Protein AF-0000000083516495 (afdb_homodimer)

Nearest PDB structures (foldseek):
  7lrd-assembly1_A  TM=6.584E-01  e=7.176E-09  Homo sapiens
  9gmx-assembly1_B  TM=6.464E-01  e=5.199E-08  Homo sapiens
  5yd0-assembly1_A  TM=5.894E-01  e=8.131E-08  Rattus norvegicus
  7eg0-assembly1_B  TM=6.088E-01  e=3.534E-07  Homo sapiens
  5yd0-assembly2_D  TM=5.902E-01  e=1.116E-06  Rattus norvegicus

Secondary structure (DSSP, 8-state):
-------------------EETT-B----BTTEEEE---TTHHHHTHHHHHHHHHHHHHTTT-EEEEETB-TTSBB--EE--HHHHHHHHHHHHHHHHTSBSPPPGGGEEEEEEEEEBTTBTT--EEEEEEEEPPPPPPSS----B-TTS---EEETTEEE-SPPHHHHHHHHHHHHH-HHHHHHHS------------------------S---------------/-------------------EETT-B----BTTEEEE---TTHHHHTHHHHHHHHHHHHHTTT-EEEEETB-TTSBB--EE--HHHHHHHHHHHHHHHHTSBSPPPGGGEEEEEEEEEBTTBTT--EEEEEEEEPPPPPPSS----B-TTS---EEETTEEE-SPPHHHHHHHHHHHHH-HHHHHHHS------------------------S---------------

InterPro domains:
  IPR007421 Schlafen, AlbA_2 domain [PF04326] (29-159)
  IPR029684 Schlafen family [PTHR12155] (5-175)
  IPR038461 Schlafen, AlbA_2 domain superfamily [G3DSA:3.30.950.30] (23-163)

Structure (mmCIF, N/CA/C/O backbone):
data_AF-0000000083516495-model_v1
#
loop_
_entity.id
_entity.type
_entity.pdbx_description
1 polymer 'Schlafen-like protein 1'
#
loop_
_atom_site.group_PDB
_atom_site.id
_atom_site.type_symbol
_atom_site.label_atom_id
_atom_site.label_alt_id
_atom_site.label_comp_id
_atom_site.label_asym_id
_atom_site.label_entity_id
_atom_site.label_seq_id
_atom_site.pdbx_PDB_ins_code
_atom_site.Cartn_x
_atom_site.Cartn_y
_atom_site.Cartn_z
_atom_site.occupancy
_atom_site.B_iso_or_equiv
_atom_site.auth_seq_id
_atom_site.auth_comp_id
_atom_site.auth_asym_id
_atom_site.auth_atom_id
_atom_site.pdbx_PDB_model_num
ATOM 1 N N . MET A 1 1 ? -7.363 -39.938 -48.219 1 25.23 1 MET A N 1
ATOM 2 C CA . MET A 1 1 ? -8.078 -40.812 -47.312 1 25.23 1 MET A CA 1
ATOM 3 C C . MET A 1 1 ? -7.469 -40.719 -45.906 1 25.23 1 MET A C 1
ATOM 5 O O . MET A 1 1 ? -6.523 -41.469 -45.594 1 25.23 1 MET A O 1
ATOM 9 N N . GLY A 1 2 ? -7.047 -39.531 -45.375 1 27.52 2 GLY A N 1
ATOM 10 C CA . GLY A 1 2 ? -6.02 -39.219 -44.406 1 27.52 2 GLY A CA 1
ATOM 11 C C . GLY A 1 2 ? -6.395 -39.594 -43 1 27.52 2 GLY A C 1
ATOM 12 O O . GLY A 1 2 ? -7.527 -39.406 -42.562 1 27.52 2 GLY A O 1
ATOM 13 N N . THR A 1 3 ? -5.879 -40.812 -42.406 1 28.78 3 THR A N 1
ATOM 14 C CA . THR A 1 3 ? -6.086 -41.5 -41.125 1 28.78 3 THR A CA 1
ATOM 15 C C . THR A 1 3 ? -6.035 -40.469 -39.969 1 28.78 3 THR A C 1
ATOM 17 O O . THR A 1 3 ? -5.051 -39.75 -39.812 1 28.78 3 THR A O 1
ATOM 20 N N . GLN A 1 4 ? -7.156 -39.906 -39.531 1 27.66 4 GLN A N 1
ATOM 21 C CA . GLN A 1 4 ? -7.402 -39 -38.406 1 27.66 4 GLN A CA 1
ATOM 22 C C . GLN A 1 4 ? -7.031 -39.656 -37.062 1 27.66 4 GLN A C 1
ATOM 24 O O . GLN A 1 4 ? -7.766 -40.531 -36.562 1 27.66 4 GLN A O 1
ATOM 29 N N . SER A 1 5 ? -5.676 -40.125 -36.938 1 28.91 5 SER A N 1
ATOM 30 C CA . SER A 1 5 ? -5.285 -40.812 -35.688 1 28.91 5 SER A CA 1
ATOM 31 C C . SER A 1 5 ? -5.824 -40.094 -34.469 1 28.91 5 SER A C 1
ATOM 33 O O . SER A 1 5 ? -5.531 -38.906 -34.25 1 28.91 5 SER A O 1
ATOM 35 N N . ASP A 1 6 ? -7.023 -40.375 -34 1 28.02 6 ASP A N 1
ATOM 36 C CA . ASP A 1 6 ? -7.758 -40.062 -32.781 1 28.02 6 ASP A CA 1
ATOM 37 C C . ASP A 1 6 ? -6.938 -40.406 -31.547 1 28.02 6 ASP A C 1
ATOM 39 O O . ASP A 1 6 ? -6.945 -41.562 -31.094 1 28.02 6 ASP A O 1
ATOM 43 N N . SER A 1 7 ? -5.609 -40.062 -31.5 1 29.48 7 SER A N 1
ATOM 44 C CA . SER A 1 7 ? -4.816 -40.469 -30.359 1 29.48 7 SER A CA 1
ATOM 45 C C . SER A 1 7 ? -5.527 -40.156 -29.047 1 29.48 7 SER A C 1
ATOM 47 O O . SER A 1 7 ? -5.656 -39 -28.672 1 29.48 7 SER A O 1
ATOM 49 N N . SER A 1 8 ? -6.648 -40.781 -28.734 1 29.91 8 SER A N 1
ATOM 50 C CA . SER A 1 8 ? -7.281 -40.875 -27.422 1 29.91 8 SER A CA 1
ATOM 51 C C . SER A 1 8 ? -6.25 -41.156 -26.328 1 29.91 8 SER A C 1
ATOM 53 O O . SER A 1 8 ? -5.77 -42.281 -26.188 1 29.91 8 SER A O 1
ATOM 55 N N . ILE A 1 9 ? -5.281 -40.344 -26.062 1 31.42 9 ILE A N 1
ATOM 56 C CA . ILE A 1 9 ? -4.387 -40.5 -24.922 1 31.42 9 ILE A CA 1
ATOM 57 C C . ILE A 1 9 ? -5.191 -40.844 -23.672 1 31.42 9 ILE A C 1
ATOM 59 O O . ILE A 1 9 ? -6.102 -40.125 -23.281 1 31.42 9 ILE A O 1
ATOM 63 N N . SER A 1 10 ? -5.496 -42.062 -23.516 1 29.88 10 SER A N 1
ATOM 64 C CA . SER A 1 10 ? -6.008 -42.75 -22.312 1 29.88 10 SER A CA 1
ATOM 65 C C . SER A 1 10 ? -5.469 -42.094 -21.047 1 29.88 10 SER A C 1
ATOM 67 O O . SER A 1 10 ? -4.27 -41.812 -20.938 1 29.88 10 SER A O 1
ATOM 69 N N . ARG A 1 11 ? -6.309 -41.375 -20.312 1 32.12 11 ARG A N 1
ATOM 70 C CA . ARG A 1 11 ? -6.23 -40.719 -19.016 1 32.12 11 ARG A CA 1
ATOM 71 C C . ARG A 1 11 ? -5.773 -41.688 -17.938 1 32.12 11 ARG A C 1
ATOM 73 O O . ARG A 1 11 ? -6.559 -42.062 -17.062 1 32.12 11 ARG A O 1
ATOM 80 N N . GLN A 1 12 ? -5.23 -42.906 -18.219 1 30.88 12 GLN A N 1
ATOM 81 C CA . GLN A 1 12 ? -4.852 -43.688 -17.062 1 30.88 12 GLN A CA 1
ATOM 82 C C . GLN A 1 12 ? -4.109 -42.875 -16.031 1 30.88 12 GLN A C 1
ATOM 84 O O . GLN A 1 12 ? -3.174 -42.125 -16.359 1 30.88 12 GLN A O 1
ATOM 89 N N . GLU A 1 13 ? -4.727 -42.562 -14.867 1 32.44 13 GLU A N 1
ATOM 90 C CA . GLU A 1 13 ? -4.379 -42 -13.57 1 32.44 13 GLU A CA 1
ATOM 91 C C . GLU A 1 13 ? -3.139 -42.656 -12.984 1 32.44 13 GLU A C 1
ATOM 93 O O . GLU A 1 13 ? -3.09 -42.938 -11.781 1 32.44 13 GLU A O 1
ATOM 98 N N . ILE A 1 14 ? -2.371 -43.594 -13.555 1 33.66 14 ILE A N 1
ATOM 99 C CA . ILE A 1 14 ? -1.188 -43.969 -12.781 1 33.66 14 ILE A CA 1
ATOM 100 C C . ILE A 1 14 ? -0.472 -42.719 -12.297 1 33.66 14 ILE A C 1
ATOM 102 O O . ILE A 1 14 ? -0.266 -41.781 -13.062 1 33.66 14 ILE A O 1
ATOM 106 N N . LEU A 1 15 ? -0.428 -42.375 -11.008 1 36.81 15 LEU A N 1
ATOM 107 C CA . LEU A 1 15 ? 0.252 -41.219 -10.438 1 36.81 15 LEU A CA 1
ATOM 108 C C . LEU A 1 15 ? 1.541 -40.906 -11.195 1 36.81 15 LEU A C 1
ATOM 110 O O . LEU A 1 15 ? 2.623 -41.344 -10.773 1 36.81 15 LEU A O 1
ATOM 114 N N . GLY A 1 16 ? 1.91 -41.406 -12.273 1 40.22 16 GLY A N 1
ATOM 115 C CA . GLY A 1 16 ? 3.111 -41.375 -13.086 1 40.22 16 GLY A CA 1
ATOM 116 C C . GLY A 1 16 ? 3.705 -39.969 -13.203 1 40.22 16 GLY A C 1
ATOM 117 O O . GLY A 1 16 ? 2.99 -38.969 -13.086 1 40.22 16 GLY A O 1
ATOM 118 N N . SER A 1 17 ? 5.109 -39.906 -12.711 1 59.94 17 SER A N 1
ATOM 119 C CA . SER A 1 17 ? 5.906 -38.688 -12.742 1 59.94 17 SER A CA 1
ATOM 120 C C . SER A 1 17 ? 5.676 -37.906 -14.031 1 59.94 17 SER A C 1
ATOM 122 O O . SER A 1 17 ? 5.828 -38.438 -15.125 1 59.94 17 SER A O 1
ATOM 124 N N . GLU A 1 18 ? 4.754 -37.062 -14.133 1 81.5 18 GLU A N 1
ATOM 125 C CA . GLU A 1 18 ? 4.531 -36.156 -15.25 1 81.5 18 GLU A CA 1
ATOM 126 C C . GLU A 1 18 ? 5.855 -35.625 -15.812 1 81.5 18 GLU A C 1
ATOM 128 O O . GLU A 1 18 ? 6.73 -35.219 -15.055 1 81.5 18 GLU A O 1
ATOM 133 N N . LYS A 1 19 ? 6.191 -36.219 -17.016 1 89.25 19 LYS A N 1
ATOM 134 C CA . LYS A 1 19 ? 7.352 -35.688 -17.719 1 89.25 19 LYS A CA 1
ATOM 135 C C . LYS A 1 19 ? 6.926 -34.875 -18.953 1 89.25 19 LYS A C 1
ATOM 137 O O . LYS A 1 19 ? 5.824 -35.062 -19.469 1 89.25 19 LYS A O 1
ATOM 142 N N . LEU A 1 20 ? 7.777 -33.938 -19.281 1 93.94 20 LEU A N 1
ATOM 143 C CA . LEU A 1 20 ? 7.547 -33.125 -20.469 1 93.94 20 LEU A CA 1
ATOM 144 C C . LEU A 1 20 ? 8.672 -33.312 -21.484 1 93.94 20 LEU A C 1
ATOM 146 O O . LEU A 1 20 ? 9.766 -33.75 -21.125 1 93.94 20 LEU A O 1
ATOM 150 N N . PHE A 1 21 ? 8.352 -33.031 -22.75 1 92.56 21 PHE A N 1
ATOM 151 C CA . PHE A 1 21 ? 9.359 -33.125 -23.797 1 92.56 21 PHE A CA 1
ATOM 152 C C . PHE A 1 21 ? 9.773 -31.766 -24.297 1 92.56 21 PHE A C 1
ATOM 154 O O . PHE A 1 21 ? 8.93 -30.891 -24.516 1 92.56 21 PHE A O 1
ATOM 161 N N . TYR A 1 22 ? 11.078 -31.656 -24.406 1 94 22 TYR A N 1
ATOM 162 C CA . TYR A 1 22 ? 11.594 -30.406 -24.969 1 94 22 TYR A CA 1
ATOM 163 C C . TYR A 1 22 ? 10.938 -30.094 -26.312 1 94 22 TYR A C 1
ATOM 165 O O . TYR A 1 22 ? 10.836 -30.969 -27.172 1 94 22 TYR A O 1
ATOM 173 N N . GLY A 1 23 ? 10.422 -28.844 -26.422 1 95.25 23 GLY A N 1
ATOM 174 C CA . GLY A 1 23 ? 9.82 -28.438 -27.688 1 95.25 23 GLY A CA 1
ATOM 175 C C . GLY A 1 23 ? 8.328 -28.703 -27.75 1 95.25 23 GLY A C 1
ATOM 176 O O . GLY A 1 23 ? 7.648 -28.25 -28.672 1 95.25 23 GLY A O 1
ATOM 177 N N . ALA A 1 24 ? 7.855 -29.469 -26.797 1 94.88 24 ALA A N 1
ATOM 178 C CA . ALA A 1 24 ? 6.426 -29.734 -26.766 1 94.88 24 ALA A CA 1
ATOM 179 C C . ALA A 1 24 ? 5.621 -28.469 -26.5 1 94.88 24 ALA A C 1
ATOM 181 O O . ALA A 1 24 ? 6.113 -27.547 -25.844 1 94.88 24 ALA A O 1
ATOM 182 N N . HIS A 1 25 ? 4.484 -28.422 -27.047 1 96.38 25 HIS A N 1
ATOM 183 C CA . HIS A 1 25 ? 3.572 -27.312 -26.797 1 96.38 25 HIS A CA 1
ATOM 184 C C . HIS A 1 25 ? 2.57 -27.656 -25.688 1 96.38 25 HIS A C 1
ATOM 186 O O . HIS A 1 25 ? 1.902 -28.703 -25.766 1 96.38 25 HIS A O 1
ATOM 192 N N . VAL A 1 26 ? 2.457 -26.812 -24.688 1 94.81 26 VAL A N 1
ATOM 193 C CA . VAL A 1 26 ? 1.634 -27.172 -23.547 1 94.81 26 VAL A CA 1
ATOM 194 C C . VAL A 1 26 ? 0.39 -26.297 -23.5 1 94.81 26 VAL A C 1
ATOM 196 O O . VAL A 1 26 ? -0.443 -26.438 -22.594 1 94.81 26 VAL A O 1
ATOM 199 N N . GLY A 1 27 ? 0.222 -25.438 -24.391 1 93.69 27 GLY A N 1
ATOM 200 C CA . GLY A 1 27 ? -0.936 -24.547 -24.406 1 93.69 27 GLY A CA 1
ATOM 201 C C . GLY A 1 27 ? -0.573 -23.094 -24.578 1 93.69 27 GLY A C 1
ATOM 202 O O . GLY A 1 27 ? 0.485 -22.781 -25.125 1 93.69 27 GLY A O 1
ATOM 203 N N . SER A 1 28 ? -1.595 -22.234 -24.25 1 93.75 28 SER A N 1
ATOM 204 C CA . SER A 1 28 ? -1.409 -20.781 -24.297 1 93.75 28 SER A CA 1
ATOM 205 C C . SER A 1 28 ? -1.618 -20.156 -22.922 1 93.75 28 SER A C 1
ATOM 207 O O . SER A 1 28 ? -2.188 -20.781 -22.016 1 93.75 28 SER A O 1
ATOM 209 N N . GLU A 1 29 ? -1.045 -19 -22.719 1 92.06 29 GLU A N 1
ATOM 210 C CA . GLU A 1 29 ? -1.296 -18.25 -21.5 1 92.06 29 GLU A CA 1
ATOM 211 C C . GLU A 1 29 ? -2.766 -17.859 -21.391 1 92.06 29 GLU A C 1
ATOM 213 O O . GLU A 1 29 ? -3.42 -17.578 -22.391 1 92.06 29 GLU A O 1
ATOM 218 N N . THR A 1 30 ? -3.299 -17.953 -20.266 1 90.5 30 THR A N 1
ATOM 219 C CA . THR A 1 30 ? -4.652 -17.531 -19.922 1 90.5 30 THR A CA 1
ATOM 220 C C . THR A 1 30 ? -4.656 -16.75 -18.609 1 90.5 30 THR A C 1
ATOM 222 O O . THR A 1 30 ? -3.596 -16.422 -18.078 1 90.5 30 THR A O 1
ATOM 225 N N . ARG A 1 31 ? -5.82 -16.422 -18.188 1 90.25 31 ARG A N 1
ATOM 226 C CA . ARG A 1 31 ? -5.965 -15.727 -16.922 1 90.25 31 ARG A CA 1
ATOM 227 C C . ARG A 1 31 ? -5.434 -16.578 -15.766 1 90.25 31 ARG A C 1
ATOM 229 O O . ARG A 1 31 ? -4.934 -16.031 -14.773 1 90.25 31 ARG A O 1
ATOM 236 N N . ASN A 1 32 ? -5.48 -17.875 -15.945 1 93 32 ASN A N 1
ATOM 237 C CA . ASN A 1 32 ? -5.113 -18.766 -14.852 1 93 32 ASN A CA 1
ATOM 238 C C . ASN A 1 32 ? -3.863 -19.578 -15.18 1 93 32 ASN A C 1
ATOM 240 O O . ASN A 1 32 ? -3.518 -20.516 -14.461 1 93 32 ASN A O 1
ATOM 244 N N . MET A 1 33 ? -3.213 -19.266 -16.328 1 95.12 33 MET A N 1
ATOM 245 C CA . MET A 1 33 ? -1.979 -19.938 -16.719 1 95.12 33 MET A CA 1
ATOM 246 C C . MET A 1 33 ? -0.922 -18.938 -17.156 1 95.12 33 MET A C 1
ATOM 248 O O . MET A 1 33 ? -1.118 -18.203 -18.141 1 95.12 33 MET A O 1
ATOM 252 N N . GLU A 1 34 ? 0.164 -18.938 -16.453 1 96 34 GLU A N 1
ATOM 253 C CA . GLU A 1 34 ? 1.262 -18.016 -16.75 1 96 34 GLU A CA 1
ATOM 254 C C . GLU A 1 34 ? 2.553 -18.781 -17.031 1 96 34 GLU A C 1
ATOM 256 O O . GLU A 1 34 ? 2.891 -19.734 -16.328 1 96 34 GLU A O 1
ATOM 261 N N . PHE A 1 35 ? 3.242 -18.344 -18.125 1 97.06 35 PHE A N 1
ATOM 262 C CA . PHE A 1 35 ? 4.504 -18.969 -18.5 1 97.06 35 PHE A CA 1
ATOM 263 C C . PHE A 1 35 ? 5.672 -18.016 -18.266 1 97.06 35 PHE A C 1
ATOM 265 O O . PHE A 1 35 ? 5.57 -16.828 -18.547 1 97.06 35 PHE A O 1
ATOM 272 N N . LYS A 1 36 ? 6.738 -18.547 -17.781 1 97.38 36 LYS A N 1
ATOM 273 C CA . LYS A 1 36 ? 8.039 -17.891 -17.766 1 97.38 36 LYS A CA 1
ATOM 274 C C . LYS A 1 36 ? 9.117 -18.797 -18.359 1 97.38 36 LYS A C 1
ATOM 276 O O . LYS A 1 36 ? 9.211 -19.969 -18.016 1 97.38 36 LYS A O 1
ATOM 281 N N . ARG A 1 37 ? 9.914 -18.219 -19.125 1 96.62 37 ARG A N 1
ATOM 282 C CA . ARG A 1 37 ? 11 -19 -19.719 1 96.62 37 ARG A CA 1
ATOM 283 C C . ARG A 1 37 ? 12 -19.438 -18.656 1 96.62 37 ARG A C 1
ATOM 285 O O . ARG A 1 37 ? 12.453 -20.578 -18.656 1 96.62 37 ARG A O 1
ATOM 292 N N . GLY A 1 38 ? 12.375 -18.625 -17.656 1 93.19 38 GLY A N 1
ATOM 293 C CA . GLY A 1 38 ? 13.133 -18.906 -16.453 1 93.19 38 GLY A CA 1
ATOM 294 C C . GLY A 1 38 ? 14.578 -19.281 -16.734 1 93.19 38 GLY A C 1
ATOM 295 O O . GLY A 1 38 ? 15.172 -20.094 -16.016 1 93.19 38 GLY A O 1
ATOM 296 N N . GLY A 1 39 ? 15.305 -19 -17.75 1 85.56 39 GLY A N 1
ATOM 297 C CA . GLY A 1 39 ? 16.656 -19.422 -18.062 1 85.56 39 GLY A CA 1
ATOM 298 C C . GLY A 1 39 ? 17.703 -18.75 -17.203 1 85.56 39 GLY A C 1
ATOM 299 O O . GLY A 1 39 ? 17.406 -17.844 -16.438 1 85.56 39 GLY A O 1
ATOM 300 N N . GLY A 1 40 ? 18.844 -19.344 -17.094 1 88 40 GLY A N 1
ATOM 301 C CA . GLY A 1 40 ? 19.953 -18.734 -16.375 1 88 40 GLY A CA 1
ATOM 302 C C . GLY A 1 40 ? 19.766 -18.734 -14.875 1 88 40 GLY A C 1
ATOM 303 O O . GLY A 1 40 ? 19.5 -19.781 -14.281 1 88 40 GLY A O 1
ATOM 304 N N . GLU A 1 41 ? 19.938 -17.547 -14.25 1 91.38 41 GLU A N 1
ATOM 305 C CA . GLU A 1 41 ? 19.859 -17.406 -12.797 1 91.38 41 GLU A CA 1
ATOM 306 C C . GLU A 1 41 ? 18.438 -17.062 -12.352 1 91.38 41 GLU A C 1
ATOM 308 O O . GLU A 1 41 ? 18.25 -16.547 -11.25 1 91.38 41 GLU A O 1
ATOM 313 N N . TYR A 1 42 ? 17.547 -17.391 -13.133 1 94.94 42 TYR A N 1
ATOM 314 C CA . TYR A 1 42 ? 16.172 -16.969 -12.906 1 94.94 42 TYR A CA 1
ATOM 315 C C . TYR A 1 42 ? 15.625 -17.547 -11.609 1 94.94 42 TYR A C 1
ATOM 317 O O . TYR A 1 42 ? 14.984 -16.844 -10.82 1 94.94 42 TYR A O 1
ATOM 325 N N . LEU A 1 43 ? 15.773 -18.844 -11.352 1 93.75 43 LEU A N 1
ATOM 326 C CA . LEU A 1 43 ? 15.211 -19.484 -10.172 1 93.75 43 LEU A CA 1
ATOM 327 C C . LEU A 1 43 ? 15.781 -18.859 -8.898 1 93.75 43 LEU A C 1
ATOM 329 O O . LEU A 1 43 ? 15.102 -18.828 -7.871 1 93.75 43 LEU A O 1
ATOM 333 N N . ARG A 1 44 ? 16.984 -18.312 -9.055 1 91.31 44 ARG A N 1
ATOM 3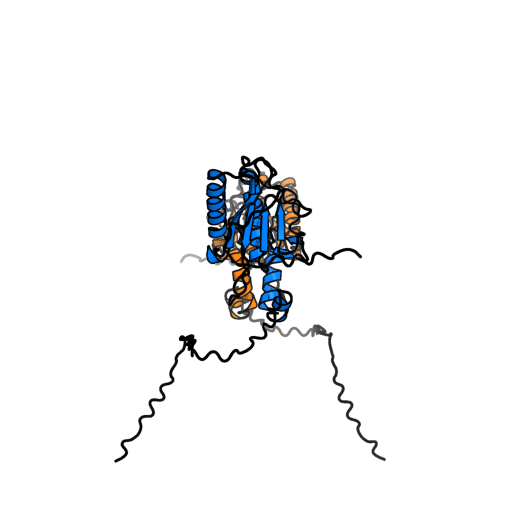34 C CA . ARG A 1 44 ? 17.641 -17.75 -7.883 1 91.31 44 ARG A CA 1
ATOM 335 C C . ARG A 1 44 ? 17.359 -16.25 -7.75 1 91.31 44 ARG A C 1
ATOM 337 O O . ARG A 1 44 ? 17.234 -15.742 -6.637 1 91.31 44 ARG A O 1
ATOM 344 N N . MET A 1 45 ? 17.109 -15.609 -8.922 1 92.19 45 MET A N 1
ATOM 345 C CA . MET A 1 45 ? 17.109 -14.148 -8.859 1 92.19 45 MET A CA 1
ATOM 346 C C . MET A 1 45 ? 15.773 -13.57 -9.312 1 92.19 45 MET A C 1
ATOM 348 O O . MET A 1 45 ? 15.445 -12.43 -8.977 1 92.19 45 MET A O 1
ATOM 352 N N . GLY A 1 46 ? 15.102 -14.281 -10.078 1 94.62 46 GLY A N 1
ATOM 353 C CA . GLY A 1 46 ? 13.898 -13.719 -10.672 1 94.62 46 GLY A CA 1
ATOM 354 C C . GLY A 1 46 ? 12.625 -14.383 -10.188 1 94.62 46 GLY A C 1
ATOM 355 O O . GLY A 1 46 ? 11.578 -13.742 -10.102 1 94.62 46 GLY A O 1
ATOM 356 N N . PHE A 1 47 ? 12.703 -15.586 -9.758 1 97.5 47 PHE A N 1
ATOM 357 C CA . PHE A 1 47 ? 11.531 -16.406 -9.461 1 97.5 47 PHE A CA 1
ATOM 358 C C . PHE A 1 47 ? 10.75 -15.82 -8.289 1 97.5 47 PHE A C 1
ATOM 360 O O . PHE A 1 47 ? 9.516 -15.805 -8.305 1 97.5 47 PHE A O 1
ATOM 367 N N . HIS A 1 48 ? 11.43 -15.297 -7.324 1 97.25 48 HIS A N 1
ATOM 368 C CA . HIS A 1 48 ? 10.766 -14.859 -6.102 1 97.25 48 HIS A CA 1
ATOM 369 C C . HIS A 1 48 ? 9.781 -13.734 -6.379 1 97.25 48 HIS A C 1
ATOM 371 O O . HIS A 1 48 ? 8.719 -13.664 -5.758 1 97.25 48 HIS A O 1
ATOM 377 N N . HIS A 1 49 ? 10.141 -12.891 -7.348 1 97.12 49 HIS A N 1
ATOM 378 C CA . HIS A 1 49 ? 9.242 -11.797 -7.699 1 97.12 49 HIS A CA 1
ATOM 379 C C . HIS A 1 49 ? 7.984 -12.312 -8.383 1 97.12 49 HIS A C 1
ATOM 381 O O . HIS A 1 49 ? 6.875 -11.922 -8.023 1 97.12 49 HIS A O 1
ATOM 387 N N . HIS A 1 50 ? 8.156 -13.211 -9.297 1 97.69 50 HIS A N 1
ATOM 388 C CA . HIS A 1 50 ? 7.02 -13.75 -10.039 1 97.69 50 HIS A CA 1
ATOM 389 C C . HIS A 1 50 ? 6.152 -14.633 -9.148 1 97.69 50 HIS A C 1
ATOM 391 O O . HIS A 1 50 ? 4.926 -14.648 -9.289 1 97.69 50 HIS A O 1
ATOM 397 N N . LEU A 1 51 ? 6.773 -15.32 -8.273 1 98.12 51 LEU A N 1
ATOM 398 C CA . LEU A 1 51 ? 6.059 -16.109 -7.281 1 98.12 51 LEU A CA 1
ATOM 399 C C . LEU A 1 51 ? 5.059 -15.25 -6.52 1 98.12 51 LEU A C 1
ATOM 401 O O . LEU A 1 51 ? 3.871 -15.578 -6.453 1 98.12 51 LEU A O 1
ATOM 405 N N . ARG A 1 52 ? 5.496 -14.172 -5.977 1 98.06 52 ARG A N 1
ATOM 406 C CA . ARG A 1 52 ? 4.66 -13.297 -5.168 1 98.06 52 ARG A CA 1
ATOM 407 C C . ARG A 1 52 ? 3.545 -12.68 -6.008 1 98.06 52 ARG A C 1
ATOM 409 O O . ARG A 1 52 ? 2.377 -12.703 -5.613 1 98.06 52 ARG A O 1
ATOM 416 N N . LYS A 1 53 ? 3.953 -12.219 -7.117 1 97.69 53 LYS A N 1
ATOM 417 C CA . LYS A 1 53 ? 3.027 -11.531 -8.008 1 97.69 53 LYS A CA 1
ATOM 418 C C . LYS A 1 53 ? 1.901 -12.453 -8.453 1 97.69 53 LYS A C 1
ATOM 420 O O . LYS A 1 53 ? 0.723 -12.141 -8.281 1 97.69 53 LYS A O 1
ATOM 425 N N . TYR A 1 54 ? 2.246 -13.562 -8.953 1 97.12 54 TYR A N 1
ATOM 426 C CA . TYR A 1 54 ? 1.248 -14.414 -9.594 1 97.12 54 TYR A CA 1
ATOM 427 C C . TYR A 1 54 ? 0.509 -15.258 -8.562 1 97.12 54 TYR A C 1
ATOM 429 O O . TYR A 1 54 ? -0.689 -15.508 -8.703 1 97.12 54 TYR A O 1
ATOM 437 N N . ALA A 1 55 ? 1.192 -15.719 -7.504 1 97.88 55 ALA A N 1
ATOM 438 C CA . ALA A 1 55 ? 0.471 -16.422 -6.449 1 97.88 55 ALA A CA 1
ATOM 439 C C . ALA A 1 55 ? -0.607 -15.531 -5.836 1 97.88 55 ALA A C 1
ATOM 441 O O . ALA A 1 55 ? -1.736 -15.977 -5.613 1 97.88 55 ALA A O 1
ATOM 442 N N . CYS A 1 56 ? -0.225 -14.297 -5.598 1 98 56 CYS A N 1
ATOM 443 C CA . CYS A 1 56 ? -1.178 -13.352 -5.027 1 98 56 CYS A CA 1
ATOM 444 C C . CYS A 1 56 ? -2.354 -13.125 -5.973 1 98 56 CYS A C 1
ATOM 446 O O . CYS A 1 56 ? -3.51 -13.148 -5.543 1 98 56 CYS A O 1
ATOM 448 N N . ALA A 1 57 ? -2.072 -12.922 -7.207 1 97.38 57 ALA A N 1
ATOM 449 C CA . ALA A 1 57 ? -3.119 -12.703 -8.203 1 97.38 57 ALA A CA 1
ATOM 450 C C . ALA A 1 57 ? -4.043 -13.914 -8.305 1 97.38 57 ALA A C 1
ATOM 452 O O . ALA A 1 57 ? -5.262 -13.766 -8.398 1 97.38 57 ALA A O 1
ATOM 453 N N . PHE A 1 58 ? -3.498 -15.109 -8.25 1 96.44 58 PHE A N 1
ATOM 454 C CA . PHE A 1 58 ? -4.281 -16.344 -8.328 1 96.44 58 PHE A CA 1
ATOM 455 C C . PHE A 1 58 ? -5.156 -16.5 -7.094 1 96.44 58 PHE A C 1
ATOM 457 O O . PHE A 1 58 ? -6.324 -16.875 -7.195 1 96.44 58 PHE A O 1
ATOM 464 N N . LEU A 1 59 ? -4.605 -16.234 -5.949 1 96 59 LEU A N 1
ATOM 465 C CA . LEU A 1 59 ? -5.359 -16.328 -4.699 1 96 59 LEU A CA 1
ATOM 466 C C . LEU A 1 59 ? -6.531 -15.352 -4.695 1 96 59 LEU A C 1
ATOM 468 O O . LEU A 1 59 ? -7.609 -15.68 -4.199 1 96 59 LEU A O 1
ATOM 472 N N . ASN A 1 60 ? -6.305 -14.18 -5.25 1 94.69 60 ASN A N 1
ATOM 473 C CA . ASN A 1 60 ? -7.316 -13.133 -5.277 1 94.69 60 ASN A CA 1
ATOM 474 C C . ASN A 1 60 ? -8.273 -13.312 -6.453 1 94.69 60 ASN A C 1
ATOM 476 O O . ASN A 1 60 ? -9.141 -12.469 -6.688 1 94.69 60 ASN A O 1
ATOM 480 N N . GLY A 1 61 ? -8.031 -14.32 -7.148 1 92.44 61 GLY A N 1
ATOM 481 C CA . GLY A 1 61 ? -8.875 -14.688 -8.273 1 92.44 61 GLY A CA 1
ATOM 482 C C . GLY A 1 61 ? -9.414 -16.109 -8.172 1 92.44 61 GLY A C 1
ATOM 483 O O . GLY A 1 61 ? -9.977 -16.484 -7.145 1 92.44 61 GLY A O 1
ATOM 484 N N . GLU A 1 62 ? -9.281 -16.891 -9.289 1 91.12 62 GLU A N 1
ATOM 485 C CA . GLU A 1 62 ? -9.859 -18.219 -9.367 1 91.12 62 GLU A CA 1
ATOM 486 C C . GLU A 1 62 ? -8.773 -19.297 -9.344 1 91.12 62 GLU A C 1
ATOM 488 O O . GLU A 1 62 ? -8.961 -20.391 -9.875 1 91.12 62 GLU A O 1
ATOM 493 N N . GLY A 1 63 ? -7.711 -18.953 -8.781 1 94.94 63 GLY A N 1
ATOM 494 C CA . GLY A 1 63 ? -6.598 -19.891 -8.844 1 94.94 63 GLY A CA 1
ATOM 495 C C . GLY A 1 63 ? -5.855 -19.844 -10.164 1 94.94 63 GLY A C 1
ATOM 496 O O . GLY A 1 63 ? -6.172 -19.031 -11.039 1 94.94 63 GLY A O 1
ATOM 497 N N . GLY A 1 64 ? -4.789 -20.641 -10.211 1 96.25 64 GLY A N 1
ATOM 498 C CA . GLY A 1 64 ? -4.004 -20.672 -11.438 1 96.25 64 GLY A CA 1
ATOM 499 C C . GLY A 1 64 ? -2.652 -21.328 -11.266 1 96.25 64 GLY A C 1
ATOM 500 O O . GLY A 1 64 ? -2.357 -21.891 -10.211 1 96.25 64 GLY A O 1
ATOM 501 N N . SER A 1 65 ? -1.9 -21.297 -12.422 1 97.31 65 SER A N 1
ATOM 502 C CA . SER A 1 65 ? -0.597 -21.953 -12.398 1 97.31 65 SER A CA 1
ATOM 503 C C . SER A 1 65 ? 0.465 -21.094 -13.078 1 97.31 65 SER A C 1
ATOM 505 O O . SER A 1 65 ? 0.2 -20.469 -14.109 1 97.31 65 SER A O 1
ATOM 507 N N . LEU A 1 66 ? 1.596 -21.078 -12.43 1 97.75 66 LEU A N 1
ATOM 508 C CA . LEU A 1 66 ? 2.809 -20.5 -12.992 1 97.75 66 LEU A CA 1
ATOM 509 C C . LEU A 1 66 ? 3.787 -21.578 -13.422 1 97.75 66 LEU A C 1
ATOM 511 O O . LEU A 1 66 ? 4.199 -22.406 -12.602 1 97.75 66 LEU A O 1
ATOM 515 N N . LEU A 1 67 ? 4.07 -21.609 -14.695 1 98.12 67 LEU A N 1
ATOM 516 C CA . LEU A 1 67 ? 5.043 -22.562 -15.219 1 98.12 67 LEU A CA 1
ATOM 517 C C . LEU A 1 67 ? 6.348 -21.859 -15.586 1 98.12 67 LEU A C 1
ATOM 519 O O . LEU A 1 67 ? 6.363 -20.969 -16.438 1 98.12 67 LEU A O 1
ATOM 523 N N . VAL A 1 68 ? 7.395 -22.25 -14.953 1 98.31 68 VAL A N 1
ATOM 524 C CA . VAL A 1 68 ? 8.727 -21.766 -15.273 1 98.31 68 VAL A CA 1
ATOM 525 C C . VAL A 1 68 ? 9.469 -22.797 -16.125 1 98.31 68 VAL A C 1
ATOM 527 O O . VAL A 1 68 ? 9.586 -23.953 -15.734 1 98.31 68 VAL A O 1
ATOM 530 N N . GLY A 1 69 ? 10.055 -22.406 -17.266 1 97.56 69 GLY A N 1
ATOM 531 C CA . GLY A 1 69 ? 10.664 -23.297 -18.234 1 97.56 69 GLY A CA 1
ATOM 532 C C . GLY A 1 69 ? 9.836 -23.469 -19.484 1 97.56 69 GLY A C 1
ATOM 533 O O . GLY A 1 69 ? 10.047 -24.406 -20.25 1 97.56 69 GLY A O 1
ATOM 534 N N . VAL A 1 70 ? 8.789 -22.641 -19.578 1 97.88 70 VAL A N 1
ATOM 535 C CA . VAL A 1 70 ? 7.934 -22.594 -20.766 1 97.88 70 VAL A CA 1
ATOM 536 C C . VAL A 1 70 ? 7.965 -21.203 -21.375 1 97.88 70 VAL A C 1
ATOM 538 O O . VAL A 1 70 ? 7.875 -20.203 -20.656 1 97.88 70 VAL A O 1
ATOM 541 N N . ASP A 1 71 ? 8.164 -21.094 -22.609 1 97.44 71 ASP A N 1
ATOM 542 C CA . ASP A 1 71 ? 8.242 -19.766 -23.203 1 97.44 71 ASP A CA 1
ATOM 543 C C . ASP A 1 71 ? 6.848 -19.203 -23.484 1 97.44 71 ASP A C 1
ATOM 545 O O . ASP A 1 71 ? 5.844 -19.859 -23.219 1 97.44 71 ASP A O 1
ATOM 549 N N . ASN A 1 72 ? 6.75 -18.031 -23.969 1 94.94 72 ASN A N 1
ATOM 550 C CA . ASN A 1 72 ? 5.484 -17.312 -24.109 1 94.94 72 ASN A CA 1
ATOM 551 C C . ASN A 1 72 ? 4.562 -17.984 -25.109 1 94.94 72 ASN A C 1
ATOM 553 O O . ASN A 1 72 ? 3.346 -17.797 -25.078 1 94.94 72 ASN A O 1
ATOM 557 N N . ASP A 1 73 ? 5.137 -18.781 -25.984 1 96.44 73 ASP A N 1
ATOM 558 C CA . ASP A 1 73 ? 4.348 -19.469 -27 1 96.44 73 ASP A CA 1
ATOM 559 C C . ASP A 1 73 ? 3.863 -20.828 -26.5 1 96.44 73 ASP A C 1
ATOM 561 O O . ASP A 1 73 ? 3.217 -21.578 -27.234 1 96.44 73 ASP A O 1
ATOM 565 N N . GLY A 1 74 ? 4.211 -21.141 -25.297 1 97.19 74 GLY A N 1
ATOM 566 C CA . GLY A 1 74 ? 3.773 -22.391 -24.703 1 97.19 74 GLY A CA 1
ATOM 567 C C . GLY A 1 74 ? 4.688 -23.562 -25.016 1 97.19 74 GLY A C 1
ATOM 568 O O . GLY A 1 74 ? 4.293 -24.719 -24.875 1 97.19 74 GLY A O 1
ATOM 569 N N . VAL A 1 75 ? 5.863 -23.172 -25.5 1 97.69 75 VAL A N 1
ATOM 570 C CA . VAL A 1 75 ? 6.801 -24.234 -25.875 1 97.69 75 VAL A CA 1
ATOM 571 C C . VAL A 1 75 ? 7.684 -24.578 -24.672 1 97.69 75 VAL A C 1
ATOM 573 O O . VAL A 1 75 ? 8.266 -23.703 -24.047 1 97.69 75 VAL A O 1
ATOM 576 N N . VAL A 1 76 ? 7.816 -25.875 -24.406 1 96.62 76 VAL A N 1
ATOM 577 C CA . VAL A 1 76 ? 8.609 -26.359 -23.297 1 96.62 76 VAL A CA 1
ATOM 578 C C . VAL A 1 76 ? 10.094 -26.203 -23.594 1 96.62 76 VAL A C 1
ATOM 580 O O . VAL A 1 76 ? 10.586 -26.703 -24.609 1 96.62 76 VAL A O 1
ATOM 583 N N . ARG A 1 77 ? 10.828 -25.516 -22.703 1 95.62 77 ARG A N 1
ATOM 584 C CA . ARG A 1 77 ? 12.266 -25.297 -22.828 1 95.62 77 ARG A CA 1
ATOM 585 C C . ARG A 1 77 ? 13.008 -25.891 -21.625 1 95.62 77 ARG A C 1
ATOM 587 O O . ARG A 1 77 ? 14.07 -26.5 -21.797 1 95.62 77 ARG A O 1
ATOM 594 N N . GLY A 1 78 ? 12.391 -25.797 -20.5 1 95.19 78 GLY A N 1
ATOM 595 C CA . GLY A 1 78 ? 13 -26.281 -19.266 1 95.19 78 GLY A CA 1
ATOM 596 C C . GLY A 1 78 ? 13.992 -25.312 -18.672 1 95.19 78 GLY A C 1
ATOM 597 O O . GLY A 1 78 ? 14.492 -24.422 -19.359 1 95.19 78 GLY A O 1
ATOM 598 N N . VAL A 1 79 ? 14.211 -25.469 -17.375 1 95.81 79 VAL A N 1
ATOM 599 C CA . VAL A 1 79 ? 15.266 -24.766 -16.656 1 95.81 79 VAL A CA 1
ATOM 600 C C . VAL A 1 79 ? 16.156 -25.766 -15.93 1 95.81 79 VAL A C 1
ATOM 602 O O . VAL A 1 79 ? 15.695 -26.828 -15.492 1 95.81 79 VAL A O 1
ATOM 605 N N . GLU A 1 80 ? 17.406 -25.406 -15.875 1 93.38 80 GLU A N 1
ATOM 606 C CA . GLU A 1 80 ? 18.297 -26.25 -15.078 1 93.38 80 GLU A CA 1
ATOM 607 C C . GLU A 1 80 ? 17.938 -26.203 -13.602 1 93.38 80 GLU A C 1
ATOM 609 O O . GLU A 1 80 ? 17.891 -25.125 -13 1 93.38 80 GLU A O 1
ATOM 614 N N . CYS A 1 81 ? 17.656 -27.344 -13.094 1 94.62 81 CYS A N 1
ATOM 615 C CA . CYS A 1 81 ? 17.172 -27.422 -11.719 1 94.62 81 CYS A CA 1
ATOM 616 C C . CYS A 1 81 ? 17.578 -28.734 -11.078 1 94.62 81 CYS A C 1
ATOM 618 O O . CYS A 1 81 ? 16.922 -29.766 -11.281 1 94.62 81 CYS A O 1
ATOM 620 N N . GLY A 1 82 ? 18.688 -28.719 -10.328 1 92.69 82 GLY A N 1
ATOM 621 C CA . GLY A 1 82 ? 19.109 -29.891 -9.586 1 92.69 82 GLY A CA 1
ATOM 622 C C . GLY A 1 82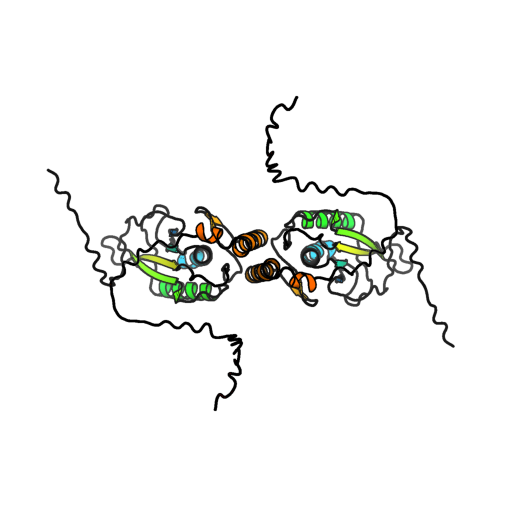 ? 18.438 -30.031 -8.234 1 92.69 82 GLY A C 1
ATOM 623 O O . GLY A 1 82 ? 17.516 -29.281 -7.926 1 92.69 82 GLY A O 1
ATOM 624 N N . TYR A 1 83 ? 18.859 -30.953 -7.492 1 93.88 83 TYR A N 1
ATOM 625 C CA . TYR A 1 83 ? 18.25 -31.266 -6.207 1 93.88 83 TYR A CA 1
ATOM 626 C C . TYR A 1 83 ? 18.344 -30.078 -5.254 1 93.88 83 TYR A C 1
ATOM 628 O O . TYR A 1 83 ? 17.391 -29.766 -4.547 1 93.88 83 TYR A O 1
ATOM 636 N N . ARG A 1 84 ? 19.406 -29.453 -5.281 1 94.38 84 ARG A N 1
ATOM 637 C CA . ARG A 1 84 ? 19.594 -28.297 -4.41 1 94.38 84 ARG A CA 1
ATOM 638 C C . ARG A 1 84 ? 18.672 -27.156 -4.812 1 94.38 84 ARG A C 1
ATOM 640 O O . ARG A 1 84 ? 18.109 -26.469 -3.953 1 94.38 84 ARG A O 1
ATOM 647 N N . ASP A 1 85 ? 18.547 -26.969 -6.09 1 94.56 85 ASP A N 1
ATOM 648 C CA . ASP A 1 85 ? 17.641 -25.938 -6.598 1 94.56 85 ASP A CA 1
ATOM 649 C C . ASP A 1 85 ? 16.203 -26.219 -6.219 1 94.56 85 ASP A C 1
ATOM 651 O O . ASP A 1 85 ? 15.445 -25.312 -5.863 1 94.56 85 ASP A O 1
ATOM 655 N N . GLU A 1 86 ? 15.852 -27.516 -6.371 1 96.38 86 GLU A N 1
ATOM 656 C CA . GLU A 1 86 ? 14.508 -27.906 -5.973 1 96.38 86 GLU A CA 1
ATOM 657 C C . GLU A 1 86 ? 14.242 -27.562 -4.508 1 96.38 86 GLU A C 1
ATOM 659 O O . GLU A 1 86 ? 13.211 -26.969 -4.18 1 96.38 86 GLU A O 1
ATOM 664 N N . ASP A 1 87 ? 15.188 -27.938 -3.701 1 97.06 87 ASP A N 1
ATOM 665 C CA . ASP A 1 87 ? 15.047 -27.703 -2.268 1 97.06 87 ASP A CA 1
ATOM 666 C C . ASP A 1 87 ? 14.945 -26.203 -1.962 1 97.06 87 ASP A C 1
ATOM 668 O O . ASP A 1 87 ? 14.094 -25.781 -1.174 1 97.06 87 ASP A O 1
ATOM 672 N N . ARG A 1 88 ? 15.773 -25.438 -2.547 1 97.12 88 ARG A N 1
ATOM 673 C CA . ARG A 1 88 ? 15.766 -24 -2.35 1 97.12 88 ARG A CA 1
ATOM 674 C C . ARG A 1 88 ? 14.438 -23.391 -2.799 1 97.12 88 ARG A C 1
ATOM 676 O O . ARG A 1 88 ? 13.891 -22.516 -2.131 1 97.12 88 ARG A O 1
ATOM 683 N N . THR A 1 89 ? 13.992 -23.859 -3.898 1 97.31 89 THR A N 1
ATOM 684 C CA . THR A 1 89 ? 12.734 -23.359 -4.441 1 97.31 89 THR A CA 1
ATOM 685 C C . THR A 1 89 ? 11.57 -23.688 -3.516 1 97.31 89 THR A C 1
ATOM 687 O O . THR A 1 89 ? 10.703 -22.859 -3.264 1 97.31 89 THR A O 1
ATOM 690 N N . ARG A 1 90 ? 11.57 -24.891 -3.027 1 97.69 90 ARG A N 1
ATOM 691 C CA . ARG A 1 90 ? 10.523 -25.297 -2.092 1 97.69 90 ARG A CA 1
ATOM 692 C C . ARG A 1 90 ? 10.523 -24.406 -0.853 1 97.69 90 ARG A C 1
ATOM 694 O O . ARG A 1 90 ? 9.469 -23.938 -0.421 1 97.69 90 ARG A O 1
ATOM 701 N N . LEU A 1 91 ? 11.664 -24.172 -0.365 1 97.81 91 LEU A N 1
ATOM 702 C CA . LEU A 1 91 ? 11.789 -23.344 0.831 1 97.81 91 LEU A CA 1
ATOM 703 C C . LEU A 1 91 ? 11.305 -21.922 0.56 1 97.81 91 LEU A C 1
ATOM 705 O O . LEU A 1 91 ? 10.617 -21.328 1.392 1 97.81 91 LEU A O 1
ATOM 709 N N . LEU A 1 92 ? 11.695 -21.438 -0.553 1 97.88 92 LEU A N 1
ATOM 710 C CA . LEU A 1 92 ? 11.305 -20.078 -0.941 1 97.88 92 LEU A CA 1
ATOM 711 C C . LEU A 1 92 ? 9.789 -19.969 -1.062 1 97.88 92 LEU A C 1
ATOM 713 O O . LEU A 1 92 ? 9.188 -19.031 -0.531 1 97.88 92 LEU A O 1
ATOM 717 N N . VAL A 1 93 ? 9.188 -20.891 -1.75 1 98.25 93 VAL A N 1
ATOM 718 C CA . VAL A 1 93 ? 7.742 -20.875 -1.965 1 98.25 93 VAL A CA 1
ATOM 719 C C . VAL A 1 93 ? 7.02 -20.969 -0.623 1 98.25 93 VAL A C 1
ATOM 721 O O . VAL A 1 93 ? 6.117 -20.172 -0.34 1 98.25 93 VAL A O 1
ATOM 724 N N . ASP A 1 94 ? 7.43 -21.844 0.212 1 97.88 94 ASP A N 1
ATOM 725 C CA . ASP A 1 94 ? 6.805 -22.047 1.518 1 97.88 94 ASP A CA 1
ATOM 726 C C . ASP A 1 94 ? 6.93 -20.781 2.375 1 97.88 94 ASP A C 1
ATOM 728 O O . ASP A 1 94 ? 5.949 -20.328 2.973 1 97.88 94 ASP A O 1
ATOM 732 N N . SER A 1 95 ? 8.102 -20.266 2.389 1 97.81 95 SER A N 1
ATOM 733 C CA . SER A 1 95 ? 8.359 -19.094 3.209 1 97.81 95 SER A CA 1
ATOM 734 C C . SER A 1 95 ? 7.543 -17.891 2.734 1 97.81 95 SER A C 1
ATOM 736 O O . SER A 1 95 ? 6.941 -17.188 3.543 1 97.81 95 SER A O 1
ATOM 738 N N . ALA A 1 96 ? 7.559 -17.672 1.485 1 98.12 96 ALA A N 1
ATOM 739 C CA . ALA A 1 96 ? 6.832 -16.531 0.919 1 98.12 96 ALA A CA 1
ATOM 740 C C . ALA A 1 96 ? 5.336 -16.656 1.195 1 98.12 96 ALA A C 1
ATOM 742 O O . ALA A 1 96 ? 4.723 -15.711 1.711 1 98.12 96 ALA A O 1
ATOM 743 N N . LEU A 1 97 ? 4.754 -17.766 0.916 1 98.06 97 LEU A N 1
ATOM 744 C CA . LEU A 1 97 ? 3.311 -17.938 1.018 1 98.06 97 LEU A CA 1
ATOM 745 C C . LEU A 1 97 ? 2.869 -17.969 2.477 1 98.06 97 LEU A C 1
ATOM 747 O O . LEU A 1 97 ? 1.772 -17.516 2.809 1 98.06 97 LEU A O 1
ATOM 751 N N . LYS A 1 98 ? 3.77 -18.484 3.35 1 97.69 98 LYS A N 1
ATOM 752 C CA . LYS A 1 98 ? 3.518 -18.422 4.785 1 97.69 98 LYS A CA 1
ATOM 753 C C . LYS A 1 98 ? 3.439 -16.969 5.266 1 97.69 98 LYS A C 1
ATOM 755 O O . LYS A 1 98 ? 2.707 -16.656 6.207 1 97.69 98 LYS A O 1
ATOM 760 N N . GLY A 1 99 ? 4.121 -16.094 4.562 1 97.88 99 GLY A N 1
ATOM 761 C CA . GLY A 1 99 ? 4.184 -14.695 4.945 1 97.88 99 GLY A CA 1
ATOM 762 C C . GLY A 1 99 ? 3.062 -13.867 4.348 1 97.88 99 GLY A C 1
ATOM 763 O O . GLY A 1 99 ? 2.904 -12.688 4.684 1 97.88 99 GLY A O 1
ATOM 764 N N . PHE A 1 100 ? 2.344 -14.477 3.498 1 97.5 100 PHE A N 1
ATOM 765 C CA . PHE A 1 100 ? 1.192 -13.773 2.943 1 97.5 100 PHE A CA 1
ATOM 766 C C . PHE A 1 100 ? 0.178 -13.453 4.035 1 97.5 100 PHE A C 1
ATOM 768 O O . PHE A 1 100 ? 0.171 -14.086 5.09 1 97.5 100 PHE A O 1
ATOM 775 N N . ARG A 1 101 ? -0.704 -12.406 3.73 1 95.62 101 ARG A N 1
ATOM 776 C CA . ARG A 1 101 ? -1.824 -12.062 4.602 1 95.62 101 ARG A CA 1
ATOM 777 C C . ARG A 1 101 ? -3.139 -12.055 3.826 1 95.62 101 ARG A C 1
ATOM 779 O O . ARG A 1 101 ? -3.318 -11.258 2.908 1 95.62 101 ARG A O 1
ATOM 786 N N . PRO A 1 102 ? -3.967 -12.938 4.285 1 94.44 102 PRO A N 1
ATOM 787 C CA . PRO A 1 102 ? -3.832 -14 5.281 1 94.44 102 PRO A CA 1
ATOM 788 C C . PRO A 1 102 ? -2.791 -15.047 4.891 1 94.44 102 PRO A C 1
ATOM 790 O O . PRO A 1 102 ? -2.42 -15.148 3.717 1 94.44 102 PRO A O 1
ATOM 793 N N . GLN A 1 103 ? -2.406 -15.805 5.875 1 95.25 103 GLN A N 1
ATOM 794 C CA . GLN A 1 103 ? -1.421 -16.859 5.637 1 95.25 103 GLN A CA 1
ATOM 795 C C . GLN A 1 103 ? -1.974 -17.922 4.695 1 95.25 103 GLN A C 1
ATOM 797 O O . GLN A 1 103 ? -3.139 -18.312 4.805 1 95.25 103 GLN A O 1
ATOM 802 N N . VAL A 1 104 ? -1.094 -18.359 3.809 1 96.31 104 VAL A N 1
ATOM 803 C CA . VAL A 1 104 ? -1.493 -19.406 2.875 1 96.31 104 VAL A CA 1
ATOM 804 C C . VAL A 1 104 ? -0.983 -20.766 3.367 1 96.31 104 VAL A C 1
ATOM 806 O O . VAL A 1 104 ? 0.223 -20.953 3.535 1 96.31 104 VAL A O 1
ATOM 809 N N . PHE A 1 105 ? -1.872 -21.625 3.5 1 95.31 105 PHE A N 1
ATOM 810 C CA . PHE A 1 105 ? -1.499 -22.938 4.016 1 95.31 105 PHE A CA 1
ATOM 811 C C . PHE A 1 105 ? -1.101 -23.875 2.883 1 95.31 105 PHE A C 1
ATOM 813 O O . PHE A 1 105 ? -1.517 -23.688 1.738 1 95.31 105 PHE A O 1
ATOM 820 N N . PRO A 1 106 ? -0.386 -24.906 3.197 1 95.12 106 PRO A N 1
ATOM 821 C CA . PRO A 1 106 ? 0.171 -25.797 2.174 1 95.12 106 PRO A CA 1
ATOM 822 C C . PRO A 1 106 ? -0.906 -26.453 1.322 1 95.12 106 PRO A C 1
ATOM 824 O O . PRO A 1 106 ? -0.655 -26.812 0.166 1 95.12 106 PRO A O 1
ATOM 827 N N . GLU A 1 107 ? -2.123 -26.578 1.843 1 95.31 107 GLU A N 1
ATOM 828 C CA . GLU A 1 107 ? -3.195 -27.25 1.109 1 95.31 107 GLU A CA 1
ATOM 829 C C . GLU A 1 107 ? -3.707 -26.375 -0.033 1 95.31 107 GLU A C 1
ATOM 831 O O . GLU A 1 107 ? -4.379 -26.859 -0.943 1 95.31 107 GLU A O 1
ATOM 836 N N . ALA A 1 108 ? -3.34 -25.156 0.007 1 96.31 108 ALA A N 1
ATOM 837 C CA . ALA A 1 108 ? -3.895 -24.203 -0.947 1 96.31 108 ALA A CA 1
ATOM 838 C C . ALA A 1 108 ? -3.039 -24.125 -2.209 1 96.31 108 ALA A C 1
ATOM 840 O O . ALA A 1 108 ? -3.396 -23.438 -3.168 1 96.31 108 ALA A O 1
ATOM 841 N N . TYR A 1 109 ? -1.875 -24.812 -2.188 1 97.75 109 TYR A N 1
ATOM 842 C CA . TYR A 1 109 ? -1 -24.75 -3.354 1 97.75 109 TYR A CA 1
ATOM 843 C C . TYR A 1 109 ? -0.206 -26.047 -3.51 1 97.75 109 TYR A C 1
ATOM 845 O O . TYR A 1 109 ? -0.17 -26.875 -2.598 1 97.75 109 TYR A O 1
ATOM 853 N N . SER A 1 110 ? 0.351 -26.188 -4.738 1 97.62 110 SER A N 1
ATOM 854 C CA . SER A 1 110 ? 1.235 -27.312 -5.047 1 97.62 110 SER A CA 1
ATOM 855 C C . SER A 1 110 ? 2.43 -26.859 -5.883 1 97.62 110 SER A C 1
ATOM 857 O O . SER A 1 110 ? 2.295 -25.984 -6.746 1 97.62 110 SER A O 1
ATOM 859 N N . LEU A 1 111 ? 3.559 -27.422 -5.52 1 98.06 111 LEU A N 1
ATOM 860 C CA . LEU A 1 111 ? 4.789 -27.172 -6.266 1 98.06 111 LEU A CA 1
ATOM 861 C C . LEU A 1 111 ? 5.359 -28.469 -6.82 1 98.06 111 LEU A C 1
ATOM 863 O O . LEU A 1 111 ? 5.578 -29.422 -6.074 1 98.06 111 LEU A O 1
ATOM 867 N N . SER A 1 112 ? 5.562 -28.484 -8.195 1 97.38 112 SER A N 1
ATOM 868 C CA . SER A 1 112 ? 6.094 -29.672 -8.836 1 97.38 112 SER A CA 1
ATOM 869 C C . SER A 1 112 ? 7.289 -29.344 -9.719 1 97.38 112 SER A C 1
ATOM 871 O O . SER A 1 112 ? 7.383 -28.234 -10.258 1 97.38 112 SER A O 1
ATOM 873 N N . PHE A 1 113 ? 8.125 -30.25 -9.758 1 97 113 PHE A N 1
ATOM 874 C CA . PHE A 1 113 ? 9.289 -30.188 -10.641 1 97 113 PHE A CA 1
ATOM 875 C C . PHE A 1 113 ? 9.219 -31.281 -11.695 1 97 113 PHE A C 1
ATOM 877 O O . PHE A 1 113 ? 9.516 -32.438 -11.422 1 97 113 PHE A O 1
ATOM 884 N N . LEU A 1 114 ? 8.836 -30.875 -12.953 1 95.5 114 LEU A N 1
ATOM 885 C CA . LEU A 1 114 ? 8.586 -31.859 -14.008 1 95.5 114 LEU A CA 1
ATOM 886 C C . LEU A 1 114 ? 9.82 -32.031 -14.883 1 95.5 114 LEU A C 1
ATOM 888 O O . LEU A 1 114 ? 10.289 -31.094 -15.508 1 95.5 114 LEU A O 1
ATOM 892 N N . PRO A 1 115 ? 10.344 -33.219 -14.938 1 93.69 115 PRO A N 1
ATOM 893 C CA . PRO A 1 115 ? 11.492 -33.438 -15.812 1 93.69 115 PRO A CA 1
ATOM 894 C C . PRO A 1 115 ? 11.18 -33.156 -17.281 1 93.69 115 PRO A C 1
ATOM 896 O O . PRO A 1 115 ? 10.07 -33.438 -17.75 1 93.69 115 PRO A O 1
ATOM 899 N N . VAL A 1 116 ? 12.148 -32.531 -17.922 1 93.88 116 VAL A N 1
ATOM 900 C CA . VAL A 1 116 ? 12.039 -32.281 -19.359 1 93.88 116 VAL A CA 1
ATOM 901 C C . VAL A 1 116 ? 13.023 -33.188 -20.109 1 93.88 116 VAL A C 1
ATOM 903 O O . VAL A 1 116 ? 14.234 -33.125 -19.891 1 93.88 116 VAL A O 1
ATOM 906 N N . LEU A 1 117 ? 12.555 -33.969 -20.969 1 90.19 117 LEU A N 1
ATOM 907 C CA . LEU A 1 117 ? 13.383 -34.875 -21.734 1 90.19 117 LEU A CA 1
ATOM 908 C C . LEU A 1 117 ? 13.805 -34.25 -23.062 1 90.19 117 LEU A C 1
ATOM 910 O O . LEU A 1 117 ? 12.961 -33.75 -23.812 1 90.19 117 LEU A O 1
ATOM 914 N N . LYS A 1 118 ? 15.117 -34.031 -23.109 1 86.75 118 LYS A N 1
ATOM 915 C CA . LYS A 1 118 ? 15.68 -33.5 -24.359 1 86.75 118 LYS A CA 1
ATOM 916 C C . LYS A 1 118 ? 16.453 -34.594 -25.094 1 86.75 118 LYS A C 1
ATOM 918 O O . LYS A 1 118 ? 17.516 -35.031 -24.656 1 86.75 118 LYS A O 1
ATOM 923 N N . GLY A 1 119 ? 16.016 -35.031 -26.266 1 76.06 119 GLY A N 1
ATOM 924 C CA . GLY A 1 119 ? 16.734 -36.062 -27 1 76.06 119 GLY A CA 1
ATOM 925 C C . GLY A 1 119 ? 17.516 -37 -26.094 1 76.06 119 GLY A C 1
ATOM 926 O O . GLY A 1 119 ? 17.125 -37.25 -24.953 1 76.06 119 GLY A O 1
ATOM 927 N N . ASP A 1 120 ? 18.656 -37.625 -26.641 1 62.41 120 ASP A N 1
ATOM 928 C CA . ASP A 1 120 ? 19.453 -38.656 -26 1 62.41 120 ASP A CA 1
ATOM 929 C C . ASP A 1 120 ? 20.234 -38.094 -24.812 1 62.41 120 ASP A C 1
ATOM 931 O O . ASP A 1 120 ? 20.969 -38.812 -24.141 1 62.41 120 ASP A O 1
ATOM 935 N N . SER A 1 121 ? 20.172 -36.781 -24.625 1 56.94 121 SER A N 1
ATOM 936 C CA . SER A 1 121 ? 21.031 -36.219 -23.594 1 56.94 121 SER A CA 1
ATOM 937 C C . SER A 1 121 ? 20.391 -36.344 -22.203 1 56.94 121 SER A C 1
ATOM 939 O O . SER A 1 121 ? 19.406 -35.688 -21.906 1 56.94 121 SER A O 1
ATOM 941 N N . THR A 1 122 ? 20.453 -37.5 -21.672 1 55.19 122 THR A N 1
ATOM 942 C CA . THR A 1 122 ? 19.953 -37.906 -20.359 1 55.19 122 THR A CA 1
ATOM 943 C C . THR A 1 122 ? 20.422 -36.906 -19.297 1 55.19 122 THR A C 1
ATOM 945 O O . THR A 1 122 ? 19.859 -36.875 -18.188 1 55.19 122 THR A O 1
ATOM 948 N N . GLY A 1 123 ? 21.469 -36.188 -19.578 1 55.16 123 GLY A N 1
ATOM 949 C CA . GLY A 1 123 ? 22.219 -35.625 -18.453 1 55.16 123 GLY A CA 1
ATOM 950 C C . GLY A 1 123 ? 21.688 -34.281 -18 1 55.16 123 GLY A C 1
ATOM 951 O O . GLY A 1 123 ? 22.125 -33.75 -16.969 1 55.16 123 GLY A O 1
ATOM 952 N N . LEU A 1 124 ? 20.859 -33.688 -18.844 1 65.56 124 LEU A N 1
ATOM 953 C CA . LEU A 1 124 ? 20.625 -32.344 -18.375 1 65.56 124 LEU A CA 1
ATOM 954 C C . LEU A 1 124 ? 19.406 -32.281 -17.469 1 65.56 124 LEU A C 1
ATOM 956 O O . LEU A 1 124 ? 18.422 -32.969 -17.688 1 65.56 124 LEU A O 1
ATOM 960 N N . PHE A 1 125 ? 19.531 -31.984 -16.203 1 85.81 125 PHE A N 1
ATOM 961 C CA . PHE A 1 125 ? 18.562 -31.797 -15.125 1 85.81 125 PHE A CA 1
ATOM 962 C C . PHE A 1 125 ? 17.578 -30.688 -15.461 1 85.81 125 PHE A C 1
ATOM 964 O O . PHE A 1 125 ? 17.438 -29.719 -14.711 1 85.81 125 PHE A O 1
ATOM 971 N N . LEU A 1 126 ? 17.047 -30.797 -16.734 1 93.06 126 LEU A N 1
ATOM 972 C CA . LEU A 1 126 ? 16.031 -29.797 -17.094 1 93.06 126 LEU A CA 1
ATOM 973 C C . LEU A 1 126 ? 14.688 -30.156 -16.453 1 93.06 126 LEU A C 1
ATOM 975 O O . LEU A 1 126 ? 14.289 -31.312 -16.453 1 93.06 126 LEU A O 1
ATOM 979 N N . LYS A 1 127 ? 14.07 -29.109 -15.953 1 95.56 127 LYS A N 1
ATOM 980 C CA . LYS A 1 127 ? 12.75 -29.297 -15.367 1 95.56 127 LYS A CA 1
ATOM 981 C C . LYS A 1 127 ? 11.828 -28.125 -15.711 1 95.56 127 LYS A C 1
ATOM 983 O O . LYS A 1 127 ? 12.297 -27.031 -16.062 1 95.56 127 LYS A O 1
ATOM 988 N N . VAL A 1 128 ? 10.594 -28.375 -15.789 1 96.94 128 VAL A N 1
ATOM 989 C CA . VAL A 1 128 ? 9.586 -27.328 -15.656 1 96.94 128 VAL A CA 1
ATOM 990 C C . VAL A 1 128 ? 9.109 -27.25 -14.211 1 96.94 128 VAL A C 1
ATOM 992 O O . VAL A 1 128 ? 8.703 -28.25 -13.625 1 96.94 128 VAL A O 1
ATOM 995 N N . VAL A 1 129 ? 9.234 -26.031 -13.656 1 97.75 129 VAL A N 1
ATOM 996 C CA . VAL A 1 129 ? 8.711 -25.781 -12.32 1 97.75 129 VAL A CA 1
ATOM 997 C C . VAL A 1 129 ? 7.262 -25.297 -12.414 1 97.75 129 VAL A C 1
ATOM 999 O O . VAL A 1 129 ? 6.977 -24.312 -13.086 1 97.75 129 VAL A O 1
ATOM 1002 N N . ARG A 1 130 ? 6.387 -26 -11.742 1 98.12 130 ARG A N 1
ATOM 1003 C CA . ARG A 1 130 ? 4.977 -25.641 -11.773 1 98.12 130 ARG A CA 1
ATOM 1004 C C . ARG A 1 130 ? 4.473 -25.297 -10.375 1 98.12 130 ARG A C 1
ATOM 1006 O O . ARG A 1 130 ? 4.5 -26.125 -9.477 1 98.12 130 ARG A O 1
ATOM 1013 N N . LEU A 1 131 ? 4.109 -24.062 -10.219 1 98.31 131 LEU A N 1
ATOM 1014 C CA . LEU A 1 131 ? 3.385 -23.625 -9.031 1 98.31 131 LEU A CA 1
ATOM 1015 C C . LEU A 1 131 ? 1.892 -23.5 -9.312 1 98.31 131 LEU A C 1
ATOM 1017 O O . LEU A 1 131 ? 1.482 -22.703 -10.156 1 98.31 131 LEU A O 1
ATOM 1021 N N . SER A 1 132 ? 1.076 -24.297 -8.625 1 98.19 132 SER A N 1
ATOM 1022 C CA . SER A 1 132 ? -0.375 -24.25 -8.773 1 98.19 132 SER A CA 1
ATOM 1023 C C . SER A 1 132 ? -1.048 -23.766 -7.492 1 98.19 132 SER A C 1
ATOM 1025 O O . SER A 1 132 ? -0.759 -24.281 -6.406 1 98.19 132 SER A O 1
ATOM 1027 N N . VAL A 1 133 ? -1.806 -22.75 -7.66 1 97.75 133 VAL A N 1
ATOM 1028 C CA . VAL A 1 133 ? -2.607 -22.219 -6.566 1 97.75 133 VAL A CA 1
ATOM 1029 C C . VAL A 1 133 ? -4.074 -22.594 -6.758 1 97.75 133 VAL A C 1
ATOM 1031 O O . VAL A 1 133 ? -4.648 -22.359 -7.82 1 97.75 133 VAL A O 1
ATOM 1034 N N . HIS A 1 134 ? -4.633 -23.188 -5.734 1 95.44 134 HIS A N 1
ATOM 1035 C CA . HIS A 1 134 ? -6.02 -23.641 -5.797 1 95.44 134 HIS A CA 1
ATOM 1036 C C . HIS A 1 134 ? -6.984 -22.484 -5.535 1 95.44 134 HIS A C 1
ATOM 1038 O O . HIS A 1 134 ? -6.648 -21.547 -4.816 1 95.44 134 HIS A O 1
ATOM 1044 N N . PRO A 1 135 ? -8.133 -22.578 -6.148 1 87.69 135 PRO A N 1
ATOM 1045 C CA . PRO A 1 135 ? -9.109 -21.531 -5.855 1 87.69 135 PRO A CA 1
ATOM 1046 C C . PRO A 1 135 ? -9.453 -21.438 -4.367 1 87.69 135 PRO A C 1
ATOM 1048 O O . PRO A 1 135 ? -9.555 -22.469 -3.691 1 87.69 135 PRO A O 1
ATOM 1051 N N . PRO A 1 136 ? -9.422 -20.234 -3.965 1 82 136 PRO A N 1
ATOM 1052 C CA . PRO A 1 136 ? -9.742 -20.094 -2.543 1 82 136 PRO A CA 1
ATOM 1053 C C . PRO A 1 136 ? -11.125 -20.625 -2.193 1 82 136 PRO A C 1
ATOM 1055 O O . PRO A 1 136 ? -12.047 -20.562 -3.014 1 82 136 PRO A O 1
ATOM 1058 N N . VAL A 1 137 ? -11.172 -21.266 -1.079 1 78.25 137 VAL A N 1
ATOM 1059 C CA . VAL A 1 137 ? -12.461 -21.719 -0.56 1 78.25 137 VAL A CA 1
ATOM 1060 C C . VAL A 1 137 ? -13.312 -20.516 -0.166 1 78.25 137 VAL A C 1
ATOM 1062 O O . VAL A 1 137 ? -12.805 -19.547 0.422 1 78.25 137 VAL A O 1
ATOM 1065 N N . PRO A 1 138 ? -14.562 -20.547 -0.638 1 72.5 138 PRO A N 1
ATOM 1066 C CA . PRO A 1 138 ? -15.414 -19.406 -0.264 1 72.5 138 PRO A CA 1
ATOM 1067 C C . PRO A 1 138 ? -15.391 -19.125 1.236 1 72.5 138 PRO A C 1
ATOM 1069 O O . PRO A 1 138 ? -15.453 -20.062 2.045 1 72.5 138 PRO A O 1
ATOM 1072 N N . GLN A 1 139 ? -15.023 -17.938 1.532 1 73.56 139 GLN A N 1
ATOM 1073 C CA . GLN A 1 139 ? -15.023 -17.484 2.916 1 73.56 139 GLN A CA 1
ATOM 1074 C C . GLN A 1 139 ? -16.266 -16.656 3.219 1 73.56 139 GLN A C 1
ATOM 1076 O O . GLN A 1 139 ? -16.938 -16.156 2.303 1 73.56 139 GLN A O 1
ATOM 1081 N N . ARG A 1 140 ? -16.641 -16.656 4.539 1 69.62 140 ARG A N 1
ATOM 1082 C CA . ARG A 1 140 ? -17.766 -15.852 4.98 1 69.62 140 ARG A CA 1
ATOM 1083 C C . ARG A 1 140 ? -17.609 -14.398 4.551 1 69.62 140 ARG A C 1
ATOM 1085 O O . ARG A 1 140 ? -18.562 -13.773 4.066 1 69.62 140 ARG A O 1
ATOM 1092 N N . GLU A 1 141 ? -16.344 -13.945 4.73 1 78.31 141 GLU A N 1
ATOM 1093 C CA . GLU A 1 141 ? -16.031 -12.586 4.297 1 78.31 141 GLU A CA 1
ATOM 1094 C C . GLU A 1 141 ? -14.922 -12.578 3.242 1 78.31 141 GLU A C 1
ATOM 1096 O O . GLU A 1 141 ? -13.836 -13.117 3.473 1 78.31 141 GLU A O 1
ATOM 1101 N N . PRO A 1 142 ? -15.328 -12.008 2.135 1 85.5 142 PRO A N 1
ATOM 1102 C CA . PRO A 1 142 ? -14.305 -11.914 1.095 1 85.5 142 PRO A CA 1
ATOM 1103 C C . PRO A 1 142 ? -13.055 -11.156 1.557 1 85.5 142 PRO A C 1
ATOM 1105 O O . PRO A 1 142 ? -13.172 -10.164 2.283 1 85.5 142 PRO A O 1
ATOM 1108 N N . VAL A 1 143 ? -11.922 -11.742 1.2 1 91.19 143 VAL A N 1
ATOM 1109 C CA . VAL A 1 143 ? -10.664 -11.125 1.612 1 91.19 143 VAL A CA 1
ATOM 1110 C C . VAL A 1 143 ? -9.711 -11.055 0.424 1 91.19 143 VAL A C 1
ATOM 1112 O O . VAL A 1 143 ? -9.641 -11.984 -0.382 1 91.19 143 VAL A O 1
ATOM 1115 N N . LEU A 1 144 ? -8.992 -9.961 0.367 1 94.5 144 LEU A N 1
ATOM 1116 C CA . LEU A 1 144 ? -7.871 -9.859 -0.561 1 94.5 144 LEU A CA 1
ATOM 1117 C C . LEU A 1 144 ? -6.574 -10.312 0.101 1 94.5 144 LEU A C 1
ATOM 1119 O O . LEU A 1 144 ? -6.223 -9.836 1.182 1 94.5 144 LEU A O 1
ATOM 1123 N N . TYR A 1 145 ? -5.961 -11.203 -0.539 1 96.12 145 TYR A N 1
ATOM 1124 C CA . TYR A 1 145 ? -4.641 -11.609 -0.074 1 96.12 145 TYR A CA 1
ATOM 1125 C C . TYR A 1 145 ? -3.594 -10.555 -0.403 1 96.12 145 TYR A C 1
ATOM 1127 O O . TYR A 1 145 ? -3.68 -9.883 -1.438 1 96.12 145 TYR A O 1
ATOM 1135 N N . GLU A 1 146 ? -2.639 -10.398 0.471 1 97.69 146 GLU A N 1
ATOM 1136 C CA . GLU A 1 146 ? -1.468 -9.57 0.198 1 97.69 146 GLU A CA 1
ATOM 1137 C C . GLU A 1 146 ? -0.175 -10.352 0.404 1 97.69 146 GLU A C 1
ATOM 1139 O O . GLU A 1 146 ? -0.12 -11.258 1.237 1 97.69 146 GLU A O 1
ATOM 1144 N N . THR A 1 147 ? 0.895 -10.016 -0.328 1 98.06 147 THR A N 1
ATOM 1145 C CA . THR A 1 147 ? 2.188 -10.688 -0.249 1 98.06 147 THR A CA 1
ATOM 1146 C C . THR A 1 147 ? 2.867 -10.398 1.086 1 98.06 147 THR A C 1
ATOM 1148 O O . THR A 1 147 ? 2.412 -9.547 1.848 1 98.06 147 THR A O 1
ATOM 1151 N N . ASP A 1 148 ? 3.936 -11.086 1.326 1 97 148 ASP A N 1
ATOM 1152 C CA . ASP A 1 148 ? 4.734 -10.867 2.529 1 97 148 ASP A CA 1
ATOM 1153 C C . ASP A 1 148 ? 5.418 -9.5 2.492 1 97 148 ASP A C 1
ATOM 1155 O O . ASP A 1 148 ? 5.98 -9.062 3.494 1 97 148 ASP A O 1
ATOM 1159 N N . HIS A 1 149 ? 5.289 -8.789 1.382 1 95.31 149 HIS A N 1
ATOM 1160 C CA . HIS A 1 149 ? 5.844 -7.445 1.244 1 95.31 149 HIS A CA 1
ATOM 1161 C C . HIS A 1 149 ? 4.742 -6.391 1.282 1 95.31 149 HIS A C 1
ATOM 1163 O O . HIS A 1 149 ? 4.992 -5.215 1.018 1 95.31 149 HIS A O 1
ATOM 1169 N N . GLY A 1 150 ? 3.541 -6.871 1.427 1 94.06 150 GLY A N 1
ATOM 1170 C CA . GLY A 1 150 ? 2.436 -5.941 1.609 1 94.06 150 GLY A CA 1
ATOM 1171 C C . GLY A 1 150 ? 1.79 -5.52 0.304 1 94.06 150 GLY A C 1
ATOM 1172 O O . GLY A 1 150 ? 1.021 -4.555 0.269 1 94.06 150 GLY A O 1
ATOM 1173 N N . GLU A 1 151 ? 2.066 -6.211 -0.725 1 96.56 151 GLU A N 1
ATOM 1174 C CA . GLU A 1 151 ? 1.532 -5.863 -2.037 1 96.56 151 GLU A CA 1
ATOM 1175 C C . GLU A 1 151 ? 0.314 -6.715 -2.383 1 96.56 151 GLU A C 1
ATOM 1177 O O . GLU A 1 151 ? 0.238 -7.883 -1.997 1 96.56 151 GLU A O 1
ATOM 1182 N N . VAL A 1 152 ? -0.573 -6.113 -3.141 1 97.81 152 VAL A N 1
ATOM 1183 C CA . VAL A 1 152 ? -1.771 -6.82 -3.58 1 97.81 152 VAL A CA 1
ATOM 1184 C C . VAL A 1 152 ? -1.811 -6.871 -5.105 1 97.81 152 VAL A C 1
ATOM 1186 O O . VAL A 1 152 ? -1.666 -5.844 -5.773 1 97.81 152 VAL A O 1
ATOM 1189 N N . TYR A 1 153 ? -2.018 -8.047 -5.609 1 97.69 153 TYR A N 1
ATOM 1190 C CA . TYR A 1 153 ? -2.143 -8.242 -7.047 1 97.69 153 TYR A CA 1
ATOM 1191 C C . TYR A 1 153 ? -3.455 -8.938 -7.395 1 97.69 153 TYR A C 1
ATOM 1193 O O . TYR A 1 153 ? -3.951 -9.758 -6.621 1 97.69 153 TYR A O 1
ATOM 1201 N N . MET A 1 154 ? -3.939 -8.617 -8.539 1 94.69 154 MET A N 1
ATOM 1202 C CA . MET A 1 154 ? -5.16 -9.242 -9.039 1 94.69 154 MET A CA 1
ATOM 1203 C C 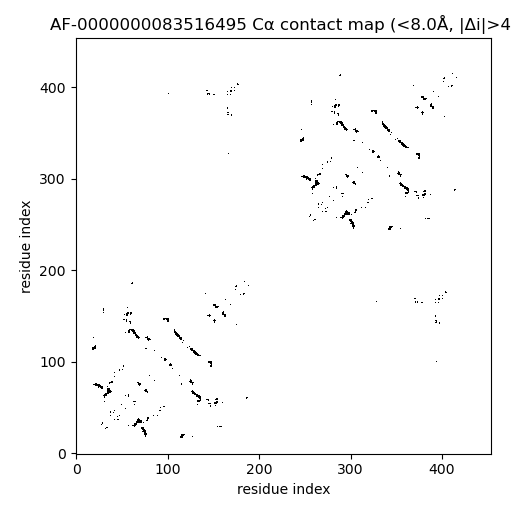. MET A 1 154 ? -5.133 -9.359 -10.562 1 94.69 154 MET A C 1
ATOM 1205 O O . MET A 1 154 ? -4.465 -8.57 -11.234 1 94.69 154 MET A O 1
ATOM 1209 N N . ARG A 1 155 ? -5.863 -10.344 -11.055 1 90.81 155 ARG A N 1
ATOM 1210 C CA . ARG A 1 155 ? -6.039 -10.477 -12.492 1 90.81 155 ARG A CA 1
ATOM 1211 C C . ARG A 1 155 ? -7.336 -9.82 -12.953 1 90.81 155 ARG A C 1
ATOM 1213 O O . ARG A 1 155 ? -8.391 -10.031 -12.344 1 90.81 155 ARG A O 1
ATOM 1220 N N . ARG A 1 156 ? -7.176 -8.844 -13.891 1 79.69 156 ARG A N 1
ATOM 1221 C CA . ARG A 1 156 ? -8.336 -8.227 -14.523 1 79.69 156 ARG A CA 1
ATOM 1222 C C . ARG A 1 156 ? -8.312 -8.453 -16.031 1 79.69 156 ARG A C 1
ATOM 1224 O O . ARG A 1 156 ? -7.383 -8.023 -16.719 1 79.69 156 ARG A O 1
ATOM 1231 N N . ASP A 1 157 ? -9.406 -8.906 -16.641 1 75.94 157 ASP A N 1
ATOM 1232 C CA . ASP A 1 157 ? -9.555 -9.148 -18.078 1 75.94 157 ASP A CA 1
ATOM 1233 C C . ASP A 1 157 ? -8.258 -9.68 -18.688 1 75.94 157 ASP A C 1
ATOM 1235 O O . ASP A 1 157 ? -7.824 -9.211 -19.734 1 75.94 157 ASP A O 1
ATOM 1239 N N . GLY A 1 158 ? -7.559 -10.469 -17.984 1 72.25 158 GLY A N 1
ATOM 1240 C CA . GLY A 1 158 ? -6.363 -11.109 -18.5 1 72.25 158 GLY A CA 1
ATOM 1241 C C . GLY A 1 158 ? -5.082 -10.398 -18.109 1 72.25 158 GLY A C 1
ATOM 1242 O O . GLY A 1 158 ? -3.988 -10.945 -18.266 1 72.25 158 GLY A O 1
ATOM 1243 N N . SER A 1 159 ? -5.211 -9.242 -17.656 1 86.06 159 SER A N 1
ATOM 1244 C CA . SER A 1 159 ? -4.008 -8.5 -17.297 1 86.06 159 SER A CA 1
ATOM 1245 C C . SER A 1 159 ? -3.779 -8.516 -15.797 1 86.06 159 SER A C 1
ATOM 1247 O O . SER A 1 159 ? -4.734 -8.594 -15.016 1 86.06 159 SER A O 1
ATOM 1249 N N . LEU A 1 160 ? -2.562 -8.594 -15.477 1 92.44 160 LEU A N 1
ATOM 1250 C CA . LEU A 1 160 ? -2.162 -8.523 -14.078 1 92.44 160 LEU A CA 1
ATOM 1251 C C . LEU A 1 160 ? -2.164 -7.078 -13.586 1 92.44 160 LEU A C 1
ATOM 1253 O O . LEU A 1 160 ? -1.534 -6.211 -14.195 1 92.44 160 LEU A O 1
ATOM 1257 N N . GLN A 1 161 ? -2.879 -6.852 -12.516 1 93.44 161 GLN A N 1
ATOM 1258 C CA . GLN A 1 161 ? -2.918 -5.531 -11.891 1 93.44 161 GLN A CA 1
ATOM 1259 C C . GLN A 1 161 ? -2.227 -5.551 -10.531 1 93.44 161 GLN A C 1
ATOM 1261 O O . GLN A 1 161 ? -2.443 -6.461 -9.727 1 93.44 161 GLN A O 1
ATOM 1266 N N . GLY A 1 162 ? -1.399 -4.488 -10.383 1 92.88 162 GLY A N 1
ATOM 1267 C CA . GLY A 1 162 ? -0.781 -4.344 -9.078 1 92.88 162 GLY A CA 1
ATOM 1268 C C . GLY A 1 162 ? 0.625 -3.773 -9.141 1 92.88 162 GLY A C 1
ATOM 1269 O O . GLY A 1 162 ? 1.197 -3.641 -10.227 1 92.88 162 GLY A O 1
ATOM 1270 N N . PRO A 1 163 ? 1.177 -3.51 -7.945 1 95.56 163 PRO A N 1
ATOM 1271 C CA . PRO A 1 163 ? 0.512 -3.531 -6.637 1 95.56 163 PRO A CA 1
ATOM 1272 C C . PRO A 1 163 ? -0.67 -2.568 -6.562 1 95.56 163 PRO A C 1
ATOM 1274 O O . PRO A 1 163 ? -0.578 -1.434 -7.035 1 95.56 163 PRO A O 1
ATOM 1277 N N . LEU A 1 164 ? -1.762 -3.006 -6 1 96.12 164 LEU A N 1
ATOM 1278 C CA . LEU A 1 164 ? -2.961 -2.182 -5.902 1 96.12 164 LEU A CA 1
ATOM 1279 C C . LEU A 1 164 ? -2.752 -1.026 -4.93 1 96.12 164 LEU A C 1
ATOM 1281 O O . LEU A 1 164 ? -2.125 -1.198 -3.883 1 96.12 164 LEU A O 1
ATOM 1285 N N . LYS A 1 165 ? -3.332 0.048 -5.281 1 95.44 165 LYS A N 1
ATOM 1286 C CA . LYS A 1 165 ? -3.357 1.202 -4.387 1 95.44 165 LYS A CA 1
ATOM 1287 C C . LYS A 1 165 ? -4.5 1.092 -3.379 1 95.44 165 LYS A C 1
ATOM 1289 O O . LYS A 1 165 ? -5.406 0.275 -3.547 1 95.44 165 LYS A O 1
ATOM 1294 N N . ALA A 1 166 ? -4.406 1.94 -2.348 1 95.81 166 ALA A N 1
ATOM 1295 C CA . ALA A 1 166 ? -5.449 1.946 -1.324 1 95.81 166 ALA A CA 1
ATOM 1296 C C . ALA A 1 166 ? -6.82 2.211 -1.94 1 95.81 166 ALA A C 1
ATOM 1298 O O . ALA A 1 166 ? -7.816 1.612 -1.532 1 95.81 166 ALA A O 1
ATOM 1299 N N . SER A 1 167 ? -6.875 3.119 -2.914 1 93.5 167 SER A N 1
ATOM 1300 C CA . SER A 1 167 ? -8.133 3.449 -3.576 1 93.5 167 SER A CA 1
ATOM 1301 C C . SER A 1 167 ? -8.719 2.234 -4.289 1 93.5 167 SER A C 1
ATOM 1303 O O . SER A 1 167 ? -9.93 2.016 -4.266 1 93.5 167 SER A O 1
ATOM 1305 N N . ASP A 1 168 ? -7.867 1.44 -4.926 1 94.44 168 ASP A N 1
ATOM 1306 C CA . ASP A 1 168 ? -8.305 0.225 -5.605 1 94.44 168 ASP A CA 1
ATOM 1307 C C . ASP A 1 168 ? -8.867 -0.788 -4.609 1 94.44 168 ASP A C 1
ATOM 1309 O O . ASP A 1 168 ? -9.883 -1.429 -4.879 1 94.44 168 ASP A O 1
ATOM 1313 N N . ILE A 1 169 ? -8.211 -0.897 -3.51 1 95.75 169 ILE A N 1
ATOM 1314 C CA . ILE A 1 169 ? -8.617 -1.842 -2.477 1 95.75 169 ILE A CA 1
ATOM 1315 C C . ILE A 1 169 ? -9.977 -1.427 -1.907 1 95.75 169 ILE A C 1
ATOM 1317 O O . ILE A 1 169 ? -10.859 -2.266 -1.714 1 95.75 169 ILE A O 1
ATOM 1321 N N . GLN A 1 170 ? -10.164 -0.156 -1.652 1 93.75 170 GLN A N 1
ATOM 1322 C CA . GLN A 1 170 ? -11.438 0.359 -1.166 1 93.75 170 GLN A CA 1
ATOM 1323 C C . GLN A 1 170 ? -12.555 0.087 -2.166 1 93.75 170 GLN A C 1
ATOM 1325 O O . GLN A 1 170 ? -13.664 -0.282 -1.777 1 93.75 170 GLN A O 1
ATOM 1330 N N . GLU A 1 171 ? -12.234 0.332 -3.412 1 91.94 171 GLU A N 1
ATOM 1331 C CA . GLU A 1 171 ? -13.219 0.09 -4.457 1 91.94 171 GLU A CA 1
ATOM 1332 C C . GLU A 1 171 ? -13.625 -1.38 -4.504 1 91.94 171 GLU A C 1
ATOM 1334 O O . GLU A 1 171 ? -14.812 -1.698 -4.629 1 91.94 171 GLU A O 1
ATOM 1339 N N . TRP A 1 172 ? -12.734 -2.252 -4.438 1 92.69 172 TRP A N 1
ATOM 1340 C CA . TRP A 1 172 ? -13.008 -3.686 -4.387 1 92.69 172 TRP A CA 1
ATOM 1341 C C . TRP A 1 172 ? -13.914 -4.027 -3.207 1 92.69 172 TRP A C 1
ATOM 1343 O O . TRP A 1 172 ? -14.898 -4.754 -3.359 1 92.69 172 TRP A O 1
ATOM 1353 N N . CYS A 1 173 ? -13.602 -3.477 -2.033 1 91.69 173 CYS A N 1
ATOM 1354 C CA . CYS A 1 173 ? -14.383 -3.738 -0.832 1 91.69 173 CYS A CA 1
ATOM 1355 C C . CYS A 1 173 ? -15.828 -3.289 -1.015 1 91.69 173 CYS A C 1
ATOM 1357 O O . CYS A 1 173 ? -16.766 -4.008 -0.639 1 91.69 173 CYS A O 1
ATOM 1359 N N . ARG A 1 174 ? -15.969 -2.162 -1.57 1 89.31 174 ARG A N 1
ATOM 1360 C CA . ARG A 1 174 ? -17.312 -1.634 -1.797 1 89.31 174 ARG A CA 1
ATOM 1361 C C . ARG A 1 174 ? -18.109 -2.549 -2.715 1 89.31 174 ARG A C 1
ATOM 1363 O O . ARG A 1 174 ? -19.297 -2.791 -2.477 1 89.31 174 ARG A O 1
ATOM 1370 N N . GLN A 1 175 ? -17.469 -3.002 -3.764 1 87 175 GLN A N 1
ATOM 1371 C CA . GLN A 1 175 ? -18.141 -3.852 -4.738 1 87 175 GLN A CA 1
ATOM 1372 C C . GLN A 1 175 ? -18.547 -5.184 -4.117 1 87 175 GLN A C 1
ATOM 1374 O O . GLN A 1 175 ? -19.641 -5.688 -4.379 1 87 175 GLN A O 1
ATOM 1379 N N . VAL A 1 176 ? -17.703 -5.68 -3.248 1 84.69 176 VAL A N 1
ATOM 1380 C CA . VAL A 1 176 ? -17.938 -7.023 -2.725 1 84.69 176 VAL A CA 1
ATOM 1381 C C . VAL A 1 176 ? -18.891 -6.961 -1.534 1 84.69 176 VAL A C 1
ATOM 1383 O O . VAL A 1 176 ? -19.672 -7.891 -1.306 1 84.69 176 VAL A O 1
ATOM 1386 N N . ILE A 1 177 ? -18.844 -5.957 -0.796 1 77.88 177 ILE A N 1
ATOM 1387 C CA . ILE A 1 177 ? -19.656 -5.852 0.406 1 77.88 177 ILE A CA 1
ATOM 1388 C C . ILE A 1 177 ? -21.062 -5.371 0.034 1 77.88 177 ILE A C 1
ATOM 1390 O O . ILE A 1 177 ? -22.062 -5.867 0.563 1 77.88 177 ILE A O 1
ATOM 1394 N N . ILE A 1 178 ? -21.203 -4.316 -0.748 1 71.44 178 ILE A N 1
ATOM 1395 C CA . ILE A 1 178 ? -22.5 -3.75 -1.098 1 71.44 178 ILE A CA 1
ATOM 1396 C C . ILE A 1 178 ? -23.234 -4.676 -2.072 1 71.44 178 ILE A C 1
ATOM 1398 O O . ILE A 1 178 ? -24.438 -4.883 -1.96 1 71.44 178 ILE A O 1
ATOM 1402 N N . GLN A 1 179 ? -22.641 -5.145 -3.205 1 64.88 179 GLN A N 1
ATOM 1403 C CA . GLN A 1 179 ? -23.297 -5.992 -4.191 1 64.88 179 GLN A CA 1
ATOM 1404 C C . GLN A 1 179 ? -22.812 -7.434 -4.098 1 64.88 179 GLN A C 1
ATOM 1406 O O . GLN A 1 179 ? -22.156 -7.934 -5.016 1 64.88 179 GLN A O 1
ATOM 1411 N N . PRO A 1 180 ? -23.125 -8.094 -2.957 1 57.72 180 PRO A N 1
ATOM 1412 C CA . PRO A 1 180 ? -22.578 -9.445 -2.82 1 57.72 180 PRO A CA 1
ATOM 1413 C C . PRO A 1 180 ? -23.016 -10.367 -3.953 1 57.72 180 PRO A C 1
ATOM 1415 O O . PRO A 1 180 ? -22.328 -11.352 -4.25 1 57.72 180 PRO A O 1
ATOM 1418 N N . GLU A 1 181 ? -24.203 -10.172 -4.484 1 54.12 181 GLU A N 1
ATOM 1419 C CA . GLU A 1 181 ? -24.688 -11.148 -5.453 1 54.12 181 GLU A CA 1
ATOM 1420 C C . GLU A 1 181 ? -23.844 -11.125 -6.73 1 54.12 181 GLU A C 1
ATOM 1422 O O . GLU A 1 181 ? -23.641 -12.164 -7.359 1 54.12 181 GLU A O 1
ATOM 1427 N N . LYS A 1 182 ? -23.844 -9.961 -7.293 1 46.59 182 LYS A N 1
ATOM 1428 C CA . LYS A 1 182 ? -23.391 -9.859 -8.68 1 46.59 182 LYS A CA 1
ATOM 1429 C C . LYS A 1 182 ? -21.891 -10.117 -8.789 1 46.59 182 LYS A C 1
ATOM 1431 O O . LYS A 1 182 ? -21.391 -10.43 -9.875 1 46.59 182 LYS A O 1
ATOM 1436 N N . THR A 1 183 ? -21.219 -9.68 -7.824 1 47.06 183 THR A N 1
ATOM 1437 C CA . THR A 1 183 ? -19.781 -9.617 -8.062 1 47.06 183 THR A CA 1
ATOM 1438 C C . THR A 1 183 ? -19.172 -11.016 -8.039 1 47.06 183 THR A C 1
ATOM 1440 O O . THR A 1 183 ? -18.062 -11.227 -8.555 1 47.06 183 THR A O 1
ATOM 1443 N N . PHE A 1 184 ? -19.812 -11.82 -7.285 1 44.03 184 PHE A N 1
ATOM 1444 C CA . PHE A 1 184 ? -19.219 -13.156 -7.359 1 44.03 184 PHE A CA 1
ATOM 1445 C C . PHE A 1 184 ? -19.547 -13.828 -8.688 1 44.03 184 PHE A C 1
ATOM 1447 O O . PHE A 1 184 ? -18.969 -14.859 -9.023 1 44.03 184 PHE A O 1
ATOM 1454 N N . THR A 1 185 ? -20.656 -13.398 -9.266 1 41.09 185 THR A N 1
ATOM 1455 C CA . THR A 1 185 ? -20.969 -14 -10.555 1 41.09 185 THR A CA 1
ATOM 1456 C C . THR A 1 185 ? -19.875 -13.711 -11.578 1 41.09 185 THR A C 1
ATOM 1458 O O . THR A 1 185 ? -19.641 -14.5 -12.492 1 41.09 185 THR A O 1
ATOM 1461 N N . HIS A 1 186 ? -19.391 -12.531 -11.602 1 39.97 186 HIS A N 1
ATOM 1462 C CA . HIS A 1 186 ? -18.312 -12.359 -12.57 1 39.97 186 HIS A CA 1
ATOM 1463 C C . HIS A 1 186 ? -17.047 -13.07 -12.102 1 39.97 186 HIS A C 1
ATOM 1465 O O . HIS A 1 186 ? -16.062 -13.148 -12.852 1 39.97 186 HIS A O 1
ATOM 1471 N N . LEU A 1 187 ? -16.953 -13.305 -10.812 1 37.88 187 LEU A N 1
ATOM 1472 C CA . LEU A 1 187 ? -16.109 -14.43 -10.422 1 37.88 187 LEU A CA 1
ATOM 1473 C C . LEU A 1 187 ? -16.766 -15.75 -10.812 1 37.88 187 LEU A C 1
ATOM 1475 O O . LEU A 1 187 ? -17.984 -15.859 -10.859 1 37.88 187 LEU A O 1
ATOM 1479 N N . GLY A 1 188 ? -16.172 -16.766 -11.461 1 32.53 188 GLY A N 1
ATOM 1480 C CA . GLY A 1 188 ? -16.688 -17.969 -12.102 1 32.53 188 GLY A CA 1
ATOM 1481 C C . GLY A 1 188 ? -17.875 -18.578 -11.359 1 32.53 188 GLY A C 1
ATOM 1482 O O . GLY A 1 188 ? -17.891 -18.594 -10.125 1 32.53 188 GLY A O 1
ATOM 1483 N N . SER A 1 189 ? -19.109 -18.391 -11.898 1 33.47 189 SER A N 1
ATOM 1484 C CA . SER A 1 189 ? -20.234 -19.219 -11.5 1 33.47 189 SER A CA 1
ATOM 1485 C C . SER A 1 189 ? -19.797 -20.641 -11.156 1 33.47 189 SER A C 1
ATOM 1487 O O . SER A 1 189 ? -19 -21.234 -11.883 1 33.47 189 SER A O 1
ATOM 1489 N N . PRO A 1 190 ? -19.859 -21.109 -9.961 1 31.53 190 PRO A N 1
ATOM 1490 C CA . PRO A 1 190 ? -19.578 -22.547 -9.891 1 31.53 190 PRO A CA 1
ATOM 1491 C C . PRO A 1 190 ? -20.344 -23.344 -10.938 1 31.53 190 PRO A C 1
ATOM 1493 O O . PRO A 1 190 ? -21.422 -22.938 -11.367 1 31.53 190 PRO A O 1
ATOM 1496 N N . PRO A 1 191 ? -19.766 -24.062 -11.789 1 27 191 PRO A N 1
ATOM 1497 C CA . PRO A 1 191 ? -20.562 -24.922 -12.672 1 27 191 PRO A CA 1
ATOM 1498 C C . PRO A 1 191 ? -21.734 -25.578 -11.938 1 27 191 PRO A C 1
ATOM 1500 O O . PRO A 1 191 ? -21.625 -25.906 -10.758 1 27 191 PRO A O 1
ATOM 1503 N N . LYS A 1 192 ? -22.922 -25.234 -12.32 1 31.83 192 LYS A N 1
ATOM 1504 C CA . LYS A 1 192 ? -24.078 -25.969 -11.852 1 31.83 192 LYS A CA 1
ATOM 1505 C C . LYS A 1 192 ? -23.812 -27.469 -11.828 1 31.83 192 LYS A C 1
ATOM 1507 O O . LYS A 1 192 ? -23.781 -28.125 -12.883 1 31.83 192 LYS A O 1
ATOM 1512 N N . THR A 1 193 ? -22.734 -27.938 -11.031 1 24.64 193 THR A N 1
ATOM 1513 C CA . THR A 1 193 ? -22.625 -29.391 -10.969 1 24.64 193 THR A CA 1
ATOM 1514 C C . THR A 1 193 ? -23.984 -30.016 -10.641 1 24.64 193 THR A C 1
ATOM 1516 O O . THR A 1 193 ? -24.594 -29.688 -9.625 1 24.64 193 THR A O 1
ATOM 1519 N N . GLU A 1 194 ? -24.734 -30.25 -11.695 1 26.84 194 GLU A N 1
ATOM 1520 C CA . GLU A 1 194 ? -25.797 -31.25 -11.617 1 26.84 194 GLU A CA 1
ATOM 1521 C C . GLU A 1 194 ? -25.391 -32.438 -10.734 1 26.84 194 GLU A C 1
ATOM 1523 O O . GLU A 1 194 ? -24.516 -33.219 -11.109 1 26.84 194 GLU A O 1
ATOM 1528 N N . ILE A 1 195 ? -25.406 -32.125 -9.43 1 25.69 195 ILE A N 1
ATOM 1529 C CA . ILE A 1 195 ? -25.234 -33.25 -8.5 1 25.69 195 ILE A CA 1
ATOM 1530 C C . ILE A 1 195 ? -26.281 -34.312 -8.812 1 25.69 195 ILE A C 1
ATOM 1532 O O . ILE A 1 195 ? -27.484 -34.062 -8.703 1 25.69 195 ILE A O 1
ATOM 1536 N N . HIS A 1 196 ? -26.031 -34.938 -9.914 1 23.7 196 HIS A N 1
ATOM 1537 C CA . HIS A 1 196 ? -26.734 -36.219 -10.047 1 23.7 196 HIS A CA 1
ATOM 1538 C C . HIS A 1 196 ? -26.703 -36.969 -8.734 1 23.7 196 HIS A C 1
ATOM 1540 O O . HIS A 1 196 ? -25.641 -37.219 -8.156 1 23.7 196 HIS A O 1
ATOM 1546 N N . PHE A 1 197 ? -27.828 -36.812 -7.969 1 23.77 197 PHE A N 1
ATOM 1547 C CA . PHE A 1 197 ? -28.234 -37.5 -6.75 1 23.77 197 PHE A CA 1
ATOM 1548 C C . PHE A 1 197 ? -28.016 -39 -6.891 1 23.77 197 PHE A C 1
ATOM 1550 O O . PHE A 1 197 ? -28.703 -39.656 -7.664 1 23.77 197 PHE A O 1
ATOM 1557 N N . LEU A 1 198 ? -26.812 -39.406 -7.195 1 23.59 198 LEU A N 1
ATOM 1558 C CA . LEU A 1 198 ? -26.844 -40.875 -7.016 1 23.59 198 LEU A CA 1
ATOM 1559 C C . LEU A 1 198 ? -27.297 -41.219 -5.609 1 23.59 198 LEU A C 1
ATOM 1561 O O . LEU A 1 198 ? -26.984 -40.531 -4.648 1 23.59 198 LEU A O 1
ATOM 1565 N N . PRO A 1 199 ? -28.266 -42.125 -5.395 1 23.8 199 PRO A N 1
ATOM 1566 C CA . PRO A 1 199 ? -28.938 -42.625 -4.195 1 23.8 199 PRO A CA 1
ATOM 1567 C C . PRO A 1 199 ? -27.953 -43.062 -3.109 1 23.8 199 PRO A C 1
ATOM 1569 O O . PRO A 1 199 ? -28.359 -43.688 -2.115 1 23.8 199 PRO A O 1
ATOM 1572 N N . VAL A 1 200 ? -26.703 -42.625 -3.15 1 22.34 200 VAL A N 1
ATOM 1573 C CA . VAL A 1 200 ? -25.953 -43.375 -2.145 1 22.34 200 VAL A CA 1
ATOM 1574 C C . VAL A 1 200 ? -26.5 -43.062 -0.753 1 22.34 200 VAL A C 1
ATOM 1576 O O . VAL A 1 200 ? -26.891 -41.938 -0.475 1 22.34 200 VAL A O 1
ATOM 1579 N N . GLY A 1 201 ? -26.859 -44 0.132 1 21.66 201 GLY A N 1
ATOM 1580 C CA . GLY A 1 201 ? -27.422 -44.25 1.45 1 21.66 201 GLY A CA 1
ATOM 1581 C C . GLY A 1 201 ? -26.766 -43.438 2.545 1 21.66 201 GLY A C 1
ATOM 1582 O O . GLY A 1 201 ? -27.344 -43.25 3.617 1 21.66 201 GLY A O 1
ATOM 1583 N N . VAL A 1 202 ? -25.406 -43.219 2.6 1 21.36 202 VAL A N 1
ATOM 1584 C CA . VAL A 1 202 ? -24.875 -43 3.945 1 21.36 202 VAL A CA 1
ATOM 1585 C C . VAL A 1 202 ? -25.219 -41.594 4.422 1 21.36 202 VAL A C 1
ATOM 1587 O O . VAL A 1 202 ? -25.078 -40.625 3.674 1 21.36 202 VAL A O 1
ATOM 1590 N N . GLY A 1 203 ? -26.031 -41.375 5.453 1 22.03 203 GLY A N 1
ATOM 1591 C CA . GLY A 1 203 ? -26.625 -40.344 6.293 1 22.03 203 GLY A CA 1
ATOM 1592 C C . GLY A 1 203 ? -25.594 -39.375 6.828 1 22.03 203 GLY A C 1
ATOM 1593 O O . GLY A 1 203 ? -24.859 -39.688 7.77 1 22.03 203 GLY A O 1
ATOM 1594 N N . VAL A 1 204 ? -24.609 -38.906 6.094 1 20.09 204 VAL A N 1
ATOM 1595 C CA . VAL A 1 204 ? -23.688 -38.062 6.867 1 20.09 204 VAL A CA 1
ATOM 1596 C C . VAL A 1 204 ? -24.406 -36.812 7.352 1 20.09 204 VAL A C 1
ATOM 1598 O O . VAL A 1 204 ? -24.938 -36.031 6.543 1 20.09 204 VAL A O 1
ATOM 1601 N N . ILE A 1 205 ? -24.906 -36.844 8.578 1 21.48 205 ILE A N 1
ATOM 1602 C CA . ILE A 1 205 ? -25.531 -35.812 9.43 1 21.48 205 ILE A CA 1
ATOM 1603 C C . ILE A 1 205 ? -24.609 -34.625 9.578 1 21.48 205 ILE A C 1
ATOM 1605 O O . ILE A 1 205 ? -23.484 -34.75 10.078 1 21.48 205 ILE A O 1
ATOM 1609 N N . PHE A 1 206 ? -24.484 -33.844 8.641 1 18.89 206 PHE A N 1
ATOM 1610 C CA . PHE A 1 206 ? -23.703 -32.625 8.836 1 18.89 206 PHE A CA 1
ATOM 1611 C C . PHE A 1 206 ? -24.359 -31.719 9.875 1 18.89 206 PHE A C 1
ATOM 1613 O O . PHE A 1 206 ? -25.406 -31.125 9.609 1 18.89 206 PHE A O 1
ATOM 1620 N N . SER A 1 207 ? -24.406 -32.094 11.156 1 20.02 207 SER A N 1
ATOM 1621 C CA . SER A 1 207 ? -24.859 -31.281 12.273 1 20.02 207 SER A CA 1
ATOM 1622 C C . SER A 1 207 ? -24 -30.016 12.398 1 20.02 207 SER A C 1
ATOM 1624 O O . SER A 1 207 ? -22.828 -30.094 12.727 1 20.02 207 SER A O 1
ATOM 1626 N N . PHE A 1 208 ? -23.812 -29.281 11.469 1 19.59 208 PHE A N 1
ATOM 1627 C CA . PHE A 1 208 ? -23.109 -28.062 11.828 1 19.59 208 PHE A CA 1
ATOM 1628 C C . PHE A 1 208 ? -23.891 -27.281 12.875 1 19.59 208 PHE A C 1
ATOM 1630 O O . PHE A 1 208 ? -25.047 -26.891 12.641 1 19.59 208 PHE A O 1
ATOM 1637 N N . LEU A 1 209 ? -23.562 -27.578 14.195 1 20.77 209 LEU A N 1
ATOM 1638 C CA . LEU A 1 209 ? -23.891 -26.906 15.453 1 20.77 209 LEU A CA 1
ATOM 1639 C C . LEU A 1 209 ? -23.609 -25.406 15.352 1 20.77 209 LEU A C 1
ATOM 1641 O O . LEU A 1 209 ? -22.453 -25 15.188 1 20.77 209 LEU A O 1
ATOM 1645 N N . CYS A 1 210 ? -24.375 -24.719 14.617 1 20.36 210 CYS A N 1
ATOM 1646 C CA . CYS A 1 210 ? -24.516 -23.281 14.836 1 20.36 210 CYS A CA 1
ATOM 1647 C C . CYS A 1 210 ? -24.828 -22.984 16.297 1 20.36 210 CYS A C 1
ATOM 1649 O O . CYS A 1 210 ? -25.953 -23.188 16.766 1 20.36 210 CYS A O 1
ATOM 1651 N N . HIS A 1 211 ? -24 -23.438 17.25 1 20.91 211 HIS A N 1
ATOM 1652 C CA . HIS A 1 211 ? -24.219 -23.391 18.688 1 20.91 211 HIS A CA 1
ATOM 1653 C C . HIS A 1 211 ? -24.328 -21.953 19.188 1 20.91 211 HIS A C 1
ATOM 1655 O O . HIS A 1 211 ? -24.469 -21.703 20.391 1 20.91 211 HIS A O 1
ATOM 1661 N N . ARG A 1 212 ? -24.062 -20.859 18.562 1 20.27 212 ARG A N 1
ATOM 1662 C CA . ARG A 1 212 ? -24.094 -19.875 19.641 1 20.27 212 ARG A CA 1
ATOM 1663 C C . ARG A 1 212 ? -25.438 -19.859 20.344 1 20.27 212 ARG A C 1
ATOM 1665 O O . ARG A 1 212 ? -25.484 -19.891 21.578 1 20.27 212 ARG A O 1
ATOM 1672 N N . PHE A 1 213 ? -26.297 -18.75 20.062 1 20.02 213 PHE A N 1
ATOM 1673 C CA . PHE A 1 213 ? -27.219 -18.172 21.047 1 20.02 213 PHE A CA 1
ATOM 1674 C C . PHE A 1 213 ? -28.422 -19.094 21.25 1 20.02 213 PHE A C 1
ATOM 1676 O O . PHE A 1 213 ? -29.25 -19.25 20.359 1 20.02 213 PHE A O 1
ATOM 1683 N N . LYS A 1 214 ? -28.203 -20.234 21.859 1 22.89 214 LYS A N 1
ATOM 1684 C CA . LYS A 1 214 ? -29.234 -21.078 22.438 1 22.89 214 LYS A CA 1
ATOM 1685 C C . LYS A 1 214 ? -30.078 -20.297 23.438 1 22.89 214 LYS A C 1
ATOM 1687 O O . LYS A 1 214 ? -29.75 -20.234 24.625 1 22.89 214 LYS A O 1
ATOM 1692 N N . THR A 1 215 ? -30.312 -18.953 23.453 1 20.77 215 THR A N 1
ATOM 1693 C CA . THR A 1 215 ? -31.266 -18.625 24.516 1 20.77 215 THR A CA 1
ATOM 1694 C C . THR A 1 215 ? -32.562 -19.438 24.344 1 20.77 215 THR A C 1
ATOM 1696 O O . THR A 1 215 ? -33.219 -19.344 23.312 1 20.77 215 THR A O 1
ATOM 1699 N N . VAL A 1 216 ? -32.438 -20.734 24.734 1 20.69 216 VAL A N 1
ATOM 1700 C CA . VAL A 1 216 ? -33.5 -21.641 25.172 1 20.69 216 VAL A CA 1
ATOM 1701 C C . VAL A 1 216 ? -34.438 -20.938 26.172 1 20.69 216 VAL A C 1
ATOM 1703 O O . VAL A 1 216 ? -33.969 -20.531 27.25 1 20.69 216 VAL A O 1
ATOM 1706 N N . CYS A 1 217 ? -35.25 -20.016 25.719 1 18.5 217 CYS A N 1
ATOM 1707 C CA . CYS A 1 217 ? -36.375 -19.594 26.516 1 18.5 217 CYS A CA 1
ATOM 1708 C C . CYS A 1 217 ? -37.125 -20.797 27.094 1 18.5 217 CYS A C 1
ATOM 1710 O O . CYS A 1 217 ? -37.656 -21.625 26.359 1 18.5 217 CYS A O 1
ATOM 1712 N N . PHE A 1 218 ? -36.375 -21.438 28.047 1 19.73 218 PHE A N 1
ATOM 1713 C CA . PHE A 1 218 ? -36.969 -22.516 28.844 1 19.73 218 PHE A CA 1
ATOM 1714 C C . PHE A 1 218 ? -38.25 -22.031 29.516 1 19.73 218 PHE A C 1
ATOM 1716 O O . PHE A 1 218 ? -38.219 -21.078 30.297 1 19.73 218 PHE A O 1
ATOM 1723 N N . PHE A 1 219 ? -39.281 -21.781 28.734 1 19.72 219 PHE A N 1
ATOM 1724 C CA . PHE A 1 219 ? -40.594 -21.625 29.375 1 19.72 219 PHE A CA 1
ATOM 1725 C C . PHE A 1 219 ? -40.875 -22.781 30.328 1 19.72 219 PHE A C 1
ATOM 1727 O O . PHE A 1 219 ? -40.844 -23.953 29.922 1 19.72 219 PHE A O 1
ATOM 1734 N N . PHE A 1 220 ? -40.188 -22.641 31.562 1 19.97 220 PHE A N 1
ATOM 1735 C CA . PHE A 1 220 ? -40.5 -23.516 32.688 1 19.97 220 PHE A CA 1
ATOM 1736 C C . PHE A 1 220 ? -42 -23.531 32.969 1 19.97 220 PHE A C 1
ATOM 1738 O O . PHE A 1 220 ? -42.594 -22.5 33.312 1 19.97 220 PHE A O 1
ATOM 1745 N N . SER A 1 221 ? -42.75 -23.984 31.938 1 19.27 221 SER A N 1
ATOM 1746 C CA . SER A 1 221 ? -44.125 -24.219 32.281 1 19.27 221 SER A CA 1
ATOM 1747 C C . SER A 1 221 ? -44.25 -25.109 33.531 1 19.27 221 SER A C 1
ATOM 1749 O O . SER A 1 221 ? -43.719 -26.219 33.562 1 19.27 221 SER A O 1
ATOM 1751 N N . CYS A 1 222 ? -44.219 -24.422 34.812 1 20.8 222 CYS A N 1
ATOM 1752 C CA . CYS A 1 222 ? -44.656 -25.031 36.062 1 20.8 222 CYS A CA 1
ATOM 1753 C C . CYS A 1 222 ? -45.969 -25.75 35.875 1 20.8 222 CYS A C 1
ATOM 1755 O O . CYS A 1 222 ? -47 -25.125 35.562 1 20.8 222 CYS A O 1
ATOM 1757 N N . SER A 1 223 ? -45.969 -26.875 35.219 1 19.45 223 SER A N 1
ATOM 1758 C CA . SER A 1 223 ? -47.125 -27.75 35.188 1 19.45 223 SER A CA 1
ATOM 1759 C C . SER A 1 223 ? -47.656 -27.984 36.625 1 19.45 223 SER A C 1
ATOM 1761 O O . SER A 1 223 ? -46.875 -28.266 37.531 1 19.45 223 SER A O 1
ATOM 1763 N N . LYS A 1 224 ? -48.781 -27.328 37.062 1 26.77 224 LYS A N 1
ATOM 1764 C CA . LYS A 1 224 ? -49.656 -27.672 38.188 1 26.77 224 LYS A CA 1
ATOM 1765 C C . LYS A 1 224 ? -49.812 -29.188 38.281 1 26.77 224 LYS A C 1
ATOM 1767 O O . LYS A 1 224 ? -49.781 -29.906 37.281 1 26.77 224 LYS A O 1
ATOM 1772 N N . PRO A 1 225 ? -49.75 -29.812 39.594 1 24.84 225 PRO A N 1
ATOM 1773 C CA . PRO A 1 225 ? -49.938 -31.188 40.094 1 24.84 225 PRO A CA 1
ATOM 1774 C C . PRO A 1 225 ? -51.219 -31.844 39.531 1 24.84 225 PRO A C 1
ATOM 1776 O O . PRO A 1 225 ? -52.312 -31.281 39.688 1 24.84 225 PRO A O 1
ATOM 1779 N N . ALA A 1 226 ? -51.344 -32.25 38.344 1 21.56 226 ALA A N 1
ATOM 1780 C CA . ALA A 1 226 ? -52.656 -32.906 38.344 1 21.56 226 ALA A CA 1
ATOM 1781 C C . ALA A 1 226 ? -52.812 -33.844 39.562 1 21.56 226 ALA A C 1
ATOM 1783 O O . ALA A 1 226 ? -51.812 -34.188 40.219 1 21.56 226 ALA A O 1
ATOM 1784 N N . ALA A 1 227 ? -53.344 -35.125 39.469 1 22.75 227 ALA A N 1
ATOM 1785 C CA . ALA A 1 227 ? -53.844 -36.156 40.375 1 22.75 227 ALA A CA 1
ATOM 1786 C C . ALA A 1 227 ? -52.688 -36.906 41.031 1 22.75 227 ALA A C 1
ATOM 1788 O O . ALA A 1 227 ? -51.656 -37.156 40.375 1 22.75 227 ALA A O 1
ATOM 1789 N N . MET B 1 1 ? -6.355 40.75 50.625 1 24.55 1 MET B N 1
ATOM 1790 C CA . MET B 1 1 ? -7.516 41.281 49.906 1 24.55 1 MET B CA 1
ATOM 1791 C C . MET B 1 1 ? -7.262 41.312 48.406 1 24.55 1 MET B C 1
ATOM 1793 O O . MET B 1 1 ? -6.715 42.281 47.875 1 24.55 1 MET B O 1
ATOM 1797 N N . GLY B 1 2 ? -6.594 40.312 47.781 1 27.45 2 GLY B N 1
ATOM 1798 C CA . GLY B 1 2 ? -5.766 40.281 46.594 1 27.45 2 GLY B CA 1
ATOM 1799 C C . GLY B 1 2 ? -6.566 40.406 45.312 1 27.45 2 GLY B C 1
ATOM 1800 O O . GLY B 1 2 ? -7.625 39.781 45.188 1 27.45 2 GLY B O 1
ATOM 1801 N N . THR B 1 3 ? -6.637 41.625 44.594 1 28.69 3 THR B N 1
ATOM 1802 C CA . THR B 1 3 ? -7.348 42.062 43.375 1 28.69 3 THR B CA 1
ATOM 1803 C C . THR B 1 3 ? -7.219 41.031 42.281 1 28.69 3 THR B C 1
ATOM 1805 O O . THR B 1 3 ? -6.109 40.688 41.875 1 28.69 3 THR B O 1
ATOM 1808 N N . GLN B 1 4 ? -8.125 40.062 42.125 1 26.83 4 GLN B N 1
ATOM 1809 C CA . GLN B 1 4 ? -8.273 39.031 41.125 1 26.83 4 GLN B CA 1
ATOM 1810 C C . GLN B 1 4 ? -8.477 39.625 39.719 1 26.83 4 GLN B C 1
ATOM 1812 O O . GLN B 1 4 ? -9.547 40.156 39.406 1 26.83 4 GLN B O 1
ATOM 1817 N N . SER B 1 5 ? -7.414 40.406 39.188 1 28.23 5 SER B N 1
ATOM 1818 C CA . SER B 1 5 ? -7.543 41.062 37.906 1 28.23 5 SER B CA 1
ATOM 1819 C C . SER B 1 5 ? -8.109 40.094 36.844 1 28.23 5 SER B C 1
ATOM 1821 O O . SER B 1 5 ? -7.527 39.031 36.594 1 28.23 5 SER B O 1
ATOM 1823 N N . ASP B 1 6 ? -9.414 39.969 36.656 1 27.33 6 ASP B N 1
ATOM 1824 C CA . ASP B 1 6 ? -10.266 39.281 35.688 1 27.33 6 ASP B CA 1
ATOM 1825 C C . ASP B 1 6 ? -9.898 39.719 34.281 1 27.33 6 ASP B C 1
ATOM 1827 O O . ASP B 1 6 ? -10.367 40.75 33.781 1 27.33 6 ASP B O 1
ATOM 1831 N N . SER B 1 7 ? -8.602 39.844 33.906 1 28.75 7 SER B N 1
ATOM 1832 C CA . SER B 1 7 ? -8.281 40.344 32.594 1 28.75 7 SER B CA 1
ATOM 1833 C C . SER B 1 7 ? -9.102 39.625 31.516 1 28.75 7 SER B C 1
ATOM 1835 O O . SER B 1 7 ? -8.906 38.438 31.266 1 28.75 7 SER B O 1
ATOM 1837 N N . SER B 1 8 ? -10.398 39.812 31.391 1 29.23 8 SER B N 1
ATOM 1838 C CA . SER B 1 8 ? -11.289 39.531 30.266 1 29.23 8 SER B CA 1
ATOM 1839 C C . SER B 1 8 ? -10.656 39.969 28.953 1 29.23 8 SER B C 1
ATOM 1841 O O . SER B 1 8 ? -10.625 41.156 28.609 1 29.23 8 SER B O 1
ATOM 1843 N N . ILE B 1 9 ? -9.516 39.531 28.562 1 30.77 9 ILE B N 1
ATOM 1844 C CA . ILE B 1 9 ? -8.969 39.812 27.25 1 30.77 9 ILE B CA 1
ATOM 1845 C C . ILE B 1 9 ? -10.062 39.688 26.188 1 30.77 9 ILE B C 1
ATOM 1847 O O . ILE B 1 9 ? -10.688 38.625 26.062 1 30.77 9 ILE B O 1
ATOM 1851 N N . SER B 1 10 ? -10.852 40.656 26.031 1 28.92 10 SER B N 1
ATOM 1852 C CA . SER B 1 10 ? -11.781 40.938 24.938 1 28.92 10 SER B CA 1
ATOM 1853 C C . SER B 1 10 ? -11.258 40.375 23.625 1 28.92 10 SER B C 1
ATOM 1855 O O . SER B 1 10 ? -10.109 40.594 23.25 1 28.92 10 SER B O 1
ATOM 1857 N N . ARG B 1 11 ? -11.828 39.281 23.141 1 31.69 11 ARG B N 1
ATOM 1858 C CA . ARG B 1 11 ? -11.742 38.531 21.891 1 31.69 11 ARG B CA 1
ATOM 1859 C C . ARG B 1 11 ? -11.977 39.438 20.688 1 31.69 11 ARG B C 1
ATOM 1861 O O . ARG B 1 11 ? -13.086 39.469 20.141 1 31.69 11 ARG B O 1
ATOM 1868 N N . GLN B 1 12 ? -11.867 40.75 20.766 1 30.09 12 GLN B N 1
ATOM 1869 C CA . GLN B 1 12 ? -12.055 41.469 19.5 1 30.09 12 GLN B CA 1
ATOM 1870 C C . GLN B 1 12 ? -11.328 40.75 18.359 1 30.09 12 GLN B C 1
ATOM 1872 O O . GLN B 1 12 ? -10.148 40.438 18.469 1 30.09 12 GLN B O 1
ATOM 1877 N N . GLU B 1 13 ? -12.055 40.062 17.469 1 31.8 13 GLU B N 1
ATOM 1878 C CA . GLU B 1 13 ? -11.844 39.406 16.172 1 31.8 13 GLU B CA 1
ATOM 1879 C C . GLU B 1 13 ? -11.117 40.375 15.211 1 31.8 13 GLU B C 1
ATOM 1881 O O . GLU B 1 13 ? -11.727 40.906 14.281 1 31.8 13 GLU B O 1
ATOM 1886 N N . ILE B 1 14 ? -10.57 41.531 15.516 1 33.06 14 ILE B N 1
ATOM 1887 C CA . ILE B 1 14 ? -9.812 42.156 14.438 1 33.06 14 ILE B CA 1
ATOM 1888 C C . ILE B 1 14 ? -8.953 41.094 13.742 1 33.06 14 ILE B C 1
ATOM 1890 O O . ILE B 1 14 ? -8.289 40.281 14.398 1 33.06 14 ILE B O 1
ATOM 1894 N N . LEU B 1 15 ? -9.18 40.656 12.484 1 36.59 15 LEU B N 1
ATOM 1895 C CA . LEU B 1 15 ? -8.438 39.688 11.703 1 36.59 15 LEU B CA 1
ATOM 1896 C C . LEU B 1 15 ? -6.945 39.75 12.031 1 36.59 15 LEU B C 1
ATOM 1898 O O . LEU B 1 15 ? -6.176 40.375 11.32 1 36.59 15 LEU B O 1
ATOM 1902 N N . GLY B 1 16 ? -6.375 40.312 12.961 1 39.84 16 GLY B N 1
ATOM 1903 C CA . GLY B 1 16 ? -5.031 40.625 13.422 1 39.84 16 GLY B CA 1
ATOM 1904 C C . GLY B 1 16 ? -4.066 39.469 13.305 1 39.84 16 GLY B C 1
ATOM 1905 O O . GLY B 1 16 ? -4.48 38.312 13.352 1 39.84 16 GLY B O 1
ATOM 1906 N N . SER B 1 17 ? -2.879 39.75 12.445 1 59.59 17 SER B N 1
ATOM 1907 C CA . SER B 1 17 ? -1.801 38.812 12.195 1 59.59 17 SER B CA 1
ATOM 1908 C C . SER B 1 17 ? -1.449 38.031 13.461 1 59.59 17 SER B C 1
ATOM 1910 O O . SER B 1 17 ? -1.169 38.625 14.508 1 59.59 17 SER B O 1
ATOM 1912 N N . GLU B 1 18 ? -2.059 36.969 13.773 1 81.12 18 GLU B N 1
ATOM 1913 C CA . GLU B 1 18 ? -1.704 36.062 14.859 1 81.12 18 GLU B CA 1
ATOM 1914 C C . GLU B 1 18 ? -0.19 35.969 15.023 1 81.12 18 GLU B C 1
ATOM 1916 O O . GLU B 1 18 ? 0.534 35.781 14.039 1 81.12 18 GLU B O 1
ATOM 1921 N N . LYS B 1 19 ? 0.27 36.656 16.125 1 88.94 19 LYS B N 1
ATOM 1922 C CA . LYS B 1 19 ? 1.679 36.5 16.469 1 88.94 19 LYS B CA 1
ATOM 1923 C C . LYS B 1 19 ? 1.839 35.656 17.734 1 88.94 19 LYS B C 1
ATOM 1925 O O . LYS B 1 19 ? 0.908 35.531 18.531 1 88.94 19 LYS B O 1
ATOM 1930 N N . LEU B 1 20 ? 2.98 35 17.781 1 93.75 20 LEU B N 1
ATOM 1931 C CA . LEU B 1 20 ? 3.318 34.188 18.953 1 93.75 20 LEU B CA 1
ATOM 1932 C C . LEU B 1 20 ? 4.578 34.719 19.625 1 93.75 20 LEU B C 1
ATOM 1934 O O . LEU B 1 20 ? 5.367 35.438 19.016 1 93.75 20 LEU B O 1
ATOM 1938 N N . PHE B 1 21 ? 4.684 34.438 20.922 1 92.38 21 PHE B N 1
ATOM 1939 C CA . PHE B 1 21 ? 5.859 34.844 21.672 1 92.38 21 PHE B CA 1
ATOM 1940 C C . PHE B 1 21 ? 6.766 33.656 21.984 1 92.38 21 PHE B C 1
ATOM 1942 O O . PHE B 1 21 ? 6.285 32.625 22.391 1 92.38 21 PHE B O 1
ATOM 1949 N N . TYR B 1 22 ? 8.023 33.938 21.734 1 94 22 TYR B N 1
ATOM 1950 C CA . TYR B 1 22 ? 9 32.906 22.078 1 94 22 TYR B CA 1
ATOM 1951 C C . TYR B 1 22 ? 8.836 32.469 23.547 1 94 22 TYR B C 1
ATOM 1953 O O . TYR B 1 22 ? 8.727 33.312 24.438 1 94 22 TYR B O 1
ATOM 1961 N N . GLY B 1 23 ? 8.742 31.125 23.75 1 95.12 23 GLY B N 1
ATOM 1962 C CA . GLY B 1 23 ? 8.641 30.609 25.109 1 95.12 23 GLY B CA 1
ATOM 1963 C C . GLY B 1 23 ? 7.211 30.453 25.578 1 95.12 23 GLY B C 1
ATOM 1964 O O . GLY B 1 23 ? 6.961 29.875 26.641 1 95.12 23 GLY B O 1
ATOM 1965 N N . ALA B 1 24 ? 6.301 31.016 24.812 1 94.81 24 ALA B N 1
ATOM 1966 C CA . ALA B 1 24 ? 4.895 30.875 25.188 1 94.81 24 ALA B CA 1
ATOM 1967 C C . ALA B 1 24 ? 4.438 29.438 25.094 1 94.81 24 ALA B C 1
ATOM 1969 O O . ALA B 1 24 ? 4.973 28.656 24.297 1 94.81 24 ALA B O 1
ATOM 1970 N N . HIS B 1 25 ? 3.561 29.078 25.922 1 96.31 25 HIS B N 1
ATOM 1971 C CA . HIS B 1 25 ? 2.959 27.75 25.875 1 96.31 25 HIS B CA 1
ATOM 1972 C C . HIS B 1 25 ? 1.644 27.781 25.109 1 96.31 25 HIS B C 1
ATOM 1974 O O . HIS B 1 25 ? 0.76 28.578 25.406 1 96.31 25 HIS B O 1
ATOM 1980 N N . VAL B 1 26 ? 1.494 26.891 24.141 1 94.69 26 VAL B N 1
ATOM 1981 C CA . VAL B 1 26 ? 0.324 26.969 23.281 1 94.69 26 VAL B CA 1
ATOM 1982 C C . VAL B 1 26 ? -0.584 25.766 23.531 1 94.69 26 VAL B C 1
ATOM 1984 O O . VAL B 1 26 ? -1.627 25.625 22.891 1 94.69 26 VAL B O 1
ATOM 1987 N N . GLY B 1 27 ? -0.262 24.938 24.391 1 93.62 27 GLY B N 1
ATOM 1988 C CA . GLY B 1 27 ? -1.078 23.766 24.672 1 93.62 27 GLY B CA 1
ATOM 1989 C C . GLY B 1 27 ? -0.282 22.484 24.703 1 93.62 27 GLY B C 1
ATOM 1990 O O . GLY B 1 27 ? 0.93 22.5 24.922 1 93.62 27 GLY B O 1
ATOM 1991 N N . SER B 1 28 ? -1.07 21.359 24.625 1 93.75 28 SER B N 1
ATOM 1992 C CA . SER B 1 28 ? -0.48 20.016 24.562 1 93.75 28 SER B CA 1
ATOM 1993 C C . SER B 1 28 ? -0.87 19.297 23.266 1 93.75 28 SER B C 1
ATOM 1995 O O . SER B 1 28 ? -1.811 19.719 22.594 1 93.75 28 SER B O 1
ATOM 1997 N N . GLU B 1 29 ? -0.078 18.344 22.891 1 92 29 GLU B N 1
ATOM 1998 C CA . GLU B 1 29 ? -0.43 17.5 21.75 1 92 29 GLU B CA 1
ATOM 1999 C C . GLU B 1 29 ? -1.704 16.719 22.016 1 92 29 GLU B C 1
ATOM 2001 O O . GLU B 1 29 ? -1.955 16.297 23.156 1 92 29 GLU B O 1
ATOM 2006 N N . THR B 1 30 ? -2.521 16.625 21.094 1 90.5 30 THR B N 1
ATOM 2007 C CA . THR B 1 30 ? -3.746 15.82 21.109 1 90.5 30 THR B CA 1
ATOM 2008 C C . THR B 1 30 ? -3.881 15.008 19.828 1 90.5 30 THR B C 1
ATOM 2010 O O . THR B 1 30 ? -2.961 14.977 19 1 90.5 30 THR B O 1
ATOM 2013 N N . ARG B 1 31 ? -4.984 14.352 19.734 1 90.25 31 ARG B N 1
ATOM 2014 C CA . ARG B 1 31 ? -5.27 13.594 18.516 1 90.25 31 ARG B CA 1
ATOM 2015 C C . ARG B 1 31 ? -5.332 14.516 17.297 1 90.25 31 ARG B C 1
ATOM 2017 O O . ARG B 1 31 ? -4.996 14.102 16.188 1 90.25 31 ARG B O 1
ATOM 2024 N N . ASN B 1 32 ? -5.676 15.758 17.531 1 93 32 ASN B N 1
ATOM 2025 C CA . ASN B 1 32 ? -5.883 16.672 16.406 1 93 32 ASN B CA 1
ATOM 2026 C C . ASN B 1 32 ? -4.867 17.812 16.422 1 93 32 ASN B C 1
ATOM 2028 O O . ASN B 1 32 ? -5.008 18.781 15.68 1 93 32 ASN B O 1
ATOM 2032 N N . MET B 1 33 ? -3.873 17.734 17.328 1 95.12 33 MET B N 1
ATOM 2033 C CA . MET B 1 33 ? -2.82 18.75 17.406 1 95.12 33 MET B CA 1
ATOM 2034 C C . MET B 1 33 ? -1.445 18.094 17.5 1 95.12 33 MET B C 1
ATOM 2036 O O . MET B 1 33 ? -1.158 17.391 18.469 1 95.12 33 MET B O 1
ATOM 2040 N N . GLU B 1 34 ? -0.635 18.359 16.516 1 95.94 34 GLU B N 1
ATOM 2041 C CA . GLU B 1 34 ? 0.711 17.797 16.469 1 95.94 34 GLU B CA 1
ATOM 2042 C C . GLU B 1 34 ? 1.769 18.906 16.422 1 95.94 34 GLU B C 1
ATOM 2044 O O . GLU B 1 34 ? 1.623 19.891 15.703 1 95.94 34 GLU B O 1
ATOM 2049 N N . PHE B 1 35 ? 2.814 18.734 17.266 1 97.06 35 PHE B N 1
ATOM 2050 C CA . PHE B 1 35 ? 3.9 19.703 17.312 1 97.06 35 PHE B CA 1
ATOM 2051 C C . PHE B 1 35 ? 5.18 19.109 16.734 1 97.06 35 PHE B C 1
ATOM 2053 O O . PHE B 1 35 ? 5.492 17.938 16.984 1 97.06 35 PHE B O 1
ATOM 2060 N N . LYS B 1 36 ? 5.887 19.891 16 1 97.44 36 LYS B N 1
ATOM 2061 C CA . LYS B 1 36 ? 7.27 19.625 15.609 1 97.44 36 LYS B CA 1
ATOM 2062 C C . LYS B 1 36 ? 8.172 20.812 15.93 1 97.44 36 LYS B C 1
ATOM 2064 O O . LYS B 1 36 ? 7.824 21.953 15.617 1 97.44 36 LYS B O 1
ATOM 2069 N N . ARG B 1 37 ? 9.25 20.516 16.422 1 96.62 37 ARG B N 1
ATOM 2070 C CA . ARG B 1 37 ? 10.203 21.578 16.734 1 96.62 37 ARG B CA 1
ATOM 2071 C C . ARG B 1 37 ? 10.719 22.25 15.461 1 96.62 37 ARG B C 1
ATOM 2073 O O . ARG B 1 37 ? 10.812 23.469 15.391 1 96.62 37 ARG B O 1
ATOM 2080 N N . GLY B 1 38 ? 11.031 21.516 14.359 1 93.38 38 GLY B N 1
ATOM 2081 C CA . GLY B 1 38 ? 11.328 21.969 13.008 1 93.38 38 GLY B CA 1
ATOM 2082 C C . GLY B 1 38 ? 12.641 22.734 12.914 1 93.38 38 GLY B C 1
ATOM 2083 O O . GLY B 1 38 ? 12.766 23.656 12.102 1 93.38 38 GLY B O 1
ATOM 2084 N N . GLY B 1 39 ? 13.641 22.719 13.688 1 85.56 39 GLY B N 1
ATOM 2085 C CA . GLY B 1 39 ? 14.859 23.516 13.648 1 85.56 39 GLY B CA 1
ATOM 2086 C C . GLY B 1 39 ? 15.781 23.141 12.5 1 85.56 39 GLY B C 1
ATOM 2087 O O . GLY B 1 39 ? 15.539 22.156 11.805 1 85.56 39 GLY B O 1
ATOM 2088 N N . GLY B 1 40 ? 16.641 24.016 12.117 1 88.19 40 GLY B N 1
ATOM 2089 C CA . GLY B 1 40 ? 17.641 23.719 11.102 1 88.19 40 GLY B CA 1
ATOM 2090 C C . GLY B 1 40 ? 17.062 23.609 9.711 1 88.19 40 GLY B C 1
ATOM 2091 O O . GLY B 1 40 ? 16.359 24.516 9.25 1 88.19 40 GLY B O 1
ATOM 2092 N N . GLU B 1 41 ? 17.375 22.516 9.008 1 91.56 41 GLU B N 1
ATOM 2093 C CA . GLU B 1 41 ? 16.953 22.297 7.625 1 91.56 41 GLU B CA 1
ATOM 2094 C C . GLU B 1 41 ? 15.633 21.547 7.566 1 91.56 41 GLU B C 1
ATOM 2096 O O . GLU B 1 41 ? 15.297 20.938 6.543 1 91.56 41 GLU B O 1
ATOM 2101 N N . TYR B 1 42 ? 14.93 21.625 8.57 1 95.12 42 TYR B N 1
ATOM 2102 C CA . TYR B 1 42 ? 13.719 20.828 8.711 1 95.12 42 TYR B CA 1
ATOM 2103 C C . TYR B 1 42 ? 12.703 21.188 7.637 1 95.12 42 TYR B C 1
ATOM 2105 O O . TYR B 1 42 ? 12.102 20.297 7.02 1 95.12 42 TYR B O 1
ATOM 2113 N N . LEU B 1 43 ? 12.406 22.453 7.395 1 94.06 43 LEU B N 1
ATOM 2114 C CA . LEU B 1 43 ? 11.391 22.859 6.434 1 94.06 43 LEU B CA 1
ATOM 2115 C C . LEU B 1 43 ? 11.742 22.375 5.031 1 94.06 43 LEU B C 1
ATOM 2117 O O . LEU B 1 43 ? 10.852 22.094 4.227 1 94.06 43 LEU B O 1
ATOM 2121 N N . ARG B 1 44 ? 13.055 22.188 4.832 1 91.69 44 ARG B N 1
ATOM 2122 C CA . ARG B 1 44 ? 13.508 21.797 3.504 1 91.69 44 ARG B CA 1
ATOM 2123 C C . ARG B 1 44 ? 13.617 20.266 3.402 1 91.69 44 ARG B C 1
ATOM 2125 O O . ARG B 1 44 ? 13.359 19.703 2.344 1 91.69 44 ARG B O 1
ATOM 2132 N N . MET B 1 45 ? 13.891 19.641 4.578 1 92.62 45 MET B N 1
ATOM 2133 C CA . MET B 1 45 ? 14.305 18.234 4.461 1 92.62 45 MET B CA 1
ATOM 2134 C C . MET B 1 45 ? 13.352 17.328 5.23 1 92.62 45 MET B C 1
ATOM 2136 O O . MET B 1 45 ? 13.297 16.125 4.969 1 92.62 45 MET B O 1
ATOM 2140 N N . GLY B 1 46 ? 12.727 17.844 6.16 1 94.94 46 GLY B N 1
ATOM 2141 C CA . GLY B 1 46 ? 11.945 16.984 7.039 1 94.94 46 GLY B CA 1
ATOM 2142 C C . GLY B 1 46 ? 10.453 17.25 6.949 1 94.94 46 GLY B C 1
ATOM 2143 O O . GLY B 1 46 ? 9.648 16.328 7.113 1 94.94 46 GLY B O 1
ATOM 2144 N N . PHE B 1 47 ? 10.055 18.406 6.566 1 97.56 47 PHE B N 1
ATOM 2145 C CA . PHE B 1 47 ? 8.664 18.844 6.633 1 97.56 47 PHE B CA 1
ATOM 2146 C C . PHE B 1 47 ? 7.789 18.031 5.691 1 97.56 47 PHE B C 1
ATOM 2148 O O . PHE B 1 47 ? 6.664 17.656 6.039 1 97.56 47 PHE B O 1
ATOM 2155 N N . HIS B 1 48 ? 8.289 17.688 4.562 1 97.38 48 HIS B N 1
ATOM 2156 C CA . HIS B 1 48 ? 7.477 17.031 3.545 1 97.38 48 HIS B CA 1
ATOM 2157 C C . HIS B 1 48 ? 6.961 15.688 4.035 1 97.38 48 HIS B C 1
ATOM 2159 O O . HIS B 1 48 ? 5.832 15.297 3.721 1 97.38 48 HIS B O 1
ATOM 2165 N N . HIS B 1 49 ? 7.793 15.016 4.84 1 97.19 49 HIS B N 1
ATOM 2166 C CA . HIS B 1 49 ? 7.371 13.727 5.379 1 97.19 49 HIS B CA 1
ATOM 2167 C C . HIS B 1 49 ? 6.25 13.898 6.398 1 97.19 49 HIS B C 1
ATOM 2169 O O . HIS B 1 49 ? 5.238 13.195 6.336 1 97.19 49 HIS B O 1
ATOM 2175 N N . HIS B 1 50 ? 6.391 14.844 7.273 1 97.75 50 HIS B N 1
ATOM 2176 C CA . HIS B 1 50 ? 5.395 15.07 8.312 1 97.75 50 HIS B CA 1
ATOM 2177 C C . HIS B 1 50 ? 4.109 15.641 7.723 1 97.75 50 HIS B C 1
ATOM 2179 O O . HIS B 1 50 ? 3.012 15.312 8.18 1 97.75 50 HIS B O 1
ATOM 2185 N N . LEU B 1 51 ? 4.25 16.438 6.738 1 98.19 51 LEU B N 1
ATOM 2186 C CA . LEU B 1 51 ? 3.102 16.953 6.004 1 98.19 51 LEU B CA 1
ATOM 2187 C C . LEU B 1 51 ? 2.217 15.82 5.504 1 98.19 51 LEU B C 1
ATOM 2189 O O . LEU B 1 51 ? 1.014 15.797 5.777 1 98.19 51 LEU B O 1
ATOM 2193 N N . ARG B 1 52 ? 2.785 14.891 4.82 1 98.12 52 ARG B N 1
ATOM 2194 C CA . ARG B 1 52 ? 2.043 13.781 4.234 1 98.12 52 ARG B CA 1
ATOM 2195 C C . ARG B 1 52 ? 1.415 12.906 5.316 1 98.12 52 ARG B C 1
ATOM 2197 O O . ARG B 1 52 ? 0.227 12.586 5.25 1 98.12 52 ARG B O 1
ATOM 2204 N N . LYS B 1 53 ? 2.211 12.633 6.262 1 97.69 53 LYS B N 1
ATOM 2205 C CA . LYS B 1 53 ? 1.793 11.742 7.34 1 97.69 53 LYS B CA 1
ATOM 2206 C C . LYS B 1 53 ? 0.617 12.336 8.109 1 97.69 53 LYS B C 1
ATOM 2208 O O . LYS B 1 53 ? -0.428 11.695 8.25 1 97.69 53 LYS B O 1
ATOM 2213 N N . TYR B 1 54 ? 0.761 13.508 8.547 1 97.12 54 TYR B N 1
ATOM 2214 C CA . TYR B 1 54 ? -0.227 14.07 9.461 1 97.12 54 TYR B CA 1
ATOM 2215 C C . TYR B 1 54 ? -1.422 14.633 8.695 1 97.12 54 TYR B C 1
ATOM 2217 O O . TYR B 1 54 ? -2.561 14.539 9.164 1 97.12 54 TYR B O 1
ATOM 2225 N N . ALA B 1 55 ? -1.214 15.219 7.516 1 97.94 55 ALA B N 1
ATOM 2226 C CA . ALA B 1 55 ? -2.361 15.648 6.719 1 97.94 55 ALA B CA 1
ATOM 2227 C C . ALA B 1 55 ? -3.27 14.469 6.383 1 97.94 55 ALA B C 1
ATOM 2229 O O . ALA B 1 55 ? -4.492 14.57 6.492 1 97.94 55 ALA B O 1
ATOM 2230 N N . CYS B 1 56 ? -2.633 13.383 6.004 1 98 56 CYS B N 1
ATOM 2231 C CA . CYS B 1 56 ? -3.398 12.188 5.676 1 98 56 CYS B CA 1
ATOM 2232 C C . CYS B 1 56 ? -4.168 11.68 6.891 1 98 56 CYS B C 1
ATOM 2234 O O . CYS B 1 56 ? -5.355 11.367 6.789 1 98 56 CYS B O 1
ATOM 2236 N N . ALA B 1 57 ? -3.514 11.609 7.996 1 97.44 57 ALA B N 1
ATOM 2237 C CA . ALA B 1 57 ? -4.148 11.148 9.227 1 97.44 57 ALA B CA 1
ATOM 2238 C C . ALA B 1 57 ? -5.312 12.055 9.617 1 97.44 57 ALA B C 1
ATOM 2240 O O . ALA B 1 57 ? -6.371 11.57 10.023 1 97.44 57 ALA B O 1
ATOM 2241 N N . PHE B 1 58 ? -5.156 13.352 9.469 1 96.44 58 PHE B N 1
ATOM 2242 C CA . PHE B 1 58 ? -6.203 14.312 9.805 1 96.44 58 PHE B CA 1
ATOM 2243 C C . PHE B 1 58 ? -7.387 14.18 8.852 1 96.44 58 PHE B C 1
ATOM 2245 O O . PHE B 1 58 ? -8.539 14.227 9.281 1 96.44 58 PHE B O 1
ATOM 2252 N N . LEU B 1 59 ? -7.117 14.031 7.594 1 96 59 LEU B N 1
ATOM 2253 C CA . LEU B 1 59 ? -8.172 13.859 6.598 1 96 59 LEU B CA 1
ATOM 2254 C C . LEU B 1 59 ? -8.984 12.594 6.875 1 96 59 LEU B C 1
ATOM 2256 O O . LEU B 1 59 ? -10.203 12.586 6.695 1 96 59 LEU B O 1
ATOM 2260 N N . ASN B 1 60 ? -8.297 11.57 7.309 1 94.75 60 ASN B N 1
ATOM 2261 C CA . ASN B 1 60 ? -8.93 10.281 7.566 1 94.75 60 ASN B CA 1
ATOM 2262 C C . ASN B 1 60 ? -9.547 10.227 8.961 1 94.75 60 ASN B C 1
ATOM 2264 O O . ASN B 1 60 ? -10.031 9.18 9.398 1 94.75 60 ASN B O 1
ATOM 2268 N N . GLY B 1 61 ? -9.422 11.289 9.602 1 92.44 61 GLY B N 1
ATOM 2269 C CA . GLY B 1 61 ? -10 11.445 10.922 1 92.44 61 GLY B CA 1
ATOM 2270 C C . GLY B 1 61 ? -10.914 12.648 11.031 1 92.44 61 GLY B C 1
ATOM 2271 O O . GLY B 1 61 ? -11.82 12.82 10.211 1 92.44 61 GLY B O 1
ATOM 2272 N N . GLU B 1 62 ? -10.688 13.477 12.102 1 91.25 62 GLU B N 1
ATOM 2273 C CA . GLU B 1 62 ? -11.57 14.602 12.391 1 91.25 62 GLU B CA 1
ATOM 2274 C C . GLU B 1 62 ? -10.875 15.938 12.117 1 91.25 62 GLU B C 1
ATOM 2276 O O . GLU B 1 62 ? -11.219 16.953 12.719 1 91.25 62 GLU B O 1
ATOM 2281 N N . GLY B 1 63 ? -9.969 15.883 11.273 1 95 63 GLY B N 1
ATOM 2282 C CA . GLY B 1 63 ? -9.188 17.094 11.062 1 95 63 GLY B CA 1
ATOM 2283 C C . GLY B 1 63 ? -8.141 17.312 12.141 1 95 63 GLY B C 1
ATOM 2284 O O . GLY B 1 63 ? -7.957 16.469 13.023 1 95 63 GLY B O 1
ATOM 2285 N N . GLY B 1 64 ? -7.363 18.391 11.922 1 96.25 64 GLY B N 1
ATOM 2286 C CA . GLY B 1 64 ? -6.316 18.688 12.883 1 96.25 64 GLY B CA 1
ATOM 2287 C C . GLY B 1 64 ? -5.301 19.688 12.383 1 96.25 64 GLY B C 1
ATOM 2288 O O . GLY B 1 64 ? -5.473 20.266 11.305 1 96.25 64 GLY B O 1
ATOM 2289 N N . SER B 1 65 ? -4.289 19.906 13.297 1 97.25 65 SER B N 1
ATOM 2290 C CA . SER B 1 65 ? -3.275 20.891 12.945 1 97.25 65 SER B CA 1
ATOM 2291 C C . SER B 1 65 ? -1.875 20.391 13.289 1 97.25 65 SER B C 1
ATOM 2293 O O . SER B 1 65 ? -1.668 19.766 14.328 1 97.25 65 SER B O 1
ATOM 2295 N N . LEU B 1 66 ? -1 20.672 12.352 1 97.75 66 LEU B N 1
ATOM 2296 C CA . LEU B 1 66 ? 0.433 20.469 12.539 1 97.75 66 LEU B CA 1
ATOM 2297 C C . LEU B 1 66 ? 1.146 21.812 12.727 1 97.75 66 LEU B C 1
ATOM 2299 O O . LEU B 1 66 ? 1.073 22.688 11.859 1 97.75 66 LEU B O 1
ATOM 2303 N N . LEU B 1 67 ? 1.745 21.953 13.891 1 98.12 67 LEU B N 1
ATOM 2304 C CA . LEU B 1 67 ? 2.516 23.156 14.172 1 98.12 67 LEU B CA 1
ATOM 2305 C C . LEU B 1 67 ? 4.012 22.875 14.133 1 98.12 67 LEU B C 1
ATOM 2307 O O . LEU B 1 67 ? 4.508 22.047 14.906 1 98.12 67 LEU B O 1
ATOM 2311 N N . VAL B 1 68 ? 4.688 23.516 13.25 1 98.38 68 VAL B N 1
ATOM 2312 C CA . VAL B 1 68 ? 6.145 23.422 13.18 1 98.38 68 VAL B CA 1
ATOM 2313 C C . VAL B 1 68 ? 6.766 24.656 13.836 1 98.38 68 VAL B C 1
ATOM 2315 O O . VAL B 1 68 ? 6.438 25.797 13.477 1 98.38 68 VAL B O 1
ATOM 2318 N N . GLY B 1 69 ? 7.723 24.484 14.758 1 97.56 69 GLY B N 1
ATOM 2319 C CA . GLY B 1 69 ? 8.289 25.562 15.562 1 97.56 69 GLY B CA 1
ATOM 2320 C C . GLY B 1 69 ? 7.824 25.531 17 1 97.56 69 GLY B C 1
ATOM 2321 O O . GLY B 1 69 ? 7.961 26.531 17.719 1 97.56 69 GLY B O 1
ATOM 2322 N N . VAL B 1 70 ? 7.117 24.469 17.344 1 97.88 70 VAL B N 1
ATOM 2323 C CA . VAL B 1 70 ? 6.656 24.234 18.703 1 97.88 70 VAL B CA 1
ATOM 2324 C C . VAL B 1 70 ? 7.242 22.922 19.219 1 97.88 70 VAL B C 1
ATOM 2326 O O . VAL B 1 70 ? 7.246 21.906 18.516 1 97.88 70 VAL B O 1
ATOM 2329 N N . ASP B 1 71 ? 7.797 22.938 20.359 1 97.44 71 ASP B N 1
ATOM 2330 C CA . ASP B 1 71 ? 8.398 21.703 20.875 1 97.44 71 ASP B CA 1
ATOM 2331 C C . ASP B 1 71 ? 7.348 20.781 21.484 1 97.44 71 ASP B C 1
ATOM 2333 O O . ASP B 1 71 ? 6.164 21.125 21.516 1 97.44 71 ASP B O 1
ATOM 2337 N N . ASN B 1 72 ? 7.711 19.641 21.938 1 94.94 72 ASN B N 1
ATOM 2338 C CA . ASN B 1 72 ? 6.785 18.594 22.375 1 94.94 72 ASN B CA 1
ATOM 2339 C C . ASN B 1 72 ? 6.008 19.031 23.609 1 94.94 72 ASN B C 1
ATOM 2341 O O . ASN B 1 72 ? 4.934 18.5 23.891 1 94.94 72 ASN B O 1
ATOM 2345 N N . ASP B 1 73 ? 6.551 19.984 24.344 1 96.5 73 ASP B N 1
ATOM 2346 C CA . ASP B 1 73 ? 5.902 20.469 25.562 1 96.5 73 ASP B CA 1
ATOM 2347 C C . ASP B 1 73 ? 4.945 21.609 25.266 1 96.5 73 ASP B C 1
ATOM 2349 O O . ASP B 1 73 ? 4.34 22.172 26.172 1 96.5 73 ASP B O 1
ATOM 2353 N N . GLY B 1 74 ? 4.855 21.953 24.016 1 97.12 74 GLY B N 1
ATOM 2354 C CA . GLY B 1 74 ? 3.943 23 23.609 1 97.12 74 GLY B CA 1
ATOM 2355 C C . GLY B 1 74 ? 4.547 24.391 23.719 1 97.12 74 GLY B C 1
ATOM 2356 O O . GLY B 1 74 ? 3.824 25.391 23.719 1 97.12 74 GLY B O 1
ATOM 2357 N N . VAL B 1 75 ? 5.863 24.391 23.859 1 97.62 75 VAL B N 1
ATOM 2358 C CA . VAL B 1 75 ? 6.535 25.672 24 1 97.62 75 VAL B CA 1
ATOM 2359 C C . VAL B 1 75 ? 6.93 26.203 22.625 1 97.62 75 VAL B C 1
ATOM 2361 O O . VAL B 1 75 ? 7.551 25.5 21.828 1 97.62 75 VAL B O 1
ATOM 2364 N N . VAL B 1 76 ? 6.621 27.469 22.391 1 96.56 76 VAL B N 1
ATOM 2365 C CA . VAL B 1 76 ? 6.914 28.125 21.109 1 96.56 76 VAL B CA 1
ATOM 2366 C C . VAL B 1 76 ? 8.414 28.391 21 1 96.56 76 VAL B C 1
ATOM 2368 O O . VAL B 1 76 ? 9 29.062 21.859 1 96.56 76 VAL B O 1
ATOM 2371 N N . ARG B 1 77 ? 9.039 27.906 19.922 1 95.56 77 ARG B N 1
ATOM 2372 C CA . ARG B 1 77 ? 10.461 28.109 19.625 1 95.56 77 ARG B CA 1
ATOM 2373 C C . ARG B 1 77 ? 10.648 28.844 18.312 1 95.56 77 ARG B C 1
ATOM 2375 O O . ARG B 1 77 ? 11.5 29.734 18.203 1 95.56 77 ARG B O 1
ATOM 2382 N N . GLY B 1 78 ? 9.797 28.531 17.391 1 95.19 78 GLY B N 1
ATOM 2383 C CA . GLY B 1 78 ? 9.898 29.125 16.062 1 95.19 78 GLY B CA 1
ATOM 2384 C C . GLY B 1 78 ? 10.93 28.438 15.188 1 95.19 78 GLY B C 1
ATOM 2385 O O . GLY B 1 78 ? 11.828 27.766 15.688 1 95.19 78 GLY B O 1
ATOM 2386 N N . VAL B 1 79 ? 10.727 28.594 13.875 1 95.81 79 VAL B N 1
ATOM 2387 C CA . VAL B 1 79 ? 11.703 28.188 12.867 1 95.81 79 VAL B CA 1
ATOM 2388 C C . VAL B 1 79 ? 12.055 29.375 11.977 1 95.81 79 VAL B C 1
ATOM 2390 O O . VAL B 1 79 ? 11.211 30.234 11.719 1 95.81 79 VAL B O 1
ATOM 2393 N N . GLU B 1 80 ? 13.289 29.359 11.57 1 93.44 80 GLU B N 1
ATOM 2394 C CA . GLU B 1 80 ? 13.664 30.391 10.602 1 93.44 80 GLU B CA 1
ATOM 2395 C C . GLU B 1 80 ? 12.938 30.188 9.273 1 93.44 80 GLU B C 1
ATOM 2397 O O . GLU B 1 80 ? 13.039 29.125 8.672 1 93.44 80 GLU B O 1
ATOM 2402 N N . CYS B 1 81 ? 12.227 31.172 8.914 1 94.62 81 CYS B N 1
ATOM 2403 C CA . CYS B 1 81 ? 11.398 31.062 7.719 1 94.62 81 CYS B CA 1
ATOM 2404 C C . CYS B 1 81 ? 11.227 32.438 7.047 1 94.62 81 CYS B C 1
ATOM 2406 O O . CYS B 1 81 ? 10.391 33.219 7.469 1 94.62 81 CYS B O 1
ATOM 2408 N N . GLY B 1 82 ? 12.047 32.688 6.023 1 92.75 82 GLY B N 1
ATOM 2409 C CA . GLY B 1 82 ? 11.906 33.906 5.242 1 92.75 82 GLY B CA 1
ATOM 2410 C C . GLY B 1 82 ? 10.883 33.781 4.129 1 92.75 82 GLY B C 1
ATOM 2411 O O . GLY B 1 82 ? 10.148 32.812 4.051 1 92.75 82 GLY B O 1
ATOM 2412 N N . TYR B 1 83 ? 10.82 34.75 3.338 1 93.94 83 TYR B N 1
ATOM 2413 C CA . TYR B 1 83 ? 9.82 34.844 2.277 1 93.94 83 TYR B CA 1
ATOM 2414 C C . TYR B 1 83 ? 9.984 33.688 1.286 1 93.94 83 TYR B C 1
ATOM 2416 O O . TYR B 1 83 ? 9 33.094 0.851 1 93.94 83 TYR B O 1
ATOM 2424 N N . ARG B 1 84 ? 11.156 33.375 1.012 1 94.38 84 ARG B N 1
ATOM 2425 C CA . ARG B 1 84 ? 11.406 32.281 0.078 1 94.38 84 ARG B CA 1
ATOM 2426 C C . ARG B 1 84 ? 10.984 30.953 0.672 1 94.38 84 ARG B C 1
ATOM 2428 O O . ARG B 1 84 ? 10.43 30.109 -0.032 1 94.38 84 ARG B O 1
ATOM 2435 N N . ASP B 1 85 ? 11.258 30.797 1.919 1 94.69 85 ASP B N 1
ATOM 2436 C CA . ASP B 1 85 ? 10.859 29.578 2.611 1 94.69 85 ASP B CA 1
ATOM 2437 C C . ASP B 1 85 ? 9.344 29.438 2.645 1 94.69 85 ASP B C 1
ATOM 2439 O O . ASP B 1 85 ? 8.812 28.328 2.469 1 94.69 85 ASP B O 1
ATOM 2443 N N . GLU B 1 86 ? 8.711 30.578 2.936 1 96.44 86 GLU B N 1
ATOM 2444 C CA . GLU B 1 86 ? 7.25 30.562 2.926 1 96.44 86 GLU B CA 1
ATOM 2445 C C . GLU B 1 86 ? 6.711 30.109 1.574 1 96.44 86 GLU B C 1
ATOM 2447 O O . GLU B 1 86 ? 5.84 29.234 1.511 1 96.44 86 GLU B O 1
ATOM 2452 N N . ASP B 1 87 ? 7.254 30.688 0.563 1 97.12 87 ASP B N 1
ATOM 2453 C CA . ASP B 1 87 ? 6.805 30.375 -0.789 1 97.12 87 ASP B CA 1
ATOM 2454 C C . ASP B 1 87 ? 7.043 28.906 -1.112 1 97.12 87 ASP B C 1
ATOM 2456 O O . ASP B 1 87 ? 6.168 28.234 -1.659 1 97.12 87 ASP B O 1
ATOM 2460 N N . ARG B 1 88 ? 8.18 28.438 -0.806 1 97.25 88 ARG B N 1
ATOM 2461 C CA . ARG B 1 88 ? 8.516 27.031 -1.051 1 97.25 88 ARG B CA 1
ATOM 2462 C C . ARG B 1 88 ? 7.586 26.094 -0.284 1 97.25 88 ARG B C 1
ATOM 2464 O O . ARG B 1 88 ? 7.148 25.078 -0.815 1 97.25 88 ARG B O 1
ATOM 2471 N N . THR B 1 89 ? 7.348 26.453 0.913 1 97.38 89 THR B N 1
ATOM 2472 C CA . THR B 1 89 ? 6.473 25.641 1.755 1 97.38 89 THR B CA 1
ATOM 2473 C C . THR B 1 89 ? 5.055 25.609 1.192 1 97.38 89 THR B C 1
ATOM 2475 O O . THR B 1 89 ? 4.422 24.562 1.149 1 97.38 89 THR B O 1
ATOM 2478 N N . ARG B 1 90 ? 4.586 26.75 0.771 1 97.69 90 ARG B N 1
ATOM 2479 C CA . ARG B 1 90 ? 3.26 26.812 0.168 1 97.69 90 ARG B CA 1
ATOM 2480 C C . ARG B 1 90 ? 3.172 25.906 -1.058 1 97.69 90 ARG B C 1
ATOM 2482 O O . ARG B 1 90 ? 2.217 25.141 -1.206 1 97.69 90 ARG B O 1
ATOM 2489 N N . LEU B 1 91 ? 4.152 25.984 -1.849 1 97.88 91 LEU B N 1
ATOM 2490 C CA . LEU B 1 91 ? 4.176 25.172 -3.064 1 97.88 91 LEU B CA 1
ATOM 2491 C C . LEU B 1 91 ? 4.203 23.688 -2.729 1 97.88 91 LEU B C 1
ATOM 2493 O O . LEU B 1 91 ? 3.508 22.891 -3.365 1 97.88 91 LEU B O 1
ATOM 2497 N N . LEU B 1 92 ? 5 23.359 -1.789 1 97.94 92 LEU B N 1
ATOM 2498 C CA . LEU B 1 92 ? 5.125 21.969 -1.363 1 97.94 92 LEU B CA 1
ATOM 2499 C C . LEU B 1 92 ? 3.791 21.438 -0.842 1 97.94 92 LEU B C 1
ATOM 2501 O O . LEU B 1 92 ? 3.357 20.359 -1.228 1 97.94 92 LEU B O 1
ATOM 2505 N N . VAL B 1 93 ? 3.164 22.188 0.025 1 98.25 93 VAL B N 1
ATOM 2506 C CA . VAL B 1 93 ? 1.896 21.781 0.62 1 98.25 93 VAL B CA 1
ATOM 2507 C C . VAL B 1 93 ? 0.841 21.609 -0.472 1 98.25 93 VAL B C 1
ATOM 2509 O O . VAL B 1 93 ? 0.155 20.594 -0.532 1 98.25 93 VAL B O 1
ATOM 2512 N N . ASP B 1 94 ? 0.747 22.547 -1.354 1 97.88 94 ASP B N 1
ATOM 2513 C CA . ASP B 1 94 ? -0.235 22.5 -2.434 1 97.88 94 ASP B CA 1
ATOM 2514 C C . ASP B 1 94 ? -0.001 21.297 -3.342 1 97.88 94 ASP B C 1
ATOM 2516 O O . ASP B 1 94 ? -0.94 20.578 -3.67 1 97.88 94 ASP B O 1
ATOM 2520 N N . SER B 1 95 ? 1.215 21.141 -3.695 1 97.88 95 SER B N 1
ATOM 2521 C CA . SER B 1 95 ? 1.562 20.047 -4.602 1 97.88 95 SER B CA 1
ATOM 2522 C C . SER B 1 95 ? 1.275 18.688 -3.971 1 97.88 95 SER B C 1
ATOM 2524 O O . SER B 1 95 ? 0.699 17.812 -4.613 1 97.88 95 SER B O 1
ATOM 2526 N N . ALA B 1 96 ? 1.691 18.531 -2.777 1 98.12 96 ALA B N 1
ATOM 2527 C CA . AL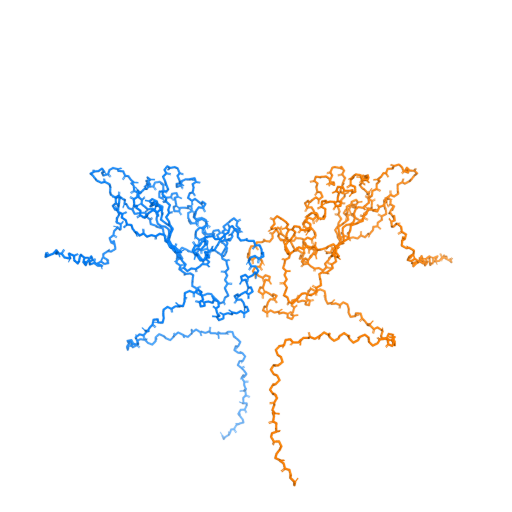A B 1 96 ? 1.498 17.266 -2.084 1 98.12 96 ALA B CA 1
ATOM 2528 C C . ALA B 1 96 ? 0.014 16.938 -1.94 1 98.12 96 ALA B C 1
ATOM 2530 O O . ALA B 1 96 ? -0.427 15.844 -2.309 1 98.12 96 ALA B O 1
ATOM 2531 N N . LEU B 1 97 ? -0.764 17.859 -1.466 1 98.06 97 LEU B N 1
ATOM 2532 C CA . LEU B 1 97 ? -2.17 17.609 -1.167 1 98.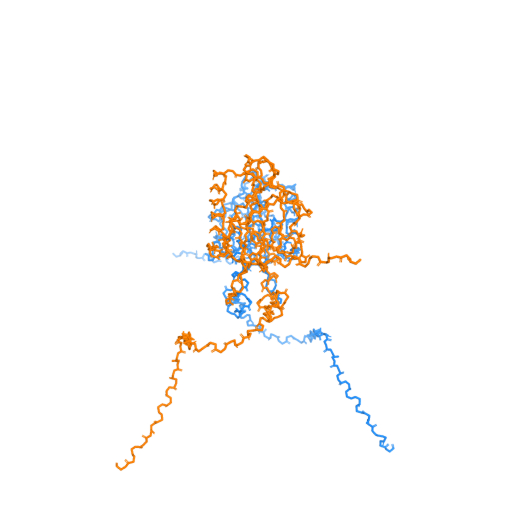06 97 LEU B CA 1
ATOM 2533 C C . LEU B 1 97 ? -2.98 17.453 -2.449 1 98.06 97 LEU B C 1
ATOM 2535 O O . LEU B 1 97 ? -3.951 16.703 -2.492 1 98.06 97 LEU B O 1
ATOM 2539 N N . LYS B 1 98 ? -2.531 18.172 -3.512 1 97.62 98 LYS B N 1
ATOM 2540 C CA . LYS B 1 98 ? -3.135 17.984 -4.828 1 97.62 98 LYS B CA 1
ATOM 2541 C C . LYS B 1 98 ? -2.924 16.547 -5.324 1 97.62 98 LYS B C 1
ATOM 2543 O O . LYS B 1 98 ? -3.762 16.016 -6.051 1 97.62 98 LYS B O 1
ATOM 2548 N N . GLY B 1 99 ? -1.866 15.945 -4.875 1 97.88 99 GLY B N 1
ATOM 2549 C CA . GLY B 1 99 ? -1.517 14.602 -5.312 1 97.88 99 GLY B CA 1
ATOM 2550 C C . GLY B 1 99 ? -2.152 13.516 -4.469 1 97.88 99 GLY B C 1
ATOM 2551 O O . GLY B 1 99 ? -2.053 12.328 -4.797 1 97.88 99 GLY B O 1
ATOM 2552 N N . PHE B 1 100 ? -2.76 13.922 -3.438 1 97.56 100 PHE B N 1
ATOM 2553 C CA . PHE B 1 100 ? -3.475 12.945 -2.623 1 97.56 100 PHE B CA 1
ATOM 2554 C C . PHE B 1 100 ? -4.613 12.312 -3.412 1 97.56 100 PHE B C 1
ATOM 2556 O O . PHE B 1 100 ? -5.082 12.883 -4.402 1 97.56 100 PHE B O 1
ATOM 2563 N N . ARG B 1 101 ? -5.055 11.078 -2.918 1 95.69 101 ARG B N 1
ATOM 2564 C CA . ARG B 1 101 ? -6.23 10.406 -3.465 1 95.69 101 ARG B CA 1
ATOM 2565 C C . ARG B 1 101 ? -7.227 10.062 -2.363 1 95.69 101 ARG B C 1
ATOM 2567 O O . ARG B 1 101 ? -6.918 9.289 -1.461 1 95.69 101 ARG B O 1
ATOM 2574 N N . PRO B 1 102 ? -8.359 10.641 -2.545 1 94.5 102 PRO B N 1
ATOM 2575 C CA . PRO B 1 102 ? -8.805 11.664 -3.496 1 94.5 102 PRO B CA 1
ATOM 2576 C C . PRO B 1 102 ? -8.031 12.977 -3.357 1 94.5 102 PRO B C 1
ATOM 2578 O O . PRO B 1 102 ? -7.402 13.219 -2.326 1 94.5 102 PRO B O 1
ATOM 2581 N N . GLN B 1 103 ? -8.156 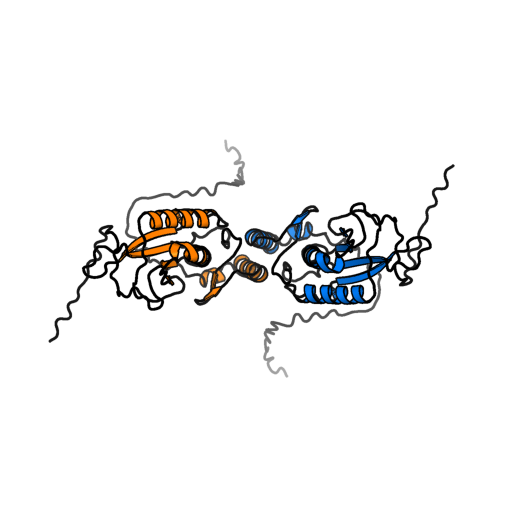13.773 -4.379 1 95.31 103 GLN B N 1
ATOM 2582 C CA . GLN B 1 103 ? -7.48 15.07 -4.375 1 95.31 103 GLN B CA 1
ATOM 2583 C C . GLN B 1 103 ? -8.031 15.977 -3.277 1 95.31 103 GLN B C 1
ATOM 2585 O O . GLN B 1 103 ? -9.242 16.016 -3.053 1 95.31 103 GLN B O 1
ATOM 2590 N N . VAL B 1 104 ? -7.098 16.656 -2.648 1 96.38 104 VAL B N 1
ATOM 2591 C CA . VAL B 1 104 ? -7.508 17.594 -1.601 1 96.38 104 VAL B CA 1
ATOM 2592 C C . VAL B 1 104 ? -7.547 19.016 -2.158 1 96.38 104 VAL B C 1
ATOM 2594 O O . VAL B 1 104 ? -6.535 19.531 -2.643 1 96.38 104 VAL B O 1
ATOM 2597 N N . PHE B 1 105 ? -8.648 19.594 -2.004 1 95.31 105 PHE B N 1
ATOM 2598 C CA . PHE B 1 105 ? -8.812 20.938 -2.549 1 95.31 105 PHE B CA 1
ATOM 2599 C C . PHE B 1 105 ? -8.406 21.984 -1.526 1 95.31 105 PHE B C 1
ATOM 2601 O O . PHE B 1 105 ? -8.422 21.734 -0.32 1 95.31 105 PHE B O 1
ATOM 2608 N N . PRO B 1 106 ? -8.125 23.172 -1.991 1 95.06 106 PRO B N 1
ATOM 2609 C CA . PRO B 1 106 ? -7.586 24.219 -1.12 1 95.06 106 PRO B CA 1
ATOM 2610 C C . PRO B 1 106 ? -8.539 24.578 0.017 1 95.06 106 PRO B C 1
ATOM 2612 O O . PRO B 1 106 ? -8.094 25.031 1.075 1 95.06 106 PRO B O 1
ATOM 2615 N N . GLU B 1 107 ? -9.82 24.344 -0.156 1 95.25 107 GLU B N 1
ATOM 2616 C CA . GLU B 1 107 ? -10.797 24.703 0.866 1 95.25 107 GLU B CA 1
ATOM 2617 C C . GLU B 1 107 ? -10.711 23.766 2.068 1 95.25 107 GLU B C 1
ATOM 2619 O O . GLU B 1 107 ? -11.219 24.078 3.145 1 95.25 107 GLU B O 1
ATOM 2624 N N . ALA B 1 108 ? -10.039 22.688 1.879 1 96.25 108 ALA B N 1
ATOM 2625 C CA . ALA B 1 108 ? -10.023 21.656 2.906 1 96.25 108 ALA B CA 1
ATOM 2626 C C . ALA B 1 108 ? -8.875 21.875 3.889 1 96.25 108 ALA B C 1
ATOM 2628 O O . ALA B 1 108 ? -8.75 21.156 4.883 1 96.25 108 ALA B O 1
ATOM 2629 N N . TYR B 1 109 ? -7.996 22.875 3.584 1 97.75 109 TYR B N 1
ATOM 2630 C CA . TYR B 1 109 ? -6.855 23.109 4.465 1 97.75 109 TYR B CA 1
ATOM 2631 C C . TYR B 1 109 ? -6.449 24.578 4.453 1 97.75 109 TYR B C 1
ATOM 2633 O O . TYR B 1 109 ? -6.898 25.344 3.602 1 97.75 109 TYR B O 1
ATOM 2641 N N . SER B 1 110 ? -5.648 24.922 5.488 1 97.62 110 SER B N 1
ATOM 2642 C CA . SER B 1 110 ? -5.066 26.266 5.594 1 97.62 110 SER B CA 1
ATOM 2643 C C . SER B 1 110 ? -3.615 26.203 6.059 1 97.62 110 SER B C 1
ATOM 2645 O O . SER B 1 110 ? -3.262 25.359 6.895 1 97.62 110 SER B O 1
ATOM 2647 N N . LEU B 1 111 ? -2.834 27.016 5.418 1 98.06 111 LEU B N 1
ATOM 2648 C CA . LEU B 1 111 ? -1.43 27.156 5.793 1 98.06 111 LEU B CA 1
ATOM 2649 C C . LEU B 1 111 ? -1.116 28.578 6.223 1 98.06 111 LEU B C 1
ATOM 2651 O O . LEU B 1 111 ? -1.39 29.531 5.48 1 98.06 111 LEU B O 1
ATOM 2655 N N . SER B 1 112 ? -0.556 28.719 7.484 1 97.38 112 SER B N 1
ATOM 2656 C CA . SER B 1 112 ? -0.223 30.031 8 1 97.38 112 SER B CA 1
ATOM 2657 C C . SER B 1 112 ? 1.209 30.078 8.523 1 97.38 112 SER B C 1
ATOM 2659 O O . SER B 1 112 ? 1.746 29.062 8.969 1 97.38 112 SER B O 1
ATOM 2661 N N . PHE B 1 113 ? 1.734 31.188 8.375 1 97.06 113 PHE B N 1
ATOM 2662 C CA . PHE B 1 113 ? 3.059 31.484 8.906 1 97.06 113 PHE B CA 1
ATOM 2663 C C . PHE B 1 113 ? 2.977 32.562 9.984 1 97.06 113 PHE B C 1
ATOM 2665 O O . PHE B 1 113 ? 2.85 33.75 9.688 1 97.06 113 PHE B O 1
ATOM 2672 N N . LEU B 1 114 ? 3.076 32.125 11.281 1 95.38 114 LEU B N 1
ATOM 2673 C CA . LEU B 1 114 ? 2.861 33 12.406 1 95.38 114 LEU B CA 1
ATOM 2674 C C . LEU B 1 114 ? 4.188 33.562 12.914 1 95.38 114 LEU B C 1
ATOM 2676 O O . LEU B 1 114 ? 5.059 32.812 13.352 1 95.38 114 LEU B O 1
ATOM 2680 N N . PRO B 1 115 ? 4.355 34.844 12.875 1 93.62 115 PRO B N 1
ATOM 2681 C CA . PRO B 1 115 ? 5.594 35.406 13.414 1 93.62 115 PRO B CA 1
ATOM 2682 C C . PRO B 1 115 ? 5.781 35.125 14.898 1 93.62 115 PRO B C 1
ATOM 2684 O O . PRO B 1 115 ? 4.805 35.094 15.656 1 93.62 115 PRO B O 1
ATOM 2687 N N . VAL B 1 116 ? 7.016 34.812 15.227 1 93.81 116 VAL B N 1
ATOM 2688 C CA . VAL B 1 116 ? 7.375 34.594 16.625 1 93.81 116 VAL B CA 1
ATOM 2689 C C . VAL B 1 116 ? 8.227 35.781 17.109 1 93.81 116 VAL B C 1
ATOM 2691 O O . VAL B 1 116 ? 9.305 36.031 16.578 1 93.81 116 VAL B O 1
ATOM 2694 N N . LEU B 1 117 ? 7.824 36.406 18.109 1 90 117 LEU B N 1
ATOM 2695 C CA . LEU B 1 117 ? 8.547 37.562 18.656 1 90 117 LEU B CA 1
ATOM 2696 C C . LEU B 1 117 ? 9.469 37.125 19.797 1 90 117 LEU B C 1
ATOM 2698 O O . LEU B 1 117 ? 9.031 36.438 20.719 1 90 117 LEU B O 1
ATOM 2702 N N . LYS B 1 118 ? 10.758 37.281 19.484 1 86.69 118 LYS B N 1
ATOM 2703 C CA . LYS B 1 118 ? 11.758 36.969 20.516 1 86.69 118 LYS B CA 1
ATOM 2704 C C . LYS B 1 118 ? 12.367 38.281 21.062 1 86.69 118 LYS B C 1
ATOM 2706 O O . LYS B 1 118 ? 13.117 38.969 20.359 1 86.69 118 LYS B O 1
ATOM 2711 N N . GLY B 1 119 ? 12.156 38.594 22.312 1 75.88 119 GLY B N 1
ATOM 2712 C CA . GLY B 1 119 ? 12.742 39.812 22.875 1 75.88 119 GLY B CA 1
ATOM 2713 C C . GLY B 1 119 ? 12.938 40.906 21.844 1 75.88 119 GLY B C 1
ATOM 2714 O O . GLY B 1 119 ? 12.172 41 20.875 1 75.88 119 GLY B O 1
ATOM 2715 N N . ASP B 1 120 ? 13.961 41.844 22.078 1 62.03 120 ASP B N 1
ATOM 2716 C CA . ASP B 1 120 ? 14.227 43.031 21.281 1 62.03 120 ASP B CA 1
ATOM 2717 C C . ASP B 1 120 ? 14.773 42.656 19.891 1 62.03 120 ASP B C 1
ATOM 2719 O O . ASP B 1 120 ? 15.07 43.531 19.078 1 62.03 120 ASP B O 1
ATOM 2723 N N . SER B 1 121 ? 15.039 41.406 19.703 1 56.75 121 SER B N 1
ATOM 2724 C CA . SER B 1 121 ? 15.703 41.062 18.453 1 56.75 121 SER B CA 1
ATOM 2725 C C . SER B 1 121 ? 14.711 40.969 17.312 1 56.75 121 SER B C 1
ATOM 2727 O O . SER B 1 121 ? 13.891 40.031 17.266 1 56.75 121 SER B O 1
ATOM 2729 N N . THR B 1 122 ? 14.297 42.062 16.812 1 55.06 122 THR B N 1
ATOM 2730 C CA . THR B 1 122 ? 13.391 42.25 15.688 1 55.06 122 THR B CA 1
ATOM 2731 C C . THR B 1 122 ? 13.773 41.375 14.508 1 55.06 122 THR B C 1
ATOM 2733 O O . THR B 1 122 ? 12.953 41.125 13.617 1 55.06 122 THR B O 1
ATOM 2736 N N . GLY B 1 123 ? 15.023 40.969 14.461 1 54.81 123 GLY B N 1
ATOM 2737 C CA . GLY B 1 123 ? 15.555 40.625 13.156 1 54.81 123 GLY B CA 1
ATOM 2738 C C . GLY B 1 123 ? 15.312 39.156 12.805 1 54.81 123 GLY B C 1
ATOM 2739 O O . GLY B 1 123 ? 15.562 38.719 11.672 1 54.81 123 GLY B O 1
ATOM 2740 N N . LEU B 1 124 ? 14.953 38.375 13.836 1 65.06 124 LEU B N 1
ATOM 2741 C CA . LEU B 1 124 ? 15 37 13.391 1 65.06 124 LEU B CA 1
ATOM 2742 C C . LEU B 1 124 ? 13.648 36.562 12.836 1 65.06 124 LEU B C 1
ATOM 2744 O O . LEU B 1 124 ? 12.602 36.969 13.344 1 65.06 124 LEU B O 1
ATOM 2748 N N . PHE B 1 125 ? 13.5 36.281 11.578 1 85.88 125 PHE B N 1
ATOM 2749 C CA . PHE B 1 125 ? 12.391 35.781 10.781 1 85.88 125 PHE B CA 1
ATOM 2750 C C . PHE B 1 125 ? 11.875 34.438 11.328 1 85.88 125 PHE B C 1
ATOM 2752 O O . PHE B 1 125 ? 11.812 33.469 10.602 1 85.88 125 PHE B O 1
ATOM 2759 N N . LEU B 1 126 ? 11.703 34.469 12.695 1 93.12 126 LEU B N 1
ATOM 2760 C CA . LEU B 1 126 ? 11.141 33.25 13.273 1 93.12 126 LEU B CA 1
ATOM 2761 C C . LEU B 1 126 ? 9.633 33.188 13.039 1 93.12 126 LEU B C 1
ATOM 2763 O O . LEU B 1 126 ? 8.93 34.188 13.188 1 93.12 126 LEU B O 1
ATOM 2767 N N . LYS B 1 127 ? 9.211 31.984 12.688 1 95.56 127 LYS B N 1
ATOM 2768 C CA . LYS B 1 127 ? 7.781 31.766 12.484 1 95.56 127 LYS B CA 1
ATOM 2769 C C . LYS B 1 127 ? 7.355 30.406 13.023 1 95.56 127 LYS B C 1
ATOM 2771 O O . LYS B 1 127 ? 8.18 29.516 13.188 1 95.56 127 LYS B O 1
ATOM 2776 N N . VAL B 1 128 ? 6.168 30.312 13.438 1 96.94 128 VAL B N 1
ATOM 2777 C CA . VAL B 1 128 ? 5.492 29.016 13.547 1 96.94 128 VAL B CA 1
ATOM 2778 C C . VAL B 1 128 ? 4.68 28.75 12.281 1 96.94 128 VAL B C 1
ATOM 2780 O O . VAL B 1 128 ? 3.873 29.594 11.867 1 96.94 128 VAL B O 1
ATOM 2783 N N . VAL B 1 129 ? 4.98 27.609 11.672 1 97.75 129 VAL B N 1
ATOM 2784 C CA . VAL B 1 129 ? 4.207 27.172 10.516 1 97.75 129 VAL B CA 1
ATOM 2785 C C . VAL B 1 129 ? 3.035 26.312 10.977 1 97.75 129 VAL B C 1
ATOM 2787 O O . VAL B 1 129 ? 3.232 25.297 11.656 1 97.75 129 VAL B O 1
ATOM 2790 N N . ARG B 1 130 ? 1.853 26.719 10.594 1 98.12 130 ARG B N 1
ATOM 2791 C CA . ARG B 1 130 ? 0.66 25.969 10.984 1 98.12 130 ARG B CA 1
ATOM 2792 C C . ARG B 1 130 ? -0.08 25.438 9.766 1 98.12 130 ARG B C 1
ATOM 2794 O O . ARG B 1 130 ? -0.529 26.203 8.914 1 98.12 130 ARG B O 1
ATOM 2801 N N . LEU B 1 131 ? -0.119 24.156 9.664 1 98.31 131 LEU B N 1
ATOM 2802 C CA . LEU B 1 131 ? -0.982 23.484 8.695 1 98.31 131 LEU B CA 1
ATOM 2803 C C . LEU B 1 131 ? -2.244 22.953 9.367 1 98.31 131 LEU B C 1
ATOM 2805 O O . LEU B 1 131 ? -2.17 22.109 10.258 1 98.31 131 LEU B O 1
ATOM 2809 N N . SER B 1 132 ? -3.41 23.453 8.953 1 98.19 132 SER B N 1
ATOM 2810 C CA . SER B 1 132 ? -4.691 23.016 9.484 1 98.19 132 SER B CA 1
ATOM 2811 C C . SER B 1 132 ? -5.52 22.312 8.414 1 98.19 132 SER B C 1
ATOM 2813 O O . SER B 1 132 ? -5.684 22.828 7.312 1 98.19 132 SER B O 1
ATOM 2815 N N . VAL B 1 133 ? -5.902 21.125 8.742 1 97.75 133 VAL B N 1
ATOM 2816 C CA . VAL B 1 133 ? -6.781 20.344 7.887 1 97.75 133 VAL B CA 1
ATOM 2817 C C . VAL B 1 133 ? -8.188 20.312 8.484 1 97.75 133 VAL B C 1
ATOM 2819 O O . VAL B 1 133 ? -8.367 19.969 9.656 1 97.75 133 VAL B O 1
ATOM 2822 N N . HIS B 1 134 ? -9.141 20.672 7.668 1 95.44 134 HIS B N 1
ATOM 2823 C CA . HIS B 1 134 ? -10.531 20.719 8.117 1 95.44 134 HIS B CA 1
ATOM 2824 C C . HIS B 1 134 ? -11.164 19.344 8.086 1 95.44 134 HIS B C 1
ATOM 2826 O O . HIS B 1 134 ? -10.789 18.5 7.262 1 95.44 134 HIS B O 1
ATOM 2832 N N . PRO B 1 135 ? -12.07 19.125 9 1 87.88 135 PRO B N 1
ATOM 2833 C CA . PRO B 1 135 ? -12.766 17.844 8.938 1 87.88 135 PRO B CA 1
ATOM 2834 C C . PRO B 1 135 ? -13.453 17.594 7.598 1 87.88 135 PRO B C 1
ATOM 2836 O O . PRO B 1 135 ? -14.023 18.531 7.02 1 87.88 135 PRO B O 1
ATOM 2839 N N . PRO B 1 136 ? -13.211 16.438 7.145 1 82.12 136 PRO B N 1
ATOM 2840 C CA . PRO B 1 136 ? -13.852 16.156 5.855 1 82.12 136 PRO B CA 1
ATOM 2841 C C . PRO B 1 136 ? -15.367 16.266 5.918 1 82.12 136 PRO B C 1
ATOM 2843 O O . PRO B 1 136 ? -15.977 15.984 6.953 1 82.12 136 PRO B O 1
ATOM 2846 N N . VAL B 1 137 ? -15.898 16.812 4.883 1 78.31 137 VAL B N 1
ATOM 2847 C CA . VAL B 1 137 ? -17.359 16.875 4.75 1 78.31 137 VAL B CA 1
ATOM 2848 C C . VAL B 1 137 ? -17.906 15.453 4.551 1 78.31 137 VAL B C 1
ATOM 2850 O O . VAL B 1 137 ? -17.328 14.656 3.811 1 78.31 137 VAL B O 1
ATOM 2853 N N . PRO B 1 138 ? -18.938 15.164 5.348 1 72.69 138 PRO B N 1
ATOM 2854 C CA . PRO B 1 138 ? -19.5 13.82 5.172 1 72.69 138 PRO B CA 1
ATOM 2855 C C . PRO B 1 138 ? -19.812 13.5 3.711 1 72.69 138 PRO B C 1
ATOM 2857 O O . PRO B 1 138 ? -20.344 14.344 2.988 1 72.69 138 PRO B O 1
ATOM 2860 N N . GLN B 1 139 ? -19.219 12.461 3.289 1 73.75 139 GLN B N 1
ATOM 2861 C CA . GLN B 1 139 ? -19.453 11.969 1.938 1 73.75 139 GLN B CA 1
ATOM 2862 C C . GLN B 1 139 ? -20.453 10.812 1.942 1 73.75 139 GLN B C 1
ATOM 2864 O O . GLN B 1 139 ? -20.672 10.188 2.98 1 73.75 139 GLN B O 1
ATOM 2869 N N . ARG B 1 140 ? -21.156 10.664 0.781 1 69.81 140 ARG B N 1
ATOM 2870 C CA . ARG B 1 140 ? -22.094 9.547 0.618 1 69.81 140 ARG B CA 1
ATOM 2871 C C . ARG B 1 140 ? -21.422 8.219 0.922 1 69.81 140 ARG B C 1
ATOM 2873 O O . ARG B 1 140 ? -21.984 7.367 1.605 1 69.81 140 ARG B O 1
ATOM 2880 N N . GLU B 1 141 ? -20.156 8.133 0.39 1 78.25 141 GLU B N 1
ATOM 2881 C CA . GLU B 1 141 ? -19.375 6.938 0.663 1 78.25 141 GLU B CA 1
ATOM 2882 C C . GLU B 1 141 ? -18.078 7.281 1.385 1 78.25 141 GLU B C 1
ATOM 2884 O O . GLU B 1 141 ? -17.281 8.102 0.907 1 78.25 141 GLU B O 1
ATOM 2889 N N . PRO B 1 142 ? -17.984 6.648 2.531 1 85.31 142 PRO B N 1
ATOM 2890 C CA . PRO B 1 142 ? -16.734 6.887 3.254 1 85.31 142 PRO B CA 1
ATOM 2891 C C . PRO B 1 142 ? -15.5 6.5 2.443 1 85.31 142 PRO B C 1
ATOM 2893 O O . PRO B 1 142 ? -15.523 5.492 1.729 1 85.31 142 PRO B O 1
ATOM 2896 N N . VAL B 1 143 ? -14.531 7.391 2.502 1 91.12 143 VAL B N 1
ATOM 2897 C CA . VAL B 1 143 ? -13.312 7.133 1.742 1 91.12 143 VAL B CA 1
ATOM 2898 C C . VAL B 1 143 ? -12.094 7.383 2.627 1 91.12 143 VAL B C 1
ATOM 2900 O O . VAL B 1 143 ? -12.078 8.32 3.428 1 91.12 143 VAL B O 1
ATOM 2903 N N . LEU B 1 144 ? -11.102 6.543 2.449 1 94.5 144 LEU B N 1
ATOM 2904 C CA . LEU B 1 144 ? -9.789 6.801 3.037 1 94.5 144 LEU B CA 1
ATOM 2905 C C . LEU B 1 144 ? -8.898 7.578 2.07 1 94.5 144 LEU B C 1
ATOM 2907 O O . LEU B 1 144 ? -8.734 7.176 0.917 1 94.5 144 LEU B O 1
ATOM 2911 N N . TYR B 1 145 ? -8.414 8.617 2.561 1 96.12 145 TYR B N 1
ATOM 2912 C CA . TYR B 1 145 ? -7.438 9.359 1.773 1 96.12 145 TYR B CA 1
ATOM 2913 C C . TYR B 1 145 ? -6.09 8.648 1.767 1 96.12 145 TYR B C 1
ATOM 2915 O O . TYR B 1 145 ? -5.707 8.023 2.756 1 96.12 145 TYR B O 1
ATOM 2923 N N . GLU B 1 146 ? -5.391 8.742 0.665 1 97.69 146 GLU B N 1
ATOM 2924 C CA . GLU B 1 146 ? -4.008 8.281 0.579 1 97.69 146 GLU B CA 1
ATOM 2925 C C . GLU B 1 146 ? -3.092 9.391 0.063 1 97.69 146 GLU B C 1
ATOM 2927 O O . GLU B 1 146 ? -3.518 10.242 -0.719 1 97.69 146 GLU B O 1
ATOM 2932 N N . THR B 1 147 ? -1.827 9.391 0.468 1 98.12 147 THR B N 1
ATOM 2933 C CA . THR B 1 147 ? -0.845 10.391 0.07 1 98.12 147 THR B CA 1
ATOM 2934 C C . THR B 1 147 ? -0.496 10.25 -1.409 1 98.12 147 THR B C 1
ATOM 2936 O O . THR B 1 147 ? -0.882 9.273 -2.051 1 98.12 147 THR B O 1
ATOM 2939 N N . ASP B 1 148 ? 0.235 11.195 -1.898 1 96.94 148 ASP B N 1
ATOM 2940 C CA . ASP B 1 148 ? 0.705 11.164 -3.279 1 96.94 148 ASP B CA 1
ATOM 2941 C C . ASP B 1 148 ? 1.724 10.039 -3.484 1 96.94 148 ASP B C 1
ATOM 2943 O O . ASP B 1 148 ? 2.09 9.727 -4.617 1 96.94 148 ASP B O 1
ATOM 2947 N N . HIS B 1 149 ? 2.117 9.375 -2.418 1 95.31 149 HIS B N 1
ATOM 2948 C CA . HIS B 1 149 ? 3.035 8.242 -2.49 1 95.31 149 HIS B CA 1
ATOM 2949 C C . HIS B 1 149 ? 2.301 6.922 -2.268 1 95.31 149 HIS B C 1
ATOM 2951 O O . HIS B 1 149 ? 2.932 5.871 -2.129 1 95.31 149 HIS B O 1
ATOM 2957 N N . GLY B 1 150 ? 1.026 7.035 -2.064 1 93.94 150 GLY B N 1
ATOM 2958 C CA . GLY B 1 150 ? 0.214 5.832 -1.977 1 93.94 150 GLY B CA 1
ATOM 2959 C C . GLY B 1 150 ? 0.091 5.297 -0.562 1 93.94 150 GLY B C 1
ATOM 2960 O O . GLY B 1 150 ? -0.339 4.16 -0.357 1 93.94 150 GLY B O 1
ATOM 2961 N N . GLU B 1 151 ? 0.433 6.086 0.375 1 96.56 151 GLU B N 1
ATOM 2962 C CA . GLU B 1 151 ? 0.396 5.652 1.769 1 96.56 151 GLU B CA 1
ATOM 2963 C C . GLU B 1 151 ? -0.873 6.141 2.465 1 96.56 151 GLU B C 1
ATOM 2965 O O . GLU B 1 151 ? -1.377 7.223 2.16 1 96.56 151 GLU B O 1
ATOM 2970 N N . VAL B 1 152 ? -1.319 5.344 3.416 1 97.81 152 VAL B N 1
ATOM 2971 C CA . VAL B 1 152 ? -2.502 5.703 4.191 1 97.81 152 VAL B CA 1
ATOM 2972 C C . VAL B 1 152 ? -2.143 5.801 5.672 1 97.81 152 VAL B C 1
ATOM 2974 O O . VAL B 1 152 ? -1.543 4.883 6.234 1 97.81 152 VAL B O 1
ATOM 2977 N N . TYR B 1 153 ? -2.518 6.895 6.254 1 97.69 153 TYR B N 1
ATOM 2978 C CA . TYR B 1 153 ? -2.301 7.105 7.68 1 97.69 153 TYR B CA 1
ATOM 2979 C C . TYR B 1 153 ? -3.613 7.414 8.391 1 97.69 153 TYR B C 1
ATOM 2981 O O . TYR B 1 153 ? -4.508 8.039 7.812 1 97.69 153 TYR B O 1
ATOM 2989 N N . MET B 1 154 ? -3.66 7.016 9.609 1 94.75 154 MET B N 1
ATOM 2990 C CA . MET B 1 154 ? -4.828 7.297 10.445 1 94.75 154 MET B CA 1
ATOM 2991 C C . MET B 1 154 ? -4.422 7.48 11.898 1 94.75 154 MET B C 1
ATOM 2993 O O . MET B 1 154 ? -3.404 6.945 12.344 1 94.75 154 MET B O 1
ATOM 2997 N N . ARG B 1 155 ? -5.246 8.227 12.602 1 90.94 155 ARG B N 1
ATOM 2998 C CA . ARG B 1 155 ? -5.055 8.367 14.047 1 90.94 155 ARG B CA 1
ATOM 2999 C C . ARG B 1 155 ? -5.949 7.402 14.812 1 90.94 155 ARG B C 1
ATOM 3001 O O . ARG B 1 155 ? -7.141 7.289 14.523 1 90.94 155 ARG B O 1
ATOM 3008 N N . ARG B 1 156 ? -5.262 6.555 15.641 1 79.88 156 ARG B N 1
ATOM 3009 C CA . ARG B 1 156 ? -5.984 5.668 16.547 1 79.88 156 ARG B CA 1
ATOM 3010 C C . ARG B 1 156 ? -5.617 5.957 18 1 79.88 156 ARG B C 1
ATOM 3012 O O . ARG B 1 156 ? -4.453 5.836 18.391 1 79.88 156 ARG B O 1
ATOM 3019 N N . ASP B 1 157 ? -6.578 6.125 18.922 1 76.12 157 ASP B N 1
ATOM 3020 C CA . ASP B 1 157 ? -6.391 6.367 20.344 1 76.12 157 ASP B CA 1
ATOM 3021 C C . ASP B 1 157 ? -5.184 7.27 20.594 1 76.12 157 ASP B C 1
ATOM 3023 O O . ASP B 1 157 ? -4.359 6.984 21.469 1 76.12 157 ASP B O 1
ATOM 3027 N N . GLY B 1 158 ? -4.953 8.195 19.75 1 72.44 158 GLY B N 1
ATOM 3028 C CA . GLY B 1 158 ? -3.891 9.172 19.938 1 72.44 158 GLY B CA 1
ATOM 3029 C C . GLY B 1 158 ? -2.619 8.82 19.188 1 72.44 158 GLY B C 1
ATOM 3030 O O . GLY B 1 158 ? -1.723 9.664 19.062 1 72.44 158 GLY B O 1
ATOM 3031 N N . SER B 1 159 ? -2.543 7.645 18.75 1 86.06 159 SER B N 1
ATOM 3032 C CA . SER B 1 159 ? -1.326 7.246 18.062 1 86.06 159 SER B CA 1
ATOM 3033 C C . SER B 1 159 ? -1.529 7.262 16.547 1 86.06 159 SER B C 1
ATOM 3035 O O . SER B 1 159 ? -2.643 7.051 16.062 1 86.06 159 SER B O 1
ATOM 3037 N N . LEU B 1 160 ? -0.52 7.668 15.914 1 92.5 160 LEU B N 1
ATOM 3038 C CA . LEU B 1 160 ? -0.511 7.648 14.453 1 92.5 160 LEU B CA 1
ATOM 3039 C C . LEU B 1 160 ? -0.243 6.238 13.938 1 92.5 160 LEU B C 1
ATOM 3041 O O . LEU B 1 160 ? 0.742 5.605 14.32 1 92.5 160 LEU B O 1
ATOM 3045 N N . GLN B 1 161 ? -1.128 5.789 13.086 1 93.5 161 GLN B N 1
ATOM 3046 C CA . GLN B 1 161 ? -0.963 4.488 12.445 1 93.5 161 GLN B CA 1
ATOM 3047 C C . GLN B 1 161 ? -0.699 4.641 10.953 1 93.5 161 GLN B C 1
ATOM 3049 O O . GLN B 1 161 ? -1.369 5.422 10.273 1 93.5 161 GLN B O 1
ATOM 3054 N N . GLY B 1 162 ? 0.307 3.834 10.539 1 93.06 162 GLY B N 1
ATOM 3055 C CA . GLY B 1 162 ? 0.564 3.816 9.109 1 93.06 162 GLY B CA 1
ATOM 3056 C C . GLY B 1 162 ? 2.035 3.672 8.773 1 93.06 162 GLY B C 1
ATOM 3057 O O . GLY B 1 162 ? 2.893 3.758 9.648 1 93.06 162 GLY B O 1
ATOM 3058 N N . PRO B 1 163 ? 2.295 3.541 7.473 1 95.62 163 PRO B N 1
ATOM 3059 C CA . PRO B 1 163 ? 1.329 3.318 6.395 1 95.62 163 PRO B CA 1
ATOM 3060 C C . PRO B 1 163 ? 0.495 2.055 6.602 1 95.62 163 PRO B C 1
ATOM 3062 O O . PRO B 1 163 ? 1.029 1.016 6.996 1 95.62 163 PRO B O 1
ATOM 3065 N N . LEU B 1 164 ? -0.785 2.145 6.363 1 96.19 164 LEU B N 1
ATOM 3066 C CA . LEU B 1 164 ? -1.682 1.012 6.562 1 96.19 164 LEU B CA 1
ATOM 3067 C C . LEU B 1 164 ? -1.423 -0.077 5.527 1 96.19 164 LEU B C 1
ATOM 3069 O O . LEU B 1 164 ? -1.172 0.221 4.359 1 96.19 164 LEU B O 1
ATOM 3073 N N . LYS B 1 165 ? -1.57 -1.266 5.984 1 95.44 165 LYS B N 1
ATOM 3074 C CA . LYS B 1 165 ? -1.512 -2.416 5.086 1 95.44 165 LYS B CA 1
ATOM 3075 C C . LYS B 1 165 ? -2.865 -2.666 4.43 1 95.44 165 LYS B C 1
ATOM 3077 O O . LYS B 1 165 ? -3.883 -2.127 4.863 1 95.44 165 LYS B O 1
ATOM 3082 N N . ALA B 1 166 ? -2.818 -3.498 3.371 1 95.81 166 ALA B N 1
ATOM 3083 C CA . ALA B 1 166 ? -4.055 -3.834 2.666 1 95.81 166 ALA B CA 1
ATOM 3084 C C . ALA B 1 166 ? -5.078 -4.449 3.617 1 95.81 166 ALA B C 1
ATOM 3086 O O . ALA B 1 166 ? -6.273 -4.172 3.516 1 95.81 166 ALA B O 1
ATOM 3087 N N . SER B 1 167 ? -4.605 -5.293 4.531 1 93.56 167 SER B N 1
ATOM 3088 C CA . SER B 1 167 ? -5.492 -5.938 5.492 1 93.56 167 SER B CA 1
ATOM 3089 C C . SER B 1 167 ? -6.18 -4.91 6.383 1 93.56 167 SER B C 1
ATOM 3091 O O . SER B 1 167 ? -7.367 -5.043 6.695 1 93.56 167 SER B O 1
ATOM 3093 N N . ASP B 1 168 ? -5.453 -3.887 6.801 1 94.5 168 ASP B N 1
ATOM 3094 C CA . ASP B 1 168 ? -6.012 -2.818 7.625 1 94.5 168 ASP B CA 1
ATOM 3095 C C . ASP B 1 168 ? -7.082 -2.043 6.859 1 94.5 168 ASP B C 1
ATOM 3097 O O . ASP B 1 168 ? -8.133 -1.706 7.418 1 94.5 168 ASP B O 1
ATOM 3101 N N . ILE B 1 169 ? -6.805 -1.789 5.625 1 95.75 169 ILE B N 1
ATOM 3102 C CA . ILE B 1 169 ? -7.727 -1.039 4.777 1 95.75 169 ILE B CA 1
ATOM 3103 C C . ILE B 1 169 ? -9.008 -1.84 4.574 1 95.75 169 ILE B C 1
ATOM 3105 O O . ILE B 1 169 ? -10.109 -1.29 4.66 1 95.75 169 ILE B O 1
ATOM 3109 N N . GLN B 1 170 ? -8.891 -3.121 4.34 1 93.75 170 GLN B N 1
ATOM 3110 C CA . GLN B 1 170 ? -10.055 -3.99 4.191 1 93.75 170 GLN B CA 1
ATOM 3111 C C . GLN B 1 170 ? -10.891 -4.008 5.465 1 93.75 170 GLN B C 1
ATOM 3113 O O . GLN B 1 170 ? -12.125 -3.984 5.406 1 93.75 170 GLN B O 1
ATOM 3118 N N . GLU B 1 171 ? -10.188 -4.098 6.562 1 92 171 GLU B N 1
ATOM 3119 C CA . GLU B 1 171 ? -10.883 -4.102 7.848 1 92 171 GLU B CA 1
ATOM 3120 C C . GLU B 1 171 ? -11.664 -2.807 8.055 1 92 171 GLU B C 1
ATOM 3122 O O . GLU B 1 171 ? -12.812 -2.83 8.508 1 92 171 GLU B O 1
ATOM 3127 N N . TRP B 1 172 ? -11.109 -1.722 7.785 1 92.75 172 TRP B N 1
ATOM 3128 C CA . TRP B 1 172 ? -11.773 -0.427 7.863 1 92.75 172 TRP B CA 1
ATOM 3129 C C . TRP B 1 172 ? -13.023 -0.4 6.984 1 92.75 172 TRP B C 1
ATOM 3131 O O . TRP B 1 172 ? -14.086 0.035 7.426 1 92.75 172 TRP B O 1
ATOM 3141 N N . CYS B 1 173 ? -12.891 -0.88 5.75 1 91.69 173 CYS B N 1
ATOM 3142 C CA . CYS B 1 173 ? -14.016 -0.896 4.816 1 91.69 173 CYS B CA 1
ATOM 3143 C C . CYS B 1 173 ? -15.172 -1.722 5.367 1 91.69 173 CYS B C 1
ATOM 3145 O O . CYS B 1 173 ? -16.328 -1.309 5.281 1 91.69 173 CYS B O 1
ATOM 3147 N N . ARG B 1 174 ? -14.836 -2.826 5.898 1 89.31 174 ARG B N 1
ATOM 3148 C CA . ARG B 1 174 ? -15.867 -3.699 6.453 1 89.31 174 ARG B CA 1
ATOM 3149 C C . ARG B 1 174 ? -16.609 -3.008 7.59 1 89.31 174 ARG B C 1
ATOM 3151 O O . ARG B 1 174 ? -17.844 -3.121 7.695 1 89.31 174 ARG B O 1
ATOM 3158 N N . GLN B 1 175 ? -15.859 -2.342 8.445 1 87.06 175 GLN B N 1
ATOM 3159 C CA . GLN B 1 175 ? -16.453 -1.675 9.594 1 87.06 175 GLN B CA 1
ATOM 3160 C C . GLN B 1 175 ? -17.375 -0.536 9.156 1 87.06 175 GLN B C 1
ATOM 3162 O O . GLN B 1 175 ? -18.453 -0.346 9.727 1 87.06 175 GLN B O 1
ATOM 3167 N N . VAL B 1 176 ? -16.969 0.143 8.109 1 84.75 176 VAL B N 1
ATOM 3168 C CA . VAL B 1 176 ? -17.688 1.351 7.727 1 84.75 176 VAL B CA 1
ATOM 3169 C C . VAL B 1 176 ? -18.875 0.983 6.824 1 84.75 176 VAL B C 1
ATOM 3171 O O . VAL B 1 176 ? -19.906 1.649 6.844 1 84.75 176 VAL B O 1
ATOM 3174 N N . ILE B 1 177 ? -18.75 0.005 6.059 1 77.88 177 ILE B N 1
ATOM 3175 C CA . ILE B 1 177 ? -19.797 -0.367 5.117 1 77.88 177 ILE B CA 1
ATOM 3176 C C . ILE B 1 177 ? -20.844 -1.209 5.828 1 77.88 177 ILE B C 1
ATOM 3178 O O . ILE B 1 177 ? -22.047 -1.031 5.605 1 77.88 177 ILE B O 1
ATOM 3182 N N . ILE B 1 178 ? -20.484 -2.234 6.566 1 71.31 178 ILE B N 1
ATOM 3183 C CA . ILE B 1 178 ? -21.422 -3.129 7.223 1 71.31 178 ILE B CA 1
ATOM 3184 C C . ILE B 1 178 ? -22.094 -2.408 8.391 1 71.31 178 ILE B C 1
ATOM 3186 O O . ILE B 1 178 ? -23.297 -2.553 8.617 1 71.31 178 ILE B O 1
ATOM 3190 N N . GLN B 1 179 ? -21.375 -1.739 9.352 1 64.75 179 GLN B N 1
ATOM 3191 C CA . GLN B 1 179 ? -21.953 -1.076 10.508 1 64.75 179 GLN B CA 1
ATOM 3192 C C . GLN B 1 179 ? -21.922 0.441 10.344 1 64.75 179 GLN B C 1
ATOM 3194 O O . GLN B 1 179 ? -21.219 1.137 11.078 1 64.75 179 GLN B O 1
ATOM 3199 N N . PRO B 1 180 ? -22.703 0.943 9.359 1 57.81 180 PRO B N 1
ATOM 3200 C CA . PRO B 1 180 ? -22.609 2.389 9.133 1 57.81 180 PRO B CA 1
ATOM 3201 C C . PRO B 1 180 ? -22.969 3.199 10.375 1 57.81 180 PRO B C 1
ATOM 3203 O O . PRO B 1 180 ? -22.531 4.344 10.523 1 57.81 180 PRO B O 1
ATOM 3206 N N . GLU B 1 181 ? -23.859 2.691 11.195 1 54.09 181 GLU B N 1
ATOM 3207 C CA . GLU B 1 181 ? -24.328 3.525 12.297 1 54.09 181 GLU B CA 1
ATOM 3208 C C . GLU B 1 181 ? -23.219 3.787 13.312 1 54.09 181 GLU B C 1
ATOM 3210 O O . GLU B 1 181 ? -23.141 4.867 13.898 1 54.09 181 GLU B O 1
ATOM 3215 N N . LYS B 1 182 ? -22.719 2.705 13.812 1 46.59 182 LYS B N 1
ATOM 3216 C CA . LYS B 1 182 ? -21.906 2.791 15.023 1 46.59 182 LYS B CA 1
ATOM 3217 C C . LYS B 1 182 ? -20.578 3.465 14.75 1 46.59 182 LYS B C 1
ATOM 3219 O O . LYS B 1 182 ? -19.922 3.975 15.672 1 46.59 182 LYS B O 1
ATOM 3224 N N . THR B 1 183 ? -20.078 3.215 13.625 1 47.16 183 THR B N 1
ATOM 3225 C CA . THR B 1 183 ? -18.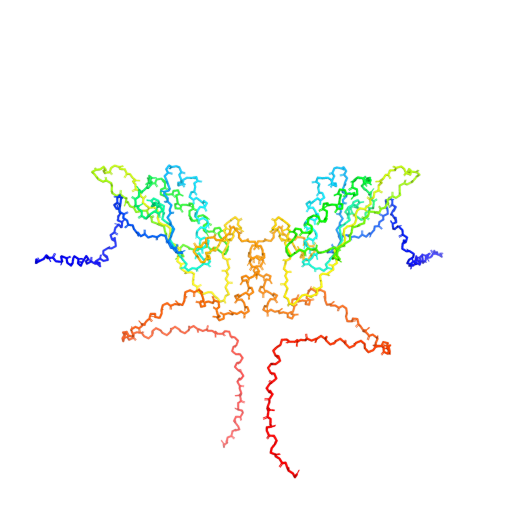672 3.574 13.461 1 47.16 183 THR B CA 1
ATOM 3226 C C . THR B 1 183 ? -18.516 5.086 13.344 1 47.16 183 THR B C 1
ATOM 3228 O O . THR B 1 183 ? -17.422 5.617 13.547 1 47.16 183 THR B O 1
ATOM 3231 N N . PHE B 1 184 ? -19.516 5.684 12.836 1 44.06 184 PHE B N 1
ATOM 3232 C CA . PHE B 1 184 ? -19.312 7.129 12.812 1 44.06 184 PHE B CA 1
ATOM 3233 C C . PHE B 1 184 ? -19.438 7.711 14.211 1 44.06 184 PHE B C 1
ATOM 3235 O O . PHE B 1 184 ? -19.109 8.875 14.438 1 44.06 184 PHE B O 1
ATOM 3242 N N . THR B 1 185 ? -20.141 6.992 15.062 1 41.28 185 THR B N 1
ATOM 3243 C CA . THR B 1 185 ? -20.25 7.516 16.422 1 41.28 185 THR B CA 1
ATOM 3244 C C . THR B 1 185 ? -18.891 7.574 17.094 1 41.28 185 THR B C 1
ATOM 3246 O O . THR B 1 185 ? -18.641 8.422 17.953 1 41.28 185 THR B O 1
ATOM 3249 N N . HIS B 1 186 ? -18.094 6.586 16.906 1 40.41 186 HIS B N 1
ATOM 3250 C CA . HIS B 1 186 ? -16.797 6.742 17.547 1 40.41 186 HIS B CA 1
ATOM 3251 C C . HIS B 1 186 ? -15.938 7.762 16.812 1 40.41 186 HIS B C 1
ATOM 3253 O O . HIS B 1 186 ? -14.844 8.109 17.266 1 40.41 186 HIS B O 1
ATOM 3259 N N . LEU B 1 187 ? -16.266 8 15.547 1 37.91 187 LEU B N 1
ATOM 3260 C CA . LEU B 1 187 ? -15.844 9.289 15.008 1 37.91 187 LEU B CA 1
ATOM 3261 C C . LEU B 1 187 ? -16.656 10.422 15.641 1 37.91 187 LEU B C 1
ATOM 3263 O O . LEU B 1 187 ? -17.812 10.234 16.016 1 37.91 187 LEU B O 1
ATOM 3267 N N . GLY B 1 188 ? -16.172 11.57 16.156 1 32.72 188 GLY B N 1
ATOM 3268 C CA . GLY B 1 188 ? -16.75 12.594 17 1 32.72 188 GLY B CA 1
ATOM 3269 C C . GLY B 1 188 ? -18.203 12.875 16.672 1 32.72 188 GLY B C 1
ATOM 3270 O O . GLY B 1 188 ? -18.594 12.852 15.5 1 32.72 188 GLY B O 1
ATOM 3271 N N . SER B 1 189 ? -19.125 12.438 17.516 1 33.22 189 SER B N 1
ATOM 3272 C CA . SER B 1 189 ? -20.484 12.977 17.516 1 33.22 189 SER B CA 1
ATOM 3273 C C . SER B 1 189 ? -20.5 14.445 17.109 1 33.22 189 SER B C 1
ATOM 3275 O O . SER B 1 189 ? -19.641 15.219 17.547 1 33.22 189 SER B O 1
ATOM 3277 N N . PRO B 1 190 ? -21.031 14.875 15.992 1 32.25 190 PRO B N 1
ATOM 3278 C CA . PRO B 1 190 ? -21.094 16.328 15.836 1 32.25 190 PRO B CA 1
ATOM 3279 C C . PRO B 1 190 ? -21.547 17.031 17.125 1 32.25 190 PRO B C 1
ATOM 3281 O O . PRO B 1 190 ? -22.281 16.453 17.922 1 32.25 190 PRO B O 1
ATOM 3284 N N . PRO B 1 191 ? -20.766 17.859 17.688 1 29.17 191 PRO B N 1
ATOM 3285 C CA . PRO B 1 191 ? -21.312 18.625 18.812 1 29.17 191 PRO B CA 1
ATOM 3286 C C . PRO B 1 191 ? -22.75 19.078 18.578 1 29.17 191 PRO B C 1
ATOM 3288 O O . PRO B 1 191 ? -23.156 19.328 17.438 1 29.17 191 PRO B O 1
ATOM 3291 N N . LYS B 1 192 ? -23.656 18.547 19.359 1 32.22 192 LYS B N 1
ATOM 3292 C CA . LYS B 1 192 ? -25.016 19.062 19.406 1 32.22 192 LYS B CA 1
ATOM 3293 C C . LYS B 1 192 ? -25.016 20.594 19.391 1 32.22 192 LYS B C 1
ATOM 3295 O O . LYS B 1 192 ? -24.719 21.219 20.406 1 32.22 192 LYS B O 1
ATOM 3300 N N . THR B 1 193 ? -24.438 21.25 18.359 1 27.41 193 THR B N 1
ATOM 3301 C CA . THR B 1 193 ? -24.688 22.688 18.391 1 27.41 193 THR B CA 1
ATOM 3302 C C . THR B 1 193 ? -26.172 22.969 18.516 1 27.41 193 THR B C 1
ATOM 3304 O O . THR B 1 193 ? -26.969 22.5 17.703 1 27.41 193 THR B O 1
ATOM 3307 N N . GLU B 1 194 ? -26.594 23.094 19.75 1 26.92 194 GLU B N 1
ATOM 3308 C CA . GLU B 1 194 ? -27.828 23.812 20.047 1 26.92 194 GLU B CA 1
ATOM 3309 C C . GLU B 1 194 ? -28 25.031 19.141 1 26.92 194 GLU B C 1
ATOM 3311 O O . GLU B 1 194 ? -27.219 25.984 19.219 1 26.92 194 GLU B O 1
ATOM 3316 N N . ILE B 1 195 ? -28.391 24.703 17.891 1 25.66 195 ILE B N 1
ATOM 3317 C CA . ILE B 1 195 ? -28.797 25.797 17.016 1 25.66 195 ILE B CA 1
ATOM 3318 C C . ILE B 1 195 ? -29.859 26.641 17.719 1 25.66 195 ILE B C 1
ATOM 3320 O O . ILE B 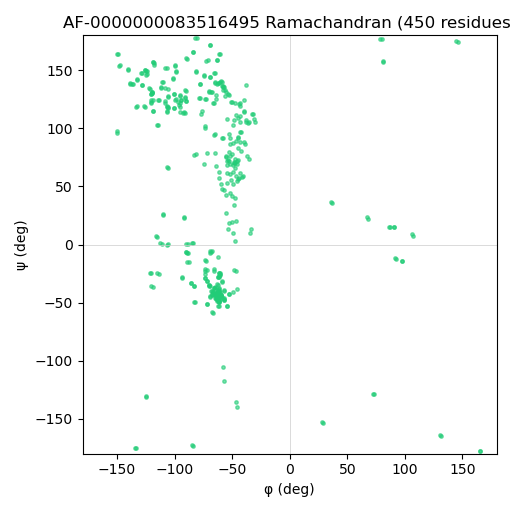1 195 ? -30.953 26.141 18.047 1 25.66 195 ILE B O 1
ATOM 3324 N N . HIS B 1 196 ? -29.375 27.375 18.703 1 23.78 196 HIS B N 1
ATOM 3325 C CA . HIS B 1 196 ? -30.266 28.453 19.094 1 23.78 196 HIS B CA 1
ATOM 3326 C C . HIS B 1 196 ? -30.859 29.156 17.875 1 23.78 196 HIS B C 1
ATOM 3328 O O . HIS B 1 196 ? -30.125 29.578 16.984 1 23.78 196 HIS B O 1
ATOM 3334 N N . PHE B 1 197 ? -32.094 28.703 17.547 1 22.88 197 PHE B N 1
ATOM 3335 C CA . PHE B 1 197 ? -33.031 29.203 16.562 1 22.88 197 PHE B CA 1
ATOM 3336 C C . PHE B 1 197 ? -33.156 30.719 16.641 1 22.88 197 PHE B C 1
ATOM 3338 O O . PHE B 1 197 ? -33.688 31.266 17.609 1 22.88 197 PHE B O 1
ATOM 3345 N N . LEU B 1 198 ? -32.062 31.406 16.547 1 23.5 198 LEU B N 1
ATOM 3346 C CA . LEU B 1 198 ? -32.531 32.781 16.406 1 23.5 198 LEU B CA 1
ATOM 3347 C C . LEU B 1 198 ? -33.469 32.906 15.227 1 23.5 198 LEU B C 1
ATOM 3349 O O . LEU B 1 198 ? -33.312 32.25 14.211 1 23.5 198 LEU B O 1
ATOM 3353 N N . PRO B 1 199 ? -34.688 33.469 15.383 1 23.5 199 PRO B N 1
ATOM 3354 C CA . PRO B 1 199 ? -35.812 33.688 14.469 1 23.5 199 PRO B CA 1
ATOM 3355 C C . PRO B 1 199 ? -35.375 34.281 13.125 1 23.5 199 PRO B C 1
ATOM 3357 O O . PRO B 1 199 ? -36.219 34.688 12.328 1 23.5 199 PRO B O 1
ATOM 3360 N N . VAL B 1 200 ? -34.125 34.156 12.766 1 21.8 200 VAL B N 1
ATOM 3361 C CA . VAL B 1 200 ? -34 35 11.57 1 21.8 200 VAL B CA 1
ATOM 3362 C C . VAL B 1 200 ? -34.875 34.438 10.453 1 21.8 200 VAL B C 1
ATOM 3364 O O . VAL B 1 200 ? -34.969 33.219 10.281 1 21.8 200 VAL B O 1
ATOM 3367 N N . GLY B 1 201 ? -35.812 35.125 9.805 1 21.12 201 GLY B N 1
ATOM 3368 C CA . GLY B 1 201 ? -36.844 35.094 8.766 1 21.12 201 GLY B CA 1
ATOM 3369 C C . GLY B 1 201 ? -36.375 34.438 7.484 1 21.12 201 GLY B C 1
ATOM 3370 O O . GLY B 1 201 ? -37.188 34.031 6.652 1 21.12 201 GLY B O 1
ATOM 3371 N N . VAL B 1 202 ? -35.125 34.594 6.98 1 21.08 202 VAL B N 1
ATOM 3372 C CA . VAL B 1 202 ? -35.062 34.469 5.527 1 21.08 202 VAL B CA 1
ATOM 3373 C C . VAL B 1 202 ? -35.125 32.969 5.137 1 21.08 202 VAL B C 1
ATOM 3375 O O . VAL B 1 202 ? -34.438 32.156 5.73 1 21.08 202 VAL B O 1
ATOM 3378 N N . GLY B 1 203 ? -36.188 32.469 4.484 1 21.44 203 GLY B N 1
ATOM 3379 C CA . GLY B 1 203 ? -36.719 31.25 3.857 1 21.44 203 GLY B CA 1
ATOM 3380 C C . GLY B 1 203 ? -35.719 30.594 2.934 1 21.44 203 GLY B C 1
ATOM 3381 O O . GLY B 1 203 ? -35.469 31.062 1.814 1 21.44 203 GLY B O 1
ATOM 3382 N N . VAL B 1 204 ? -34.438 30.484 3.172 1 19.61 204 VAL B N 1
ATOM 3383 C CA . VAL B 1 204 ? -33.688 29.938 2.039 1 19.61 204 VAL B CA 1
ATOM 3384 C C . VAL B 1 204 ? -34.125 28.484 1.805 1 19.61 204 VAL B C 1
ATOM 3386 O O . VAL B 1 204 ? -34 27.641 2.697 1 19.61 204 VAL B O 1
ATOM 3389 N N . ILE B 1 205 ? -35.094 28.234 0.912 1 20.97 205 ILE B N 1
ATOM 3390 C CA . ILE B 1 205 ? -35.688 27.047 0.308 1 20.97 205 ILE B CA 1
ATOM 3391 C C . ILE B 1 205 ? -34.594 26.188 -0.33 1 20.97 205 ILE B C 1
ATOM 3393 O O . ILE B 1 205 ? -33.938 26.625 -1.271 1 20.97 205 ILE B O 1
ATOM 3397 N N . PHE B 1 206 ? -33.688 25.703 0.316 1 18.53 206 PHE B N 1
ATOM 3398 C CA . PHE B 1 206 ? -32.812 24.844 -0.457 1 18.53 206 PHE B CA 1
ATOM 3399 C C . PHE B 1 206 ? -33.531 23.609 -0.96 1 18.53 206 PHE B C 1
ATOM 3401 O O . PHE B 1 206 ? -33.938 22.75 -0.167 1 18.53 206 PHE B O 1
ATOM 3408 N N . SER B 1 207 ? -34.344 23.703 -2.047 1 19.08 207 SER B N 1
ATOM 3409 C CA . SER B 1 207 ? -34.938 22.656 -2.869 1 19.08 207 SER B CA 1
ATOM 3410 C C . SER B 1 207 ? -33.875 21.688 -3.406 1 19.08 207 SER B C 1
ATOM 3412 O O . SER B 1 207 ? -33.031 22.078 -4.215 1 19.08 207 SER B O 1
ATOM 3414 N N . PHE B 1 208 ? -33.094 21.141 -2.721 1 19.36 208 PHE B N 1
ATOM 3415 C CA . PHE B 1 208 ? -32.312 20.141 -3.416 1 19.36 208 PHE B CA 1
ATOM 3416 C C . PHE B 1 208 ? -33.188 19.062 -4.047 1 19.36 208 PHE B C 1
ATOM 3418 O O . PHE B 1 208 ? -33.969 18.422 -3.355 1 19.36 208 PHE B O 1
ATOM 3425 N N . LEU B 1 209 ? -33.562 19.281 -5.332 1 20.36 209 LEU B N 1
ATOM 3426 C CA . LEU B 1 209 ? -34.188 18.469 -6.371 1 20.36 209 LEU B CA 1
ATOM 3427 C C . LEU B 1 209 ? -33.469 17.125 -6.492 1 20.36 209 LEU B C 1
ATOM 3429 O O . LEU B 1 209 ? -32.312 17.062 -6.867 1 20.36 209 LEU B O 1
ATOM 3433 N N . CYS B 1 210 ? -33.562 16.297 -5.539 1 20.47 210 CYS B N 1
ATOM 3434 C CA . CYS B 1 210 ? -33.375 14.883 -5.809 1 20.47 210 CYS B CA 1
ATOM 3435 C C . CYS B 1 210 ? -34.219 14.43 -7 1 20.47 210 CYS B C 1
ATOM 3437 O O . CYS B 1 210 ? -35.406 14.211 -6.863 1 20.47 210 CYS B O 1
ATOM 3439 N N . HIS B 1 211 ? -34.156 15.078 -8.156 1 20.53 211 HIS B N 1
ATOM 3440 C CA . HIS B 1 211 ? -35 14.891 -9.336 1 20.53 211 HIS B CA 1
ATOM 3441 C C . HIS B 1 211 ? -34.875 13.477 -9.891 1 20.53 211 HIS B C 1
ATOM 3443 O O . HIS B 1 211 ? -35.625 13.102 -10.812 1 20.53 211 HIS B O 1
ATOM 3449 N N . ARG B 1 212 ? -33.875 12.641 -9.766 1 20.28 212 ARG B N 1
ATOM 3450 C CA . ARG B 1 212 ? -34.094 11.773 -10.922 1 20.28 212 ARG B CA 1
ATOM 3451 C C . ARG B 1 212 ? -35.469 11.141 -10.891 1 20.28 212 ARG B C 1
ATOM 3453 O O . ARG B 1 212 ? -36.188 11.18 -11.891 1 20.28 212 ARG B O 1
ATOM 3460 N N . PHE B 1 213 ? -35.5 9.68 -10.805 1 20.44 213 PHE B N 1
ATOM 3461 C CA . PHE B 1 213 ? -36.5 8.82 -11.422 1 20.44 213 PHE B CA 1
ATOM 3462 C C . PHE B 1 213 ? -37.844 8.938 -10.695 1 20.44 213 PHE B C 1
ATOM 3464 O O . PHE B 1 213 ? -37.938 8.586 -9.516 1 20.44 213 PHE B O 1
ATOM 3471 N N . LYS B 1 214 ? -38.562 9.992 -10.977 1 22.88 214 LYS B N 1
ATOM 3472 C CA . LYS B 1 214 ? -39.969 10.305 -10.867 1 22.88 214 LYS B CA 1
ATOM 3473 C C . LYS B 1 214 ? -40.844 9.195 -11.453 1 22.88 214 LYS B C 1
ATOM 3475 O O . LYS B 1 214 ? -41.031 9.133 -12.664 1 22.88 214 LYS B O 1
ATOM 3480 N N . THR B 1 215 ? -40.594 7.84 -11.438 1 21.02 215 THR B N 1
ATOM 3481 C CA . THR B 1 215 ? -41.75 7.133 -11.977 1 21.02 215 THR B CA 1
ATOM 3482 C C . THR B 1 215 ? -43.031 7.547 -11.25 1 21.02 215 THR B C 1
ATOM 3484 O O . THR B 1 215 ? -43.125 7.383 -10.031 1 21.02 215 THR B O 1
ATOM 3487 N N . VAL B 1 216 ? -43.562 8.75 -11.656 1 20.89 216 VAL B N 1
ATOM 3488 C CA . VAL B 1 216 ? -44.906 9.266 -11.5 1 20.89 216 VAL B CA 1
ATOM 3489 C C . VAL B 1 216 ? -45.906 8.219 -11.953 1 20.89 216 VAL B C 1
ATOM 3491 O O . VAL B 1 216 ? -45.969 7.879 -13.141 1 20.89 216 VAL B O 1
ATOM 3494 N N . CYS B 1 217 ? -45.969 7.066 -11.328 1 18.66 217 CYS B N 1
ATOM 3495 C CA . CYS B 1 217 ? -47.156 6.23 -11.586 1 18.66 217 CYS B CA 1
ATOM 3496 C C . CYS B 1 217 ? -48.438 7.043 -11.484 1 18.66 217 CYS B C 1
ATOM 3498 O O . CYS B 1 217 ? -48.75 7.562 -10.422 1 18.66 217 CYS B O 1
ATOM 3500 N N . PHE B 1 218 ? -48.562 7.934 -12.523 1 20.19 218 PHE B N 1
ATOM 3501 C CA . PHE B 1 218 ? -49.781 8.703 -12.758 1 20.19 218 PHE B CA 1
ATOM 3502 C C . PHE B 1 218 ? -51 7.789 -12.844 1 20.19 218 PHE B C 1
ATOM 3504 O O . PHE B 1 218 ? -51.062 6.891 -13.688 1 20.19 218 PHE B O 1
ATOM 3511 N N . PHE B 1 219 ? -51.438 7.25 -11.727 1 19.83 219 PHE B N 1
ATOM 3512 C CA . PHE B 1 219 ? -52.75 6.582 -11.742 1 19.83 219 PHE B CA 1
ATOM 3513 C C . PHE B 1 219 ? -53.812 7.496 -12.328 1 19.83 219 PHE B C 1
ATOM 3515 O O . PHE B 1 219 ? -54.031 8.594 -11.82 1 19.83 219 PHE B O 1
ATOM 3522 N N . PHE B 1 220 ? -53.75 7.598 -13.766 1 20.45 220 PHE B N 1
ATOM 3523 C CA . PHE B 1 220 ? -54.781 8.25 -14.562 1 20.45 220 PHE B CA 1
ATOM 3524 C C . PHE B 1 220 ? -56.156 7.699 -14.211 1 20.45 220 PHE B C 1
ATOM 3526 O O . PHE B 1 220 ? -56.406 6.508 -14.375 1 20.45 220 PHE B O 1
ATOM 3533 N N . SER B 1 221 ? -56.594 8.039 -12.984 1 19.53 221 SER B N 1
ATOM 3534 C CA . SER B 1 221 ? -58 7.711 -12.688 1 19.53 221 SER B CA 1
ATOM 3535 C C . SER B 1 221 ? -58.938 8.258 -13.758 1 19.53 221 SER B C 1
ATOM 3537 O O . SER B 1 221 ? -58.875 9.445 -14.078 1 19.53 221 SER B O 1
ATOM 3539 N N . CYS B 1 222 ? -59.312 7.402 -14.805 1 21.25 222 CYS B N 1
ATOM 3540 C CA . CYS B 1 222 ? -60.344 7.543 -15.844 1 21.25 222 CYS B CA 1
ATOM 3541 C C . CYS B 1 222 ? -61.656 8.008 -15.242 1 21.25 222 CYS B C 1
ATOM 3543 O O . CYS B 1 222 ? -62.312 7.277 -14.484 1 21.25 222 CYS B O 1
ATOM 3545 N N . SER B 1 223 ? -61.656 9.172 -14.586 1 19.3 223 SER B N 1
ATOM 3546 C CA . SER B 1 223 ? -63 9.586 -14.203 1 19.3 223 SER B CA 1
ATOM 3547 C C . SER B 1 223 ? -63.938 9.633 -15.406 1 19.3 223 SER B C 1
ATOM 3549 O O . SER B 1 223 ? -63.562 10.156 -16.469 1 19.3 223 SER B O 1
ATOM 3551 N N . LYS B 1 224 ? -64.938 8.672 -15.57 1 26.98 224 LYS B N 1
ATOM 3552 C CA . LYS B 1 224 ? -66.125 8.602 -16.406 1 26.98 224 LYS B CA 1
ATOM 3553 C C . LYS B 1 224 ? -66.812 9.953 -16.469 1 26.98 224 LYS B C 1
ATOM 3555 O O . LYS B 1 224 ? -66.875 10.688 -15.477 1 26.98 224 LYS B O 1
ATOM 3560 N N . PRO B 1 225 ? -67.062 10.547 -17.797 1 22.77 225 PRO B N 1
ATOM 3561 C CA . PRO B 1 225 ? -67.875 11.727 -18.094 1 22.77 225 PRO B CA 1
ATOM 3562 C C . PRO B 1 225 ? -69.25 11.68 -17.422 1 22.77 225 PRO B C 1
ATOM 3564 O O . PRO B 1 225 ? -69.812 10.609 -17.312 1 22.77 225 PRO B O 1
ATOM 3567 N N . ALA B 1 226 ? -69.625 12.43 -16.359 1 23.41 226 ALA B N 1
ATOM 3568 C CA . ALA B 1 226 ? -71.062 12.633 -16.125 1 23.41 226 ALA B CA 1
ATOM 3569 C C . ALA B 1 226 ? -71.75 12.992 -17.422 1 23.41 226 ALA B C 1
ATOM 3571 O O . ALA B 1 226 ? -71.125 13.344 -18.422 1 23.41 226 ALA B O 1
ATOM 3572 N N . ALA B 1 227 ? -72.875 14.086 -17.484 1 22.73 227 ALA B N 1
ATOM 3573 C CA . ALA B 1 227 ? -73.875 14.523 -18.469 1 22.73 227 ALA B CA 1
ATOM 3574 C C . ALA B 1 227 ? -73.188 15.297 -19.594 1 22.73 227 ALA B C 1
ATOM 3576 O O . ALA B 1 227 ? -72.25 16.062 -19.359 1 22.73 227 ALA B O 1
#

Organism: Acipenser ruthenus (NCBI:txid7906)

Foldseek 3Di:
DDPPPPPPVPPPPPVPQAAAEAFDADDADFLAEAEALQEDCCLPPPVLVVLQQNLLQQQLAAWHKYKYQADRRRGHGFYQADPVSVVVSVVSNQVWQCLKVVRDDPVQKDWDWHHYDYPPCPPGNGTIIMIIGHHDDDDPDDDRMHTSVGFHWHGDPGDIDDSDDPVRVVVVNCCCVVVVPPPCVVRPDDPPPPPPPPVDPDCPPPPPCPPDDCPVPPPPPPPDDDD/DDPPPPPPVPPPPPVDQAAAEAFDADDADFLAEAEALQEDCCLPPPVLVVLQQNLLQQQLAAWHKYKYQADRRRGHGFYQADPVSVVVSVVSNQVWQCLKVVRDDPVQKDWDWHHYDYPPCPPGNGTIIMIIGHHDDDDPDDDRMHTSVGFHWHGDPGDIDDSDDPVRVVVVNCCCVVVVPPVCVVRPDPPPPPPPPPVPPDCPPPPPCPPDDPPVPVPPPPPDDDD

pLDDT: mean 73.83, std 30.26, range [18.5, 98.38]

Solvent-accessible surface area (backbone atoms only — not comparable to full-atom values): 26626 Å² total; per-residue (Å²): 136,80,82,76,79,72,77,71,75,74,79,73,77,65,89,60,82,63,67,45,46,55,66,40,72,79,50,72,70,50,77,43,31,44,56,33,44,46,58,86,62,19,76,81,71,45,39,68,58,51,47,47,48,49,53,26,15,16,52,50,48,74,12,29,34,42,34,33,7,19,32,82,77,19,33,31,67,27,20,86,48,49,70,67,50,49,53,52,47,51,51,49,54,52,52,46,38,50,44,16,41,69,65,49,54,73,88,46,44,47,80,47,77,27,44,31,50,43,83,91,55,79,78,60,48,26,19,32,40,36,42,36,37,46,52,60,72,89,55,97,63,88,72,72,39,23,33,63,82,60,40,29,29,32,67,51,100,67,38,82,43,63,69,58,46,64,66,53,53,50,50,50,46,49,47,51,67,74,40,56,72,62,52,49,50,78,39,78,60,72,74,81,69,74,71,69,76,64,80,75,75,81,76,76,77,77,73,77,77,82,61,75,90,68,78,70,79,71,75,76,71,79,74,76,81,73,134,136,79,84,76,79,74,78,72,75,75,79,74,79,65,90,59,83,64,67,44,46,53,67,39,72,78,49,70,69,50,79,44,32,44,58,35,44,45,58,87,63,21,76,81,72,45,38,68,60,52,48,48,48,51,52,26,15,17,54,50,46,74,12,28,35,41,33,34,8,20,32,82,78,19,32,32,67,28,20,85,47,52,72,66,49,50,52,51,48,52,51,49,52,53,53,46,38,50,45,17,40,68,64,49,54,73,89,46,45,50,78,45,76,26,43,30,48,44,83,90,55,78,77,60,49,25,19,30,40,35,42,35,36,46,52,60,72,90,56,98,62,87,73,72,40,24,32,64,83,59,41,30,28,31,67,52,99,66,38,80,42,62,70,58,47,64,65,54,52,51,50,52,47,49,47,50,66,74,40,54,71,63,53,51,52,78,41,79,61,74,74,80,68,76,71,73,75,65,79,76,75,84,77,76,77,77,75,77,74,82,59,77,89,69,81,70,79,69,78,74,75,79,74,76,82,79,136

Sequence (454 aa):
MGTQSDSSISRQEILGSEKLFYGAHVGSETRNMEFKRGGGEYLRMGFHHHLRKYACAFLNGEGGSLLVGVDNDGVVRGVECGYRDEDRTRLLVDSALKGFRPQVFPEAYSLSFLPVLKGDSTGLFLKVVRLSVHPPVPQREPVLYETDHGEVYMRRDGSLQGPLKASDIQEWCRQVIIQPEKTFTHLGSPPKTEIHFLPVGVGVIFSFLCHRFKTVCFFFSCSKPAAMGTQSDSSISRQEILGSEKLFYGAHVGSETRNMEFKRGGGEYLRMGFHHHLRKYACAFLNGEGGSLLVGVDNDGVVRGVECGYRDEDRTRLLVDSALKGFRPQVFPEAYSLSFLPVLKGDSTGLFLKVVRLSVHPPVPQREPVLYETDHGEVYMRRDGSLQGPLKASDIQEWCRQVIIQPEKTFTHLGSPPKTEIHFLPVGVGVIFSFLCHRFKTVCFFFSCSKPAA

Radius of gyration: 33.33 Å; Cα contacts (8 Å, |Δi|>4): 687; chains: 2; bounding box: 96×87×97 Å